Protein AF-U6DRQ7-F1 (afdb_monomer)

Organism: Neovison vison (NCBI:txid452646)

Foldseek 3Di:
DDDPDDDPQQDDDLEQVVNLQSVLVVVLPPQDPVRDDDQAEEAEDQDQHAPHDNPDSPDQKDAAALQTNPSRGRYMYGYQQDPCRVLVVVQRNLRNLRDAAAPDVDPGHLDAQESSRPQDAHDLQHHDHDPRSVVSNVVSCLDPSVVVVVDDDDDPDDDDDDPDFPQVVAELQNSQCSNPNDQKGFDPPPDPDQLLQWTWIDHVPDDIDTSNHHRTFQHQRDDQWTHANSDTGGNPDNPDDWDAFDKDDKDPWAPFPDQAQKTKIKIFIDRPPPNTDRPHHYDDADRMDMAIDRHHHDDPPDDALLQVVQQVQAQPDDPNDGFRWGADQPDPLLQLQFNWTDGPPDPDIDRPGLGDDWGRASDPPSQFTDDPSHTDGHDHPPDDPDGPPPVVDPDDDD

Secondary structure (DSSP, 8-state):
----SPPTT----SBHHHHHHHHHHHHTT---TT----S-EEEEESS--BSSTT------EE--TT-TT-TTT-EEEEE-BTBTHHHHHHHHHHHHTTPPPTTSSSSS---TTBTTSSS---BTTB-B--HHHHHHHHHHHTSGGGGGGSSPP--SS-----SS-HHHHS-HHHHHHHHH-TT-EE--SS----TTT---EE-TTS--B--SPPPPTT-EEETTEEEETTEEEETT---SPPB---BPPPPPPPPPS-SSS-EEEEEE--B-TTPPBTTPPPPPS-SEEEEEE--SPPPTTPPPHHHHHHHTTTTSEETTEE--EEE---S-GGGTTSEEEEETTSS-EEEEESSPPTTEE-SSSTTEEEETTEEEE-----S-------TT--PPP-

Structure (mmCIF, N/CA/C/O backbone):
data_AF-U6DRQ7-F1
#
_entry.id   AF-U6DRQ7-F1
#
loop_
_atom_site.group_PDB
_atom_site.id
_atom_site.type_symbol
_atom_site.label_atom_id
_atom_site.label_alt_id
_atom_site.label_comp_id
_atom_site.label_asym_id
_atom_site.label_entity_id
_atom_site.label_seq_id
_atom_site.pdbx_PDB_ins_code
_atom_site.Cartn_x
_atom_site.Cartn_y
_atom_site.Cartn_z
_atom_site.occupancy
_atom_site.B_iso_or_equiv
_atom_site.auth_seq_id
_atom_site.auth_comp_id
_atom_site.auth_asym_id
_atom_site.auth_atom_id
_atom_site.pdbx_PDB_model_num
ATOM 1 N N . ILE A 1 1 ? 5.143 -7.125 23.367 1.00 84.00 1 ILE A N 1
ATOM 2 C CA . ILE A 1 1 ? 5.771 -6.727 24.649 1.00 84.00 1 ILE A CA 1
ATOM 3 C C . ILE A 1 1 ? 4.934 -5.575 25.178 1.00 84.00 1 ILE A C 1
ATOM 5 O O . ILE A 1 1 ? 4.775 -4.617 24.434 1.00 84.00 1 ILE A O 1
ATOM 9 N N . LEU A 1 2 ? 4.329 -5.703 26.361 1.00 88.50 2 LEU A N 1
ATOM 10 C CA . LEU A 1 2 ? 3.645 -4.575 26.996 1.00 88.50 2 LEU A CA 1
ATOM 11 C C . LEU A 1 2 ? 4.689 -3.785 27.789 1.00 88.50 2 LEU A C 1
ATOM 13 O O . LEU A 1 2 ? 5.458 -4.386 28.536 1.00 88.50 2 LEU A O 1
ATOM 17 N N . LEU A 1 3 ? 4.761 -2.476 27.561 1.00 90.25 3 LEU A N 1
ATOM 18 C CA . LEU A 1 3 ? 5.690 -1.592 28.257 1.00 90.25 3 LEU A CA 1
ATOM 19 C C . LEU A 1 3 ? 4.944 -0.951 29.425 1.00 90.25 3 LEU A C 1
ATOM 21 O O . LEU A 1 3 ? 4.092 -0.096 29.210 1.00 90.25 3 LEU A O 1
ATOM 25 N N . GLU A 1 4 ? 5.225 -1.411 30.641 1.00 90.31 4 GLU A N 1
ATOM 26 C CA . GLU A 1 4 ? 4.602 -0.882 31.865 1.00 90.31 4 GLU A CA 1
ATOM 27 C C . GLU A 1 4 ? 5.392 0.299 32.454 1.00 90.31 4 GLU A C 1
ATOM 29 O O . GLU A 1 4 ? 4.832 1.126 33.168 1.00 90.31 4 GLU A O 1
ATOM 34 N N . GLU A 1 5 ? 6.675 0.412 32.102 1.00 90.62 5 GLU A N 1
ATOM 35 C CA . GLU A 1 5 ? 7.596 1.456 32.556 1.00 90.62 5 GLU A CA 1
ATOM 36 C C . GLU A 1 5 ? 8.381 2.046 31.375 1.00 90.62 5 GLU A C 1
ATOM 38 O O . GLU A 1 5 ? 8.481 1.434 30.301 1.00 90.62 5 GLU A O 1
ATOM 43 N N . GLU A 1 6 ? 8.983 3.220 31.579 1.00 89.31 6 GLU A N 1
ATOM 44 C CA . GLU A 1 6 ? 9.892 3.826 30.605 1.00 89.31 6 GLU A CA 1
ATOM 45 C C . GLU A 1 6 ? 11.070 2.894 30.305 1.00 89.31 6 GLU A C 1
ATOM 47 O O . GLU A 1 6 ? 11.725 2.360 31.201 1.00 89.31 6 GLU A O 1
ATOM 52 N N . GLN A 1 7 ? 11.348 2.692 29.019 1.00 92.62 7 GLN A N 1
ATOM 53 C CA . GLN A 1 7 ? 12.426 1.810 28.589 1.00 92.62 7 GLN A CA 1
ATOM 54 C C . GLN A 1 7 ? 13.684 2.626 28.281 1.00 92.62 7 GLN A C 1
ATOM 56 O O . GLN A 1 7 ? 13.612 3.592 27.516 1.00 92.62 7 GLN A O 1
ATOM 61 N N . PRO A 1 8 ? 14.864 2.227 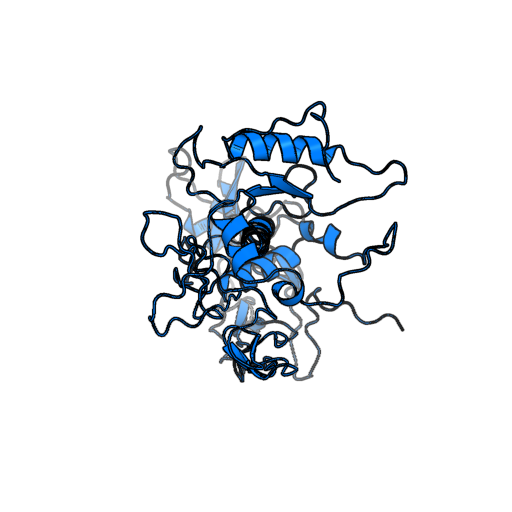28.789 1.00 92.25 8 PRO A N 1
ATOM 62 C CA . PRO A 1 8 ? 16.114 2.893 28.448 1.00 92.25 8 PRO A CA 1
ATOM 63 C C . PRO A 1 8 ? 16.330 2.964 26.929 1.00 92.25 8 PRO A C 1
ATOM 65 O O . PRO A 1 8 ? 16.290 1.950 26.232 1.00 92.25 8 PRO A O 1
ATOM 68 N N . GLY A 1 9 ? 16.572 4.173 26.417 1.00 91.06 9 GLY A N 1
ATOM 69 C CA . GLY A 1 9 ? 16.826 4.419 24.993 1.00 91.06 9 GLY A CA 1
ATOM 70 C C . GLY A 1 9 ? 15.583 4.466 24.094 1.00 91.06 9 GLY A C 1
ATOM 71 O O . GLY A 1 9 ? 15.738 4.692 22.893 1.00 91.06 9 GLY A O 1
ATOM 72 N N . LEU A 1 10 ? 14.377 4.292 24.645 1.00 95.56 10 LEU A N 1
ATOM 73 C CA . LEU A 1 10 ? 13.115 4.491 23.934 1.00 95.56 10 LEU A CA 1
ATOM 74 C C . LEU A 1 10 ? 12.462 5.797 24.388 1.00 95.56 10 LEU A C 1
ATOM 76 O O . LEU A 1 10 ? 12.070 5.937 25.541 1.00 95.56 10 LEU A O 1
ATOM 80 N N . VAL A 1 11 ? 12.312 6.738 23.464 1.00 95.25 11 VAL A N 1
ATOM 81 C CA . VAL A 1 11 ? 11.657 8.023 23.693 1.00 95.25 11 VAL A CA 1
ATOM 82 C C . VAL A 1 11 ? 10.426 8.104 22.806 1.00 95.25 11 VAL A C 1
ATOM 84 O O . VAL A 1 11 ? 10.526 8.054 21.581 1.00 95.25 11 VAL A O 1
ATOM 87 N N . ILE A 1 12 ? 9.263 8.250 23.437 1.00 93.88 12 ILE A N 1
ATOM 88 C CA . ILE A 1 12 ? 7.970 8.364 22.763 1.00 93.88 12 ILE A CA 1
ATOM 89 C C . ILE A 1 12 ? 7.425 9.766 23.035 1.00 93.88 12 ILE A C 1
ATOM 91 O O . ILE A 1 12 ? 7.314 10.188 24.184 1.00 93.88 12 ILE A O 1
ATOM 95 N N . SER A 1 13 ? 7.108 10.502 21.976 1.00 92.69 13 SER A N 1
ATOM 96 C CA . SER A 1 13 ? 6.513 11.835 22.040 1.00 92.69 13 SER A CA 1
ATOM 97 C C . SER A 1 13 ? 5.466 12.030 20.940 1.00 92.69 13 SER A C 1
ATOM 99 O O . SER A 1 13 ? 5.290 11.176 20.068 1.00 92.69 13 SER A O 1
ATOM 101 N N . HIS A 1 14 ? 4.795 13.182 20.958 1.00 92.25 14 HIS A N 1
ATOM 102 C CA . HIS A 1 14 ? 3.868 13.598 19.903 1.00 92.25 14 HIS A CA 1
ATOM 103 C C . HIS A 1 14 ? 4.554 13.768 18.533 1.00 92.25 14 HIS A C 1
ATOM 105 O O . HIS A 1 14 ? 3.890 13.716 17.506 1.00 92.25 14 HIS A O 1
ATOM 111 N N . HIS A 1 15 ? 5.881 13.922 18.470 1.00 92.25 15 HIS A N 1
ATOM 112 C CA . HIS A 1 15 ? 6.589 14.073 17.200 1.00 92.25 15 HIS A CA 1
ATOM 113 C C . HIS A 1 15 ? 6.804 12.713 16.527 1.00 92.25 15 HIS A C 1
ATOM 115 O O . HIS A 1 15 ? 7.719 11.972 16.893 1.00 92.25 15 HIS A O 1
ATOM 121 N N . ALA A 1 16 ? 6.031 12.423 15.475 1.00 91.12 16 ALA A N 1
ATOM 122 C CA . ALA A 1 16 ? 6.011 11.109 14.829 1.00 91.12 16 ALA A CA 1
ATOM 123 C C . ALA A 1 16 ? 7.400 10.636 14.357 1.00 91.12 16 ALA A C 1
ATOM 125 O O . ALA A 1 16 ? 7.812 9.526 14.683 1.00 91.12 16 ALA A O 1
ATOM 126 N N . ASP A 1 17 ? 8.157 11.490 13.660 1.00 90.69 17 ASP A N 1
ATOM 127 C CA . ASP A 1 17 ? 9.493 11.144 13.140 1.00 90.69 17 ASP A CA 1
ATOM 128 C C . ASP A 1 17 ? 10.534 10.869 14.249 1.00 90.69 17 ASP A C 1
ATOM 130 O O . ASP A 1 17 ? 11.329 9.929 14.166 1.00 90.69 17 ASP A O 1
ATOM 134 N N . HIS A 1 18 ? 10.495 11.642 15.342 1.00 92.44 18 HIS A N 1
ATOM 135 C CA . HIS A 1 18 ? 11.370 11.427 16.497 1.00 92.44 18 HIS A CA 1
ATOM 136 C C . HIS A 1 18 ? 11.041 10.108 17.209 1.00 92.44 18 HIS A C 1
ATOM 138 O O . HIS A 1 18 ? 11.938 9.304 17.473 1.00 92.44 18 HIS A O 1
ATOM 144 N N . THR A 1 19 ? 9.753 9.862 17.466 1.00 95.31 19 THR A N 1
ATOM 145 C CA . THR A 1 19 ? 9.267 8.610 18.060 1.00 95.31 19 THR A CA 1
ATOM 146 C C . THR A 1 19 ? 9.613 7.414 17.180 1.00 95.31 19 THR A C 1
ATOM 148 O O . THR A 1 19 ? 10.118 6.413 17.686 1.00 95.31 19 THR A O 1
ATOM 151 N N . LEU A 1 20 ? 9.416 7.520 15.861 1.00 95.88 20 LEU A N 1
ATOM 152 C CA . LEU A 1 20 ? 9.772 6.469 14.914 1.00 95.88 20 LEU A CA 1
ATOM 153 C C . LEU A 1 20 ? 11.272 6.181 14.966 1.00 95.88 20 LEU A C 1
ATOM 155 O O . LEU A 1 20 ? 11.659 5.038 15.181 1.00 95.88 20 LEU A O 1
ATOM 159 N N . SER A 1 21 ? 12.115 7.205 14.837 1.00 95.44 21 SER A N 1
ATOM 160 C CA . SER A 1 21 ? 13.573 7.047 14.870 1.00 95.44 21 SER A CA 1
ATOM 161 C C . SER A 1 21 ? 14.053 6.387 16.167 1.00 95.44 21 SER A C 1
ATOM 163 O O . SER A 1 21 ? 14.849 5.445 16.126 1.00 95.44 21 SER A O 1
ATOM 165 N N . SER A 1 22 ? 13.532 6.825 17.319 1.00 96.75 22 SER A N 1
ATOM 166 C CA . SER A 1 22 ? 13.865 6.230 18.615 1.00 96.75 22 SER A CA 1
ATOM 167 C C . SER A 1 22 ? 13.392 4.778 18.717 1.00 96.75 22 SER A C 1
ATOM 169 O O . SER A 1 22 ? 14.176 3.905 19.092 1.00 96.75 22 SER A O 1
ATOM 171 N N . PHE A 1 23 ? 12.152 4.489 18.318 1.00 97.31 23 PHE 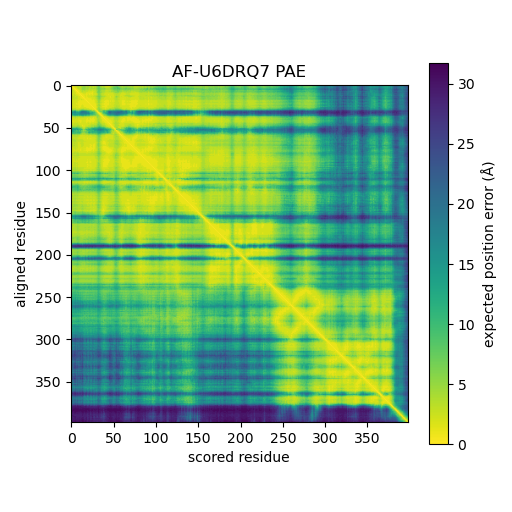A N 1
ATOM 172 C CA . PHE A 1 23 ? 11.601 3.138 18.363 1.00 97.31 23 PHE A CA 1
ATOM 173 C C . PHE A 1 23 ? 12.339 2.174 17.434 1.00 97.31 23 PHE A C 1
ATOM 175 O O . PHE A 1 23 ? 12.694 1.074 17.849 1.00 97.31 23 PHE A O 1
ATOM 182 N N . CYS A 1 24 ? 12.630 2.591 16.203 1.00 96.19 24 CYS A N 1
ATOM 183 C CA . CYS A 1 24 ? 13.384 1.808 15.231 1.00 96.19 24 CYS A CA 1
ATOM 184 C C . CYS A 1 24 ? 14.789 1.450 15.733 1.00 96.19 24 CYS A C 1
ATOM 186 O O . CYS A 1 24 ? 15.257 0.328 15.514 1.00 96.19 24 CYS A O 1
ATOM 188 N N . GLN A 1 25 ? 15.448 2.379 16.429 1.00 95.38 25 GLN A N 1
ATOM 189 C CA . GLN A 1 25 ? 16.734 2.126 17.068 1.00 95.38 25 GLN A CA 1
ATOM 190 C C . GLN A 1 25 ? 16.584 1.156 18.243 1.00 95.38 25 GLN A C 1
ATOM 192 O O . GLN A 1 25 ? 17.336 0.184 18.331 1.00 95.38 25 GLN A O 1
ATOM 197 N N . TRP A 1 26 ? 15.603 1.382 19.116 1.00 95.19 26 TRP A N 1
ATOM 198 C CA . TRP A 1 26 ? 15.373 0.563 20.303 1.00 95.19 26 TRP A CA 1
ATOM 199 C C . TRP A 1 26 ? 15.023 -0.889 19.946 1.00 95.19 26 TRP A C 1
ATOM 201 O O . TRP A 1 26 ? 15.667 -1.819 20.434 1.00 95.19 26 TRP A O 1
ATOM 211 N N . GLN A 1 27 ? 14.089 -1.100 19.011 1.00 93.75 27 GLN A N 1
ATOM 212 C CA . GLN A 1 27 ? 13.681 -2.442 18.578 1.00 93.75 27 GLN A CA 1
ATOM 213 C C . GLN A 1 27 ? 14.825 -3.235 17.926 1.00 93.75 27 GLN A C 1
ATOM 215 O O . GLN A 1 27 ? 14.844 -4.459 18.004 1.00 93.75 27 GLN A O 1
ATOM 220 N N . SER A 1 28 ? 15.821 -2.554 17.342 1.00 91.88 28 SER A N 1
ATOM 221 C CA . SER A 1 28 ? 16.980 -3.203 16.711 1.00 91.88 28 SER A CA 1
ATOM 222 C C . SER A 1 28 ? 17.887 -3.936 17.710 1.00 91.88 28 SER A C 1
ATOM 224 O O . SER A 1 28 ? 18.691 -4.783 17.309 1.00 91.88 28 SER A O 1
ATOM 226 N N . GLY A 1 29 ? 17.781 -3.584 18.999 1.00 88.38 29 GLY A N 1
ATOM 227 C CA . GLY A 1 29 ? 18.486 -4.223 20.107 1.00 88.38 29 GLY A CA 1
ATOM 228 C C . GLY A 1 29 ? 17.685 -5.339 20.780 1.00 88.38 29 GLY A C 1
ATOM 229 O O . GLY A 1 29 ? 18.236 -6.043 21.625 1.00 88.38 29 GLY A O 1
ATOM 230 N N . LEU A 1 30 ? 16.414 -5.533 20.405 1.00 84.06 30 LEU A N 1
ATOM 231 C CA . LEU A 1 30 ? 15.576 -6.623 20.903 1.00 84.06 30 LEU A CA 1
ATOM 232 C C . LEU A 1 30 ? 15.954 -7.943 20.219 1.00 84.06 30 LEU A C 1
ATOM 234 O O . LEU A 1 30 ? 15.207 -8.487 19.414 1.00 84.06 30 LEU A O 1
ATOM 238 N N . MET A 1 31 ? 17.139 -8.461 20.522 1.00 70.81 31 MET A N 1
ATOM 239 C CA . MET A 1 31 ? 17.438 -9.868 20.278 1.00 70.81 31 MET A CA 1
ATOM 240 C C . MET A 1 31 ? 16.966 -10.670 21.488 1.00 70.81 31 MET A C 1
ATOM 242 O O . MET A 1 31 ? 17.354 -10.375 22.622 1.00 70.81 31 MET A O 1
ATOM 246 N N . GLY A 1 32 ? 16.124 -11.679 21.262 1.00 62.31 32 GLY A N 1
ATOM 247 C CA . GLY A 1 32 ? 15.709 -12.579 22.328 1.00 62.31 32 GLY A CA 1
ATOM 248 C C . GLY A 1 32 ? 16.907 -13.285 22.955 1.00 62.31 32 GLY A C 1
ATOM 249 O O . GLY A 1 32 ? 17.852 -13.667 22.263 1.00 62.31 32 GLY A O 1
ATOM 250 N N . ARG A 1 33 ? 16.873 -13.484 24.279 1.00 55.06 33 ARG A N 1
ATOM 251 C CA . ARG A 1 33 ? 17.931 -14.191 25.034 1.00 55.06 33 ARG A CA 1
ATOM 252 C C . ARG A 1 33 ? 18.131 -15.648 24.581 1.00 55.06 33 ARG A C 1
ATOM 254 O O . ARG A 1 33 ? 19.143 -16.255 24.905 1.00 55.06 33 ARG A O 1
ATOM 261 N N . ASP A 1 34 ? 17.171 -16.181 23.838 1.00 59.75 34 ASP A N 1
ATOM 262 C CA . ASP A 1 34 ? 17.089 -17.511 23.232 1.00 59.75 34 ASP A CA 1
ATOM 263 C C . ASP A 1 34 ? 17.368 -17.509 21.713 1.00 59.75 34 ASP A C 1
ATOM 265 O O . ASP A 1 34 ? 17.206 -18.532 21.051 1.00 59.75 34 ASP A O 1
ATOM 269 N N . GLY A 1 35 ? 17.774 -16.369 21.144 1.00 65.62 35 GLY A N 1
ATOM 270 C CA . GLY A 1 35 ? 17.948 -16.202 19.701 1.00 65.62 35 GLY A CA 1
ATOM 271 C C . GLY A 1 35 ? 16.644 -15.936 18.942 1.00 65.62 35 GLY A C 1
ATOM 272 O O . GLY A 1 35 ? 16.656 -15.972 17.711 1.00 65.62 35 GLY A O 1
ATOM 273 N N . THR A 1 36 ? 15.529 -15.657 19.634 1.00 71.12 36 THR A N 1
ATOM 274 C CA . THR A 1 36 ? 14.293 -15.231 18.964 1.00 71.12 36 THR A CA 1
ATOM 275 C C . THR A 1 36 ? 14.486 -13.895 18.246 1.00 71.12 36 THR A C 1
ATOM 277 O O . THR A 1 36 ? 15.099 -12.951 18.753 1.00 71.12 36 THR A O 1
ATOM 280 N N . ARG A 1 37 ? 13.970 -13.855 17.017 1.00 80.81 37 ARG A N 1
ATOM 281 C CA . ARG A 1 37 ? 14.050 -12.752 16.060 1.00 80.81 37 ARG A CA 1
ATOM 282 C C . ARG A 1 37 ? 12.638 -12.393 15.615 1.00 80.81 37 ARG A C 1
ATOM 284 O O . ARG A 1 37 ? 11.797 -13.275 15.463 1.00 80.81 37 ARG A O 1
ATOM 291 N N . HIS A 1 38 ? 12.416 -11.116 15.338 1.00 89.06 38 HIS A N 1
ATOM 292 C CA . HIS A 1 38 ? 11.273 -10.626 14.574 1.00 89.06 38 HIS A CA 1
ATOM 293 C C . HIS A 1 38 ? 11.748 -9.966 13.280 1.00 89.06 38 HIS A C 1
ATOM 295 O O . HIS A 1 38 ? 12.863 -9.449 13.194 1.00 89.06 38 HIS A O 1
ATOM 301 N N . ASP A 1 39 ? 10.877 -9.960 12.280 1.00 93.00 39 ASP A N 1
ATOM 302 C CA . ASP A 1 39 ? 11.152 -9.313 10.995 1.00 93.00 39 ASP A CA 1
ATOM 303 C C . ASP A 1 39 ? 10.682 -7.870 10.955 1.00 93.00 39 ASP A C 1
ATOM 305 O O . ASP A 1 39 ? 11.235 -7.063 10.209 1.00 93.00 39 ASP A O 1
ATOM 309 N N . HIS A 1 40 ? 9.670 -7.547 11.762 1.00 96.00 40 HIS A N 1
ATOM 310 C CA . HIS A 1 40 ? 9.006 -6.255 11.796 1.00 96.00 40 HIS A CA 1
ATOM 311 C C . HIS A 1 40 ? 8.498 -5.932 13.201 1.00 96.00 40 HIS A C 1
ATOM 313 O O . HIS A 1 40 ? 7.963 -6.808 13.882 1.00 96.00 40 HIS A O 1
ATOM 319 N N . ALA A 1 41 ? 8.662 -4.682 13.630 1.00 96.06 41 ALA A N 1
ATOM 320 C CA . ALA A 1 41 ? 8.222 -4.206 14.937 1.00 96.06 41 ALA A CA 1
ATOM 321 C C . ALA A 1 41 ? 7.147 -3.120 14.798 1.00 96.06 41 ALA A C 1
ATOM 323 O O . ALA A 1 41 ? 7.252 -2.214 13.977 1.00 96.06 41 ALA A O 1
ATOM 324 N N . ILE A 1 42 ? 6.112 -3.186 15.629 1.00 97.81 42 ILE A N 1
ATOM 325 C CA . ILE A 1 42 ? 4.981 -2.255 15.593 1.00 97.81 42 ILE A CA 1
ATOM 326 C C . ILE A 1 42 ? 4.851 -1.629 16.981 1.00 97.81 42 ILE A C 1
ATOM 328 O O . ILE A 1 42 ? 4.635 -2.348 17.958 1.00 97.81 42 ILE A O 1
ATOM 332 N N . LEU A 1 43 ? 4.993 -0.306 17.070 1.00 97.62 43 LEU A N 1
ATOM 333 C CA . LEU A 1 43 ? 4.693 0.460 18.277 1.00 97.62 43 LEU A CA 1
ATOM 334 C C . LEU A 1 43 ? 3.246 0.941 18.217 1.00 97.62 43 LEU A C 1
ATOM 336 O O . LEU A 1 43 ? 2.849 1.585 17.244 1.00 97.62 43 LEU A O 1
ATOM 340 N N . LEU A 1 44 ? 2.488 0.650 19.272 1.00 97.38 44 LEU A N 1
ATOM 341 C CA . LEU A 1 44 ? 1.154 1.197 19.503 1.00 97.38 44 LEU A CA 1
ATOM 342 C C . LEU A 1 44 ? 1.255 2.213 20.641 1.00 97.38 44 LEU A C 1
ATOM 344 O O . LEU A 1 44 ? 1.839 1.901 21.680 1.00 97.38 44 LEU A O 1
ATOM 348 N N . THR A 1 45 ? 0.720 3.414 20.446 1.00 94.56 45 THR A N 1
ATOM 349 C CA . THR A 1 45 ? 0.780 4.495 21.438 1.00 94.56 45 THR A CA 1
ATOM 350 C C . THR A 1 45 ? -0.579 5.161 21.605 1.00 94.56 45 THR A C 1
ATOM 352 O O . THR A 1 45 ? -1.293 5.353 20.631 1.00 94.56 45 THR A O 1
ATOM 355 N N . GLY A 1 46 ? -0.932 5.532 22.836 1.00 91.94 46 GLY A N 1
ATOM 356 C CA . GLY A 1 46 ? -2.110 6.363 23.114 1.00 91.94 46 GLY A CA 1
ATOM 357 C C . GLY A 1 46 ? -1.848 7.869 22.980 1.00 91.94 46 GLY A C 1
ATOM 358 O O . GLY A 1 46 ? -2.730 8.665 23.292 1.00 91.94 46 GLY A O 1
ATOM 359 N N . LEU A 1 47 ? -0.631 8.270 22.594 1.00 91.69 47 LEU A N 1
ATOM 360 C CA . LEU A 1 47 ? -0.307 9.665 22.296 1.00 91.69 47 LEU A CA 1
ATOM 361 C C . LEU A 1 47 ? -0.832 10.054 20.913 1.00 91.69 47 LEU A C 1
ATOM 363 O O . LEU A 1 47 ? -0.683 9.288 19.968 1.00 91.69 47 LEU A O 1
ATOM 367 N N . ASP A 1 48 ? -1.345 11.277 20.818 1.00 89.19 48 ASP A N 1
ATOM 368 C CA . ASP A 1 48 ? -1.745 11.942 19.572 1.00 89.19 48 ASP A CA 1
ATOM 369 C C . ASP A 1 48 ? -0.496 12.291 18.742 1.00 89.19 48 ASP A C 1
ATOM 371 O O . ASP A 1 48 ? 0.275 13.170 19.144 1.00 89.19 48 ASP A O 1
ATOM 375 N N . ILE A 1 49 ? -0.204 11.559 17.663 1.00 90.31 49 ILE A N 1
ATOM 376 C CA . ILE A 1 49 ? 1.054 11.744 16.917 1.00 90.31 49 ILE A CA 1
ATOM 377 C C . ILE A 1 49 ? 0.891 12.753 15.776 1.00 90.31 49 ILE A C 1
ATOM 379 O O . ILE A 1 49 ? -0.089 12.790 15.042 1.00 90.31 49 ILE A O 1
ATOM 383 N N . CYS A 1 50 ? 1.907 13.589 15.590 1.00 88.38 50 CYS A N 1
ATOM 384 C CA . CYS A 1 50 ? 1.864 14.735 14.695 1.00 88.38 50 CYS A CA 1
ATOM 385 C C . CYS A 1 50 ? 2.978 14.633 13.648 1.00 88.38 50 CYS A C 1
ATOM 387 O O . CYS A 1 50 ? 4.120 14.275 13.961 1.00 88.38 50 CYS A O 1
ATOM 389 N N . SER A 1 51 ? 2.661 14.974 12.395 1.00 79.06 51 SER A N 1
ATOM 390 C CA . SER A 1 51 ? 3.593 14.833 11.265 1.00 79.06 51 SER A CA 1
ATOM 391 C C . SER A 1 51 ? 4.804 15.762 11.360 1.00 79.06 51 SER A C 1
ATOM 393 O O . SER A 1 51 ? 5.862 15.463 10.810 1.00 79.06 51 SER A O 1
ATOM 395 N N . TRP A 1 52 ? 4.657 16.909 12.029 1.00 71.50 52 TRP A N 1
ATOM 396 C CA . TRP A 1 52 ? 5.710 17.910 12.165 1.00 71.50 52 TRP A CA 1
ATOM 397 C C . TRP A 1 52 ? 5.721 18.500 13.572 1.00 71.50 52 TRP A C 1
ATOM 399 O O . TRP A 1 52 ? 4.744 19.103 13.999 1.00 71.50 52 TRP A O 1
ATOM 409 N N . LYS A 1 53 ? 6.829 18.371 14.312 1.00 74.00 53 LYS A N 1
ATOM 410 C CA . LYS A 1 53 ? 6.888 18.806 15.719 1.00 74.00 53 LYS A CA 1
ATOM 411 C C . LYS A 1 53 ? 5.687 18.261 16.512 1.00 74.00 53 LYS A C 1
ATOM 413 O O . LYS A 1 53 ? 5.632 17.061 16.724 1.00 74.00 53 LYS A O 1
ATOM 418 N N . ASN A 1 54 ? 4.743 19.122 16.901 1.00 73.44 54 ASN A N 1
ATOM 419 C CA . ASN A 1 54 ? 3.525 18.760 17.627 1.00 73.44 54 ASN A CA 1
ATOM 420 C C . ASN A 1 54 ? 2.245 19.232 16.898 1.00 73.44 54 ASN A C 1
ATOM 422 O O . ASN A 1 54 ? 1.216 19.379 17.543 1.00 73.44 54 ASN A O 1
ATOM 426 N N . GLU A 1 55 ? 2.305 19.539 15.592 1.00 70.06 55 GLU A N 1
ATOM 427 C CA . GLU A 1 55 ? 1.137 19.945 14.790 1.00 70.06 55 GLU A CA 1
ATOM 428 C C . GLU A 1 55 ? 1.380 19.832 13.262 1.00 70.06 55 GLU A C 1
ATOM 430 O O . GLU A 1 55 ? 2.494 20.070 12.795 1.00 70.06 55 GLU A O 1
ATOM 435 N N . PRO A 1 56 ? 0.356 19.546 12.437 1.00 77.69 56 PRO A N 1
ATOM 436 C CA . PRO A 1 56 ? -0.970 19.053 12.808 1.00 77.69 56 PRO A CA 1
ATOM 437 C C . PRO A 1 56 ? -0.918 17.575 13.232 1.00 77.69 56 PRO A C 1
ATOM 439 O O . PRO A 1 56 ? -0.041 16.825 12.798 1.00 77.69 56 PRO A O 1
ATOM 442 N N . CYS A 1 57 ? -1.870 17.158 14.066 1.00 80.00 57 CYS A N 1
ATOM 443 C CA . CYS A 1 57 ? -1.944 15.798 14.619 1.00 80.00 57 CYS A CA 1
ATOM 444 C C . CYS A 1 57 ? -3.061 14.963 13.972 1.00 80.00 57 CYS A C 1
ATOM 446 O O . CYS A 1 57 ? -3.707 14.137 14.591 1.00 80.00 57 CYS A O 1
ATOM 448 N N . ASP A 1 58 ? -3.285 15.162 12.671 1.00 83.06 58 ASP A N 1
ATOM 449 C CA . ASP A 1 58 ? -4.178 14.298 11.884 1.00 83.06 58 ASP A CA 1
ATOM 450 C C . ASP A 1 58 ? -3.480 12.987 11.448 1.00 83.06 58 ASP A C 1
ATOM 452 O O . ASP A 1 58 ? -3.999 12.229 10.625 1.00 83.06 58 ASP A O 1
ATOM 456 N N . THR A 1 59 ? -2.261 12.738 11.942 1.00 85.00 59 THR A N 1
ATOM 457 C CA . THR A 1 59 ? -1.415 11.609 11.541 1.00 85.00 59 THR A CA 1
ATOM 458 C C . THR A 1 59 ? -1.714 10.415 12.430 1.00 85.00 59 THR A C 1
ATOM 460 O O . THR A 1 59 ? -1.463 10.460 13.619 1.00 85.00 59 THR A O 1
ATOM 463 N N . LEU A 1 60 ? -2.206 9.319 11.857 1.00 91.06 60 LEU A N 1
ATOM 464 C CA . LEU A 1 60 ? -2.526 8.117 12.638 1.00 91.06 60 LEU A CA 1
ATOM 465 C C . LEU A 1 60 ? -1.356 7.137 12.742 1.00 91.06 60 LEU A C 1
ATOM 467 O O . LEU A 1 60 ? -1.334 6.282 13.625 1.00 91.06 60 LEU A O 1
ATOM 471 N N . GLY A 1 61 ? -0.395 7.225 11.827 1.00 93.75 61 GLY A N 1
ATOM 472 C CA . GLY A 1 61 ? 0.731 6.311 11.750 1.00 93.75 61 GLY A CA 1
ATOM 473 C C . GLY A 1 61 ? 1.925 6.927 11.036 1.00 93.75 61 GLY A C 1
ATOM 474 O O . GLY A 1 61 ? 1.807 7.944 10.350 1.00 93.75 61 GLY A O 1
ATOM 475 N N . PHE A 1 62 ? 3.098 6.339 11.254 1.00 95.12 62 PHE A N 1
ATOM 476 C CA . PHE A 1 62 ? 4.327 6.755 10.592 1.00 95.12 62 PHE A CA 1
ATOM 477 C C . PHE A 1 62 ? 5.276 5.572 10.388 1.00 95.12 62 PHE A C 1
ATOM 479 O O . PHE A 1 62 ? 5.489 4.755 11.296 1.00 95.12 62 PHE A O 1
ATOM 486 N N . ALA A 1 63 ? 5.882 5.496 9.202 1.00 96.25 63 ALA A N 1
ATOM 487 C CA . ALA A 1 63 ? 6.696 4.362 8.785 1.00 96.25 63 ALA A CA 1
ATOM 488 C C . ALA A 1 63 ? 7.788 4.734 7.767 1.00 96.25 63 ALA A C 1
ATOM 490 O O . ALA A 1 63 ? 7.568 5.571 6.887 1.00 96.25 63 ALA A O 1
ATOM 491 N N . PRO A 1 64 ? 8.953 4.058 7.785 1.00 94.94 64 PRO A N 1
ATOM 492 C CA . PRO A 1 64 ? 9.923 4.150 6.706 1.00 94.94 64 PRO A CA 1
ATOM 493 C C . PRO A 1 64 ? 9.424 3.431 5.448 1.00 94.94 64 PRO A C 1
ATOM 495 O O . PRO A 1 64 ? 8.927 2.306 5.507 1.00 94.94 64 PRO A O 1
ATOM 498 N N . ILE A 1 65 ? 9.678 4.020 4.278 1.00 93.88 65 ILE A N 1
ATOM 499 C CA . ILE A 1 65 ? 9.420 3.344 3.001 1.00 93.88 65 ILE A CA 1
ATOM 500 C C . ILE A 1 65 ? 10.509 2.295 2.728 1.00 93.88 65 ILE A C 1
ATOM 502 O O . ILE A 1 65 ? 11.707 2.593 2.819 1.00 93.88 65 ILE A O 1
ATOM 506 N N . SER A 1 66 ? 10.097 1.077 2.366 1.00 94.81 66 SER A N 1
ATOM 507 C CA . SER A 1 66 ? 10.976 -0.081 2.120 1.00 94.81 66 SER A CA 1
ATOM 508 C C . SER A 1 66 ? 11.835 -0.460 3.336 1.00 94.81 66 SER A C 1
ATOM 510 O O . SER A 1 66 ? 13.007 -0.819 3.202 1.00 94.81 66 SER A O 1
ATOM 512 N N . GLY A 1 67 ? 11.276 -0.314 4.539 1.00 96.12 67 GLY A N 1
ATOM 513 C CA . GLY A 1 67 ? 11.931 -0.642 5.803 1.00 96.12 67 GLY A CA 1
ATOM 514 C C . GLY A 1 67 ? 11.897 -2.125 6.185 1.00 96.12 67 GLY A C 1
ATOM 515 O O . GLY A 1 67 ? 12.752 -2.559 6.954 1.00 96.12 67 GLY A O 1
ATOM 516 N N . MET A 1 68 ? 10.979 -2.919 5.626 1.00 97.31 68 MET A N 1
ATOM 517 C CA . MET A 1 68 ? 10.775 -4.324 6.001 1.00 97.31 68 MET A CA 1
ATOM 518 C C . MET A 1 68 ? 12.079 -5.137 5.909 1.00 97.31 68 MET A C 1
ATOM 520 O O . MET A 1 68 ? 12.873 -4.927 4.993 1.00 97.31 68 MET A O 1
ATOM 524 N N . CYS A 1 69 ? 12.331 -6.042 6.860 1.00 94.25 69 CYS A N 1
ATOM 525 C CA . CYS A 1 69 ? 13.587 -6.801 7.010 1.00 94.25 69 CYS A CA 1
ATOM 526 C C . CYS A 1 69 ? 14.862 -5.983 7.295 1.00 94.25 69 CYS A C 1
ATOM 528 O O . CYS A 1 69 ? 15.937 -6.563 7.462 1.00 94.25 69 CYS A O 1
ATOM 530 N N . SER A 1 70 ? 14.797 -4.652 7.361 1.00 93.88 70 SER A N 1
ATOM 531 C CA . SER A 1 70 ? 15.944 -3.833 7.747 1.00 93.88 70 SER A CA 1
ATOM 532 C C . SER A 1 70 ? 16.048 -3.731 9.263 1.00 93.88 70 SER A C 1
ATOM 534 O O . SER A 1 70 ? 15.109 -3.291 9.927 1.00 93.88 70 SER A O 1
ATOM 536 N N . LYS A 1 71 ? 17.232 -4.031 9.806 1.00 90.62 71 LYS A N 1
ATOM 537 C CA . LYS A 1 71 ? 17.505 -3.988 11.250 1.00 90.62 71 LYS A CA 1
ATOM 538 C C . LYS A 1 71 ? 17.082 -2.673 11.921 1.00 90.62 71 LYS A C 1
ATOM 540 O O . LYS A 1 71 ? 16.588 -2.708 13.039 1.00 90.62 71 LYS A O 1
ATOM 545 N N . TYR A 1 72 ? 17.262 -1.537 11.247 1.00 93.00 72 TYR A N 1
ATOM 546 C CA . TYR A 1 72 ? 17.007 -0.198 11.802 1.00 93.00 72 TYR A CA 1
ATOM 547 C C . TYR A 1 72 ? 15.809 0.513 11.171 1.00 93.00 72 TYR A C 1
ATOM 549 O O . TYR A 1 72 ? 15.578 1.682 11.458 1.00 93.00 72 TYR A O 1
ATOM 557 N N . ARG A 1 73 ? 15.091 -0.136 10.248 1.00 95.75 73 ARG A N 1
ATOM 558 C CA . ARG A 1 73 ? 13.982 0.502 9.517 1.00 95.75 73 ARG A CA 1
ATOM 559 C C . ARG A 1 73 ? 12.722 -0.354 9.444 1.00 95.75 73 ARG A C 1
ATOM 561 O O . ARG A 1 73 ? 11.710 0.162 8.993 1.00 95.75 73 ARG A O 1
ATOM 568 N N . SER A 1 74 ? 12.756 -1.610 9.895 1.00 97.06 74 SER A N 1
ATOM 569 C CA . SER A 1 74 ? 11.586 -2.494 9.908 1.00 97.06 74 SER A CA 1
ATOM 570 C C . SER A 1 74 ? 10.706 -2.229 11.129 1.00 97.06 74 SER A C 1
ATOM 572 O O . SER A 1 74 ? 10.639 -3.016 12.074 1.00 97.06 74 SER A O 1
ATOM 574 N N . CYS A 1 75 ? 10.064 -1.070 11.118 1.00 97.50 75 CYS A N 1
ATOM 575 C CA . CYS A 1 75 ? 9.358 -0.511 12.261 1.00 97.50 75 CYS A CA 1
ATOM 576 C C . CYS A 1 75 ? 8.208 0.392 11.804 1.00 97.50 75 CYS A C 1
ATOM 578 O O . CYS A 1 75 ? 8.268 1.001 10.733 1.00 97.50 75 CYS A O 1
ATOM 580 N N . THR A 1 76 ? 7.173 0.494 12.632 1.00 98.06 76 THR A N 1
ATOM 581 C CA . THR A 1 76 ? 6.064 1.444 12.468 1.00 98.06 76 THR A CA 1
ATOM 582 C C . THR A 1 76 ? 5.655 2.008 13.822 1.00 98.06 76 THR A C 1
ATOM 584 O O . THR A 1 76 ? 5.803 1.338 14.848 1.00 98.06 76 THR A O 1
ATOM 587 N N . VAL A 1 77 ? 5.126 3.228 13.821 1.00 97.62 77 VAL A N 1
ATOM 588 C CA . VAL A 1 77 ? 4.461 3.842 14.975 1.00 97.62 77 VAL A CA 1
ATOM 589 C C . VAL A 1 77 ? 3.014 4.086 14.593 1.00 97.62 77 VAL A C 1
ATOM 591 O O . VAL A 1 77 ? 2.756 4.594 13.508 1.00 97.62 77 VAL A O 1
ATOM 594 N N . ASN A 1 78 ? 2.082 3.703 15.461 1.00 97.25 78 ASN A N 1
ATOM 595 C CA . ASN A 1 78 ? 0.652 3.800 15.198 1.00 97.25 78 ASN A CA 1
ATOM 596 C C . ASN A 1 78 ? -0.059 4.337 16.444 1.00 97.25 78 ASN A C 1
ATOM 598 O O . ASN A 1 78 ? 0.110 3.798 17.541 1.00 97.25 78 ASN A O 1
ATOM 602 N N . GLU A 1 79 ? -0.853 5.383 16.262 1.00 94.75 79 GLU A N 1
ATOM 603 C CA . GLU A 1 79 ? -1.740 5.929 17.283 1.00 94.75 79 GLU A CA 1
ATOM 604 C C . GLU A 1 79 ? -2.951 5.016 17.478 1.00 94.75 79 GLU A C 1
ATOM 606 O O . GLU A 1 79 ? -3.661 4.677 16.524 1.00 94.75 79 GLU A O 1
ATOM 611 N N . ASP A 1 80 ? -3.214 4.645 18.729 1.00 93.19 80 ASP A N 1
ATOM 612 C CA . ASP A 1 80 ? -4.380 3.861 19.097 1.00 93.19 80 ASP A CA 1
ATOM 613 C C . ASP A 1 80 ? -5.670 4.659 18.881 1.00 93.19 80 ASP A C 1
ATOM 615 O O . ASP A 1 80 ? -5.989 5.621 19.576 1.00 93.19 80 ASP A O 1
ATOM 619 N N . THR A 1 81 ? -6.449 4.202 17.906 1.00 89.75 81 THR A N 1
ATOM 620 C CA . THR A 1 81 ? -7.758 4.756 17.553 1.00 89.75 81 THR A CA 1
ATOM 621 C C . THR A 1 81 ? -8.887 3.752 17.799 1.00 89.75 81 THR A C 1
ATOM 623 O O . THR A 1 81 ? -9.956 3.834 17.184 1.00 89.75 81 THR A O 1
ATOM 626 N N . GLY A 1 82 ? -8.664 2.781 18.690 1.00 92.31 82 GLY A N 1
ATOM 627 C CA . GLY A 1 82 ? -9.539 1.636 18.905 1.00 92.31 82 GLY A CA 1
ATOM 628 C C . GLY A 1 82 ? -9.386 0.603 17.788 1.00 92.31 82 GLY A C 1
ATOM 629 O O . GLY A 1 82 ? -8.328 0.456 17.187 1.00 92.31 82 GLY A O 1
ATOM 630 N N . LEU A 1 83 ? -10.460 -0.113 17.440 1.00 93.06 83 LEU A N 1
ATOM 631 C CA . LEU A 1 83 ? -10.379 -1.205 16.452 1.00 93.06 83 LEU A CA 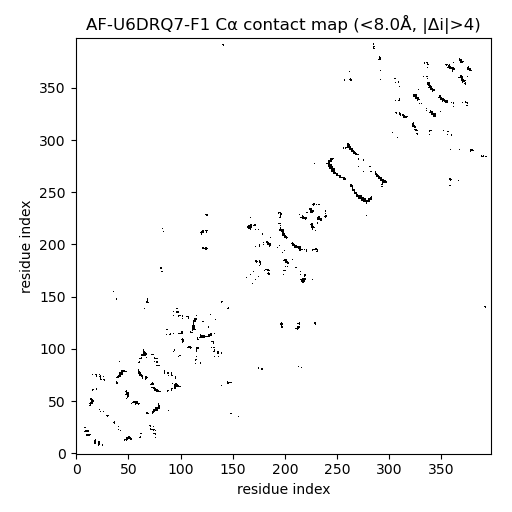1
ATOM 632 C C . LEU A 1 83 ? -9.978 -0.753 15.033 1.00 93.06 83 LEU A C 1
ATOM 634 O O . LEU A 1 83 ? -9.501 -1.567 14.245 1.00 93.06 83 LEU A O 1
ATOM 638 N N . GLY A 1 84 ? -10.128 0.538 14.712 1.00 90.62 84 GLY A N 1
ATOM 639 C CA . GLY A 1 84 ? -9.668 1.114 13.443 1.00 90.62 84 GLY A CA 1
ATOM 640 C C . GLY A 1 84 ? -8.145 1.065 13.261 1.00 90.62 84 GLY A C 1
ATOM 641 O O . GLY A 1 84 ? -7.674 1.036 12.125 1.00 90.62 84 GLY A O 1
ATOM 642 N N . LEU A 1 85 ? -7.393 0.957 14.362 1.00 93.44 85 LEU A N 1
ATOM 643 C CA . LEU A 1 85 ? -5.936 0.832 14.399 1.00 93.44 85 LEU A CA 1
ATOM 644 C C . LEU A 1 85 ? -5.403 -0.284 13.493 1.00 93.44 85 LEU A C 1
ATOM 646 O O . LEU A 1 85 ? -4.334 -0.142 12.908 1.00 93.44 85 LEU A O 1
ATOM 650 N N . ALA A 1 86 ? -6.154 -1.375 13.323 1.00 94.12 86 ALA A N 1
ATOM 651 C CA . ALA A 1 86 ? -5.759 -2.477 12.448 1.00 94.12 86 ALA A CA 1
ATOM 652 C C . ALA A 1 86 ? -5.514 -2.022 10.995 1.00 94.12 86 ALA A C 1
ATOM 654 O O . ALA A 1 86 ? -4.597 -2.513 10.336 1.00 94.12 86 ALA A O 1
ATOM 655 N N . PHE A 1 87 ? -6.302 -1.063 10.500 1.00 93.44 87 PHE A N 1
ATOM 656 C CA . PHE A 1 87 ? -6.140 -0.519 9.152 1.00 93.44 87 PHE A CA 1
ATOM 657 C C . PHE A 1 87 ? -4.941 0.426 9.054 1.00 93.44 87 PHE A C 1
ATOM 659 O O . PHE A 1 87 ? -4.245 0.402 8.040 1.00 93.44 87 PHE A O 1
ATOM 666 N N . THR A 1 88 ? -4.665 1.199 10.108 1.00 94.62 88 THR A N 1
ATOM 667 C CA . THR A 1 88 ? -3.452 2.021 10.214 1.00 94.62 88 THR A CA 1
ATOM 668 C C . THR A 1 88 ? -2.207 1.137 10.216 1.00 94.62 88 THR A C 1
ATOM 670 O O . THR A 1 88 ? -1.341 1.309 9.369 1.00 94.62 88 THR A O 1
ATOM 673 N N . ILE A 1 89 ? -2.170 0.090 11.050 1.00 97.31 89 ILE A N 1
ATOM 674 C CA . ILE A 1 89 ? -1.066 -0.882 11.074 1.00 97.31 89 ILE A CA 1
ATOM 675 C C . ILE A 1 89 ? -0.841 -1.487 9.686 1.00 97.31 89 ILE A C 1
ATOM 677 O O . ILE A 1 89 ? 0.302 -1.610 9.240 1.00 97.31 89 ILE A O 1
ATOM 681 N N . ALA A 1 90 ? -1.918 -1.863 8.988 1.00 97.00 90 ALA A N 1
ATOM 682 C CA . ALA A 1 90 ? -1.819 -2.376 7.628 1.00 97.00 90 ALA A CA 1
ATOM 683 C C . ALA A 1 90 ? -1.212 -1.333 6.673 1.00 97.00 90 ALA A C 1
ATOM 685 O O . ALA A 1 90 ? -0.295 -1.670 5.928 1.00 97.00 90 ALA A O 1
ATOM 686 N N . HIS A 1 91 ? -1.673 -0.080 6.722 1.00 96.75 91 HIS A N 1
ATOM 687 C CA . HIS A 1 91 ? -1.142 1.031 5.926 1.00 96.75 91 HIS A CA 1
ATOM 688 C C . HIS A 1 91 ? 0.362 1.245 6.162 1.00 96.75 91 HIS A C 1
ATOM 690 O O . HIS A 1 91 ? 1.155 1.202 5.218 1.00 96.75 91 HIS A O 1
ATOM 696 N N . GLU A 1 92 ? 0.774 1.380 7.422 1.00 97.56 92 GLU A N 1
ATOM 697 C CA . GLU A 1 92 ? 2.168 1.628 7.802 1.00 97.56 92 GLU A CA 1
ATOM 698 C C . GLU A 1 92 ? 3.087 0.437 7.477 1.00 97.56 92 GLU A C 1
ATOM 700 O O . GLU A 1 92 ? 4.234 0.593 7.038 1.00 97.56 92 GLU A O 1
ATOM 705 N N . SER A 1 93 ? 2.567 -0.786 7.609 1.00 97.94 93 SER A N 1
ATOM 706 C CA . SER A 1 93 ? 3.261 -1.993 7.144 1.00 97.94 93 SER A CA 1
ATOM 707 C C . SER A 1 93 ? 3.420 -1.984 5.619 1.00 97.94 93 SER A C 1
ATOM 709 O O . SER A 1 93 ? 4.458 -2.391 5.096 1.00 97.94 93 SER A O 1
ATOM 711 N N . GLY A 1 94 ? 2.426 -1.469 4.887 1.00 97.81 94 GLY A N 1
ATOM 712 C CA . GLY A 1 94 ? 2.486 -1.257 3.442 1.00 97.81 94 GLY A CA 1
ATOM 713 C C . GLY A 1 94 ? 3.651 -0.355 3.027 1.00 97.81 94 GLY A C 1
ATOM 714 O O . GLY A 1 94 ? 4.408 -0.709 2.118 1.00 97.81 94 GLY A O 1
ATOM 715 N N . HIS A 1 95 ? 3.875 0.756 3.735 1.00 97.56 95 HIS A N 1
ATOM 716 C CA . HIS A 1 95 ? 5.060 1.597 3.528 1.00 97.56 95 HIS A CA 1
ATOM 717 C C . HIS A 1 95 ? 6.363 0.816 3.721 1.00 97.56 95 HIS A C 1
ATOM 719 O O . HIS A 1 95 ? 7.261 0.903 2.879 1.00 97.56 95 HIS A O 1
ATOM 725 N N . ASN A 1 96 ? 6.449 -0.037 4.743 1.00 97.75 96 ASN A N 1
ATOM 726 C CA . ASN A 1 96 ? 7.618 -0.891 4.960 1.00 97.75 96 ASN A CA 1
ATOM 727 C C . ASN A 1 96 ? 7.876 -1.878 3.805 1.00 97.75 96 ASN A C 1
ATOM 729 O O . ASN A 1 96 ? 9.036 -2.184 3.531 1.00 97.75 96 ASN A O 1
ATOM 733 N N . PHE A 1 97 ? 6.840 -2.299 3.074 1.00 97.56 97 PHE A N 1
ATOM 734 C CA . PHE A 1 97 ? 6.952 -3.057 1.817 1.00 97.56 97 PHE A CA 1
ATOM 735 C C . PHE A 1 97 ? 7.252 -2.190 0.580 1.00 97.56 97 PHE A C 1
ATOM 737 O O . PHE A 1 97 ? 7.209 -2.670 -0.550 1.00 97.56 97 PHE A O 1
ATOM 744 N N . GLY A 1 98 ? 7.544 -0.904 0.762 1.00 95.75 98 GLY A N 1
ATOM 745 C CA . GLY A 1 98 ? 7.877 0.023 -0.319 1.00 95.75 98 GLY A CA 1
ATOM 746 C C . GLY A 1 98 ? 6.670 0.629 -1.029 1.00 95.75 98 GLY A C 1
ATOM 747 O O . GLY A 1 98 ? 6.839 1.268 -2.068 1.00 95.75 98 GLY A O 1
ATOM 748 N N . MET A 1 99 ? 5.456 0.438 -0.505 1.00 97.06 99 MET A N 1
ATOM 749 C CA . MET A 1 99 ? 4.266 1.066 -1.069 1.00 97.06 99 MET A CA 1
ATOM 750 C C . MET A 1 99 ? 4.299 2.572 -0.802 1.00 97.06 99 MET A C 1
ATOM 752 O O . MET A 1 99 ? 4.572 3.013 0.312 1.00 97.06 99 MET A O 1
ATOM 756 N N . VAL A 1 100 ? 3.980 3.363 -1.820 1.00 94.56 100 VAL A N 1
ATOM 757 C CA . VAL A 1 100 ? 3.664 4.791 -1.667 1.00 94.56 100 VAL A CA 1
ATOM 758 C C . VAL A 1 100 ? 2.153 4.984 -1.743 1.00 94.56 100 VAL A C 1
ATOM 760 O O . VAL A 1 100 ? 1.429 4.066 -2.146 1.00 94.56 100 VAL A O 1
ATOM 763 N N . HIS A 1 101 ? 1.672 6.169 -1.371 1.00 94.88 101 HIS A N 1
ATOM 764 C CA . HIS A 1 101 ? 0.245 6.465 -1.432 1.00 94.88 101 HIS A CA 1
ATOM 765 C C . HIS A 1 101 ? -0.308 6.385 -2.854 1.00 94.88 101 HIS A C 1
ATOM 767 O O . HIS A 1 101 ? 0.324 6.812 -3.823 1.00 94.88 101 HIS A O 1
ATOM 773 N N . ASP A 1 102 ? -1.525 5.861 -2.993 1.00 93.50 102 ASP A N 1
ATOM 774 C CA . ASP A 1 102 ? -2.231 5.864 -4.272 1.00 93.50 102 ASP A CA 1
ATOM 775 C C . ASP A 1 102 ? -2.420 7.307 -4.770 1.00 93.50 102 ASP A C 1
ATOM 777 O O . ASP A 1 102 ? -2.821 8.196 -4.020 1.00 93.50 102 ASP A O 1
ATOM 781 N N . GLY A 1 103 ? -2.155 7.554 -6.054 1.00 90.12 103 GLY A N 1
ATOM 782 C CA . GLY A 1 103 ? -2.276 8.889 -6.653 1.00 90.12 103 GLY A CA 1
ATOM 783 C C . GLY A 1 103 ? -1.109 9.829 -6.374 1.00 90.12 103 GLY A C 1
ATOM 784 O O . GLY A 1 103 ? -1.182 10.998 -6.751 1.00 90.12 103 GLY A O 1
ATOM 785 N N . GLU A 1 104 ? -0.029 9.334 -5.769 1.00 88.44 104 GLU A N 1
ATOM 786 C CA . GLU A 1 104 ? 1.218 10.075 -5.582 1.00 88.44 104 GLU A CA 1
ATOM 787 C C . GLU A 1 104 ? 2.341 9.421 -6.387 1.00 88.44 104 GLU A C 1
ATOM 789 O O . GLU A 1 104 ? 2.921 8.406 -6.005 1.00 88.44 104 GLU A O 1
ATOM 794 N N . GLY A 1 105 ? 2.605 9.968 -7.577 1.00 83.44 105 GLY A N 1
ATOM 795 C CA . GLY A 1 105 ? 3.647 9.454 -8.474 1.00 83.44 105 GLY A CA 1
ATOM 796 C C . GLY A 1 105 ? 3.343 8.087 -9.106 1.00 83.44 105 GLY A C 1
ATOM 797 O O . GLY A 1 105 ? 4.215 7.513 -9.755 1.00 83.44 105 GLY A O 1
ATOM 798 N N . ASN A 1 106 ? 2.122 7.565 -8.951 1.00 88.44 106 ASN A N 1
ATOM 799 C CA . ASN A 1 106 ? 1.661 6.319 -9.564 1.00 88.44 106 ASN A CA 1
ATOM 800 C C . ASN A 1 106 ? 0.301 6.486 -10.265 1.00 88.44 106 ASN A C 1
ATOM 802 O O . ASN A 1 106 ? -0.363 7.511 -10.144 1.00 88.44 106 ASN A O 1
ATOM 806 N N . VAL A 1 107 ? -0.094 5.466 -11.034 1.00 88.50 107 VAL A N 1
ATOM 807 C CA . VAL A 1 107 ? -1.302 5.480 -11.883 1.00 88.50 107 VAL A CA 1
ATOM 808 C C . VAL A 1 107 ? -2.609 5.256 -11.115 1.00 88.50 107 VAL A C 1
ATOM 810 O O . VAL A 1 107 ? -3.689 5.427 -11.684 1.00 88.50 107 VAL A O 1
ATOM 813 N N . CYS A 1 108 ? -2.538 4.829 -9.852 1.00 90.50 108 CYS A N 1
ATOM 814 C CA . CYS A 1 108 ? -3.727 4.631 -9.033 1.00 90.50 108 CYS A CA 1
ATOM 815 C C . CYS A 1 108 ? -4.295 5.983 -8.604 1.00 90.50 108 CYS A C 1
ATOM 817 O O . CYS A 1 108 ? -3.592 6.983 -8.558 1.00 90.50 108 CYS A O 1
ATOM 819 N N . LYS A 1 109 ? -5.599 6.036 -8.332 1.00 89.12 109 LYS A N 1
ATOM 820 C CA . LYS A 1 109 ? -6.261 7.260 -7.868 1.00 89.12 109 LYS A CA 1
ATOM 821 C C . LYS A 1 109 ? -6.360 7.239 -6.348 1.00 89.12 109 LYS A C 1
ATOM 823 O O . LYS A 1 109 ? -6.566 6.171 -5.777 1.00 89.12 109 LYS A O 1
ATOM 828 N N . LYS A 1 110 ? -6.327 8.420 -5.726 1.00 86.75 110 LYS A N 1
ATOM 829 C CA . LYS A 1 110 ? -6.775 8.615 -4.341 1.00 86.75 110 LYS A CA 1
ATOM 830 C C . LYS A 1 110 ? -8.258 8.240 -4.276 1.00 86.75 110 LYS A C 1
ATOM 832 O O . LYS A 1 110 ? -9.097 8.964 -4.810 1.00 86.75 110 LYS A O 1
ATOM 837 N N . SER A 1 111 ? -8.572 7.066 -3.737 1.00 80.75 111 SER A N 1
ATOM 838 C CA . SER A 1 111 ? -9.937 6.534 -3.703 1.00 80.75 111 SER A CA 1
ATOM 839 C C . SER A 1 111 ? -10.255 5.892 -2.363 1.00 80.75 111 SER A C 1
ATOM 841 O O . SER A 1 111 ? -9.428 5.163 -1.819 1.00 80.75 111 SER A O 1
ATOM 843 N N . GLU A 1 112 ? -11.486 6.094 -1.895 1.00 78.38 112 GLU A N 1
ATOM 844 C CA . GLU A 1 112 ? -12.026 5.418 -0.715 1.00 78.38 112 GLU A CA 1
ATOM 845 C C . GLU A 1 112 ? -11.940 3.891 -0.847 1.00 78.38 112 GLU A C 1
ATOM 847 O O . GLU A 1 112 ? -12.120 3.318 -1.929 1.00 78.38 112 GLU A O 1
ATOM 852 N N . GLY A 1 113 ? -11.696 3.230 0.282 1.00 84.19 113 GLY A N 1
ATOM 853 C CA . GLY A 1 113 ? -11.592 1.782 0.403 1.00 84.19 113 GLY A CA 1
ATOM 854 C C . GLY A 1 113 ? -10.245 1.199 -0.016 1.00 84.19 113 GLY A C 1
ATOM 855 O O . GLY A 1 113 ? -10.086 -0.017 0.076 1.00 84.19 113 GLY A O 1
ATOM 856 N N . ASN A 1 114 ? -9.272 2.006 -0.450 1.00 92.06 114 ASN A N 1
ATOM 857 C CA . ASN A 1 114 ? -7.899 1.533 -0.617 1.00 92.06 114 ASN A CA 1
ATOM 858 C C . ASN A 1 114 ? -7.086 1.788 0.652 1.00 92.06 114 ASN A C 1
ATOM 860 O O . ASN A 1 114 ? -7.085 2.904 1.163 1.00 92.06 114 ASN A O 1
ATOM 864 N N . ILE A 1 115 ? -6.352 0.776 1.120 1.00 94.25 115 ILE A N 1
ATOM 865 C CA . ILE A 1 115 ? -5.539 0.884 2.341 1.00 94.25 115 ILE A CA 1
ATOM 866 C C . ILE A 1 115 ? -4.464 1.963 2.190 1.00 94.25 115 ILE A C 1
ATOM 868 O O . ILE A 1 115 ? -4.349 2.796 3.073 1.00 94.25 115 ILE A O 1
ATOM 872 N N . MET A 1 116 ? -3.756 2.026 1.054 1.00 95.50 116 MET A N 1
ATOM 873 C CA . MET A 1 116 ? -2.712 3.038 0.797 1.00 95.50 116 MET A CA 1
ATOM 874 C C . MET A 1 116 ? -3.254 4.385 0.283 1.00 95.50 116 MET A C 1
ATOM 876 O O . MET A 1 116 ? -2.519 5.155 -0.334 1.00 95.50 116 MET A O 1
ATOM 880 N N . SER A 1 117 ? -4.537 4.684 0.489 1.00 92.56 117 SER A N 1
ATOM 881 C CA . SER A 1 117 ? -5.049 6.044 0.295 1.00 92.56 117 SER A CA 1
ATOM 882 C C . SER A 1 117 ? -4.472 6.967 1.383 1.00 92.56 117 SER A C 1
ATOM 884 O O . SER A 1 117 ? -4.428 6.542 2.536 1.00 92.56 117 SER A O 1
ATOM 886 N N . PRO A 1 118 ? -4.096 8.229 1.082 1.00 86.00 118 PRO A N 1
ATOM 887 C CA . PRO A 1 118 ? -3.650 9.188 2.105 1.00 86.00 118 PRO A CA 1
ATOM 888 C C . PRO A 1 118 ? -4.696 9.469 3.191 1.00 86.00 118 PRO A C 1
ATOM 890 O O . PRO A 1 118 ? -4.372 9.945 4.272 1.00 86.00 118 PRO A O 1
ATOM 893 N N . THR A 1 119 ? -5.971 9.217 2.889 1.00 83.69 119 THR A N 1
ATOM 894 C CA . THR A 1 119 ? -7.074 9.327 3.842 1.00 83.69 119 THR A CA 1
ATOM 895 C C . THR A 1 119 ? -7.697 7.955 4.032 1.00 83.69 119 THR A C 1
ATOM 897 O O . THR A 1 119 ? -8.163 7.338 3.066 1.00 83.69 119 THR A O 1
ATOM 900 N N . LEU A 1 120 ? -7.717 7.496 5.283 1.00 78.50 120 LEU A N 1
ATOM 901 C CA . LEU A 1 120 ? -8.205 6.179 5.664 1.00 78.50 120 LEU A CA 1
ATOM 902 C C . LEU A 1 120 ? -9.732 6.200 5.817 1.00 78.50 120 LEU A C 1
ATOM 904 O O . LEU A 1 120 ? -10.268 6.389 6.903 1.00 78.50 120 LEU A O 1
ATOM 908 N N . ALA A 1 121 ? -10.434 6.033 4.698 1.00 82.62 121 ALA A N 1
ATOM 909 C CA . ALA A 1 121 ? -11.892 5.949 4.651 1.00 82.62 121 ALA A CA 1
ATOM 910 C C . ALA A 1 121 ? -12.317 4.684 3.901 1.00 82.62 121 ALA A C 1
ATOM 912 O O . ALA A 1 121 ? -11.839 4.421 2.795 1.00 82.62 121 ALA A O 1
ATOM 913 N N . GLY A 1 122 ? -13.208 3.890 4.498 1.00 78.19 122 GLY A N 1
ATOM 914 C CA . GLY A 1 122 ? -13.700 2.652 3.892 1.00 78.19 122 GLY A CA 1
ATOM 915 C C . GLY A 1 122 ? -14.718 2.916 2.784 1.00 78.19 122 GLY A C 1
ATOM 916 O O . GLY A 1 122 ? -15.554 3.810 2.897 1.00 78.19 122 GLY A O 1
ATOM 917 N N . ARG A 1 123 ? -14.722 2.095 1.727 1.00 83.06 123 ARG A N 1
ATOM 918 C CA . ARG A 1 123 ? -15.758 2.163 0.686 1.00 83.06 123 ARG A CA 1
ATOM 919 C C . ARG A 1 123 ? -16.901 1.236 1.070 1.00 83.06 123 ARG A C 1
ATOM 921 O O . ARG A 1 123 ? -16.794 0.027 0.887 1.00 83.06 123 ARG A O 1
ATOM 928 N N . ASN A 1 124 ? -17.993 1.795 1.594 1.00 84.56 124 ASN A N 1
ATOM 929 C CA . ASN A 1 124 ? -19.102 1.019 2.172 1.00 84.56 124 ASN A CA 1
ATOM 930 C C . ASN A 1 124 ? -18.623 0.022 3.248 1.00 84.56 124 ASN A C 1
ATOM 932 O O . ASN A 1 124 ? -19.042 -1.131 3.246 1.00 84.56 124 ASN A O 1
ATOM 936 N N . GLY A 1 125 ? -17.703 0.446 4.120 1.00 83.06 125 GLY A N 1
ATOM 937 C CA . GLY A 1 125 ? -17.136 -0.405 5.173 1.00 83.06 125 GLY A CA 1
ATOM 938 C C . GLY A 1 125 ? -16.112 -1.439 4.702 1.00 83.06 125 GLY A C 1
ATOM 939 O O . GLY A 1 125 ? -15.635 -2.226 5.509 1.00 83.06 125 GLY A O 1
ATOM 940 N N . VAL A 1 126 ? -15.743 -1.447 3.418 1.00 86.00 126 VAL A N 1
ATOM 941 C CA . VAL A 1 126 ? -14.775 -2.404 2.871 1.00 86.00 126 VAL A CA 1
ATOM 942 C C . VAL A 1 126 ? -13.456 -1.711 2.543 1.00 86.00 126 VAL A C 1
ATOM 944 O O . VAL A 1 126 ? -13.432 -0.638 1.930 1.00 86.00 126 VAL A O 1
ATOM 947 N N . PHE A 1 127 ? -12.358 -2.369 2.919 1.00 88.88 127 PHE A N 1
ATOM 948 C CA . PHE A 1 127 ? -10.987 -1.972 2.614 1.00 88.88 127 PHE A CA 1
ATOM 949 C C . PHE A 1 127 ? -10.305 -3.026 1.740 1.00 88.88 127 PHE A C 1
ATOM 951 O O . PHE A 1 127 ? -10.550 -4.226 1.864 1.00 88.88 127 PHE A O 1
ATOM 958 N N . SER A 1 128 ? -9.449 -2.579 0.829 1.00 89.38 128 SER A N 1
ATOM 959 C CA . SER A 1 128 ? -8.731 -3.429 -0.113 1.00 89.38 128 SER A CA 1
ATOM 960 C C . SER A 1 128 ? -7.401 -2.803 -0.522 1.00 89.38 128 SER A C 1
ATOM 962 O O . SER A 1 128 ? -7.164 -1.614 -0.335 1.00 89.38 128 SER A O 1
ATOM 964 N N . TRP A 1 129 ? -6.514 -3.606 -1.099 1.00 90.62 129 TRP A N 1
ATOM 965 C CA . TRP A 1 129 ? -5.262 -3.118 -1.670 1.00 90.62 129 TRP A CA 1
ATOM 966 C C . TRP A 1 129 ? -5.448 -2.727 -3.137 1.00 90.62 129 TRP A C 1
ATOM 968 O O . TRP A 1 129 ? -6.065 -3.461 -3.922 1.00 90.62 129 TRP A O 1
ATOM 978 N N . SER A 1 130 ? -4.870 -1.596 -3.541 1.00 91.38 130 SER A N 1
ATOM 979 C CA . SER A 1 130 ? -4.937 -1.134 -4.926 1.00 91.38 130 SER A CA 1
ATOM 980 C C . SER A 1 130 ? -4.089 -2.022 -5.855 1.00 91.38 130 SER A C 1
ATOM 982 O O . SER A 1 130 ? -3.281 -2.846 -5.407 1.00 91.38 130 SER A O 1
ATOM 984 N N . PRO A 1 131 ? -4.270 -1.940 -7.187 1.00 86.12 131 PRO A N 1
ATOM 985 C CA . PRO A 1 131 ? -3.327 -2.546 -8.129 1.00 86.12 131 PRO A CA 1
ATOM 986 C C . PRO A 1 131 ? -1.878 -2.073 -7.918 1.00 86.12 131 PRO A C 1
ATOM 988 O O . PRO A 1 131 ? -0.967 -2.890 -8.019 1.00 86.12 131 PRO A O 1
ATOM 991 N N . CYS A 1 132 ? -1.669 -0.800 -7.564 1.00 90.19 132 CYS A N 1
ATOM 992 C CA . CYS A 1 132 ? -0.341 -0.234 -7.337 1.00 90.19 132 CYS A CA 1
ATOM 993 C C . CYS A 1 132 ? 0.293 -0.796 -6.064 1.00 90.19 132 CYS A C 1
ATOM 995 O O . CYS A 1 132 ? 1.423 -1.272 -6.121 1.00 90.19 132 CYS A O 1
ATOM 997 N N . SER A 1 133 ? -0.445 -0.852 -4.946 1.00 93.50 133 SER A N 1
ATOM 998 C CA . SER A 1 133 ? 0.039 -1.474 -3.701 1.00 93.50 133 SER A CA 1
ATOM 999 C C . SER A 1 133 ? 0.517 -2.910 -3.936 1.00 93.50 133 SER A C 1
ATOM 1001 O O . SER A 1 133 ? 1.592 -3.300 -3.489 1.00 93.50 133 SER A O 1
ATOM 1003 N N . ARG A 1 134 ? -0.246 -3.688 -4.714 1.00 87.56 134 ARG A N 1
ATOM 1004 C CA . ARG A 1 134 ? 0.126 -5.062 -5.086 1.00 87.56 134 ARG A CA 1
ATOM 1005 C C . ARG A 1 134 ? 1.406 -5.119 -5.913 1.00 87.56 134 ARG A C 1
ATOM 1007 O O . ARG A 1 134 ? 2.239 -5.984 -5.663 1.00 87.56 134 ARG A O 1
ATOM 1014 N N . GLN A 1 135 ? 1.577 -4.207 -6.868 1.00 84.56 135 GLN A N 1
ATOM 1015 C CA . GLN A 1 135 ? 2.794 -4.131 -7.674 1.00 84.56 135 GLN A CA 1
ATOM 1016 C C . GLN A 1 135 ? 4.023 -3.791 -6.818 1.00 84.56 135 GLN A C 1
ATOM 1018 O O . GLN A 1 135 ? 5.070 -4.410 -6.995 1.00 84.56 135 GLN A O 1
ATOM 1023 N N . TYR A 1 136 ? 3.897 -2.854 -5.872 1.00 90.81 136 TYR A N 1
ATOM 1024 C CA . TYR A 1 136 ? 4.968 -2.532 -4.926 1.00 90.81 136 TYR A CA 1
ATOM 1025 C C . TYR A 1 136 ? 5.347 -3.739 -4.067 1.00 90.81 136 TYR A C 1
ATOM 1027 O O . TYR A 1 136 ? 6.527 -4.066 -3.988 1.00 90.81 136 TYR A O 1
ATOM 1035 N N . LEU A 1 137 ? 4.360 -4.452 -3.510 1.00 91.88 137 LEU A N 1
ATOM 1036 C CA . LEU A 1 137 ? 4.617 -5.663 -2.728 1.00 91.88 137 LEU A CA 1
ATOM 1037 C C . LEU A 1 137 ? 5.332 -6.734 -3.555 1.00 91.88 137 LEU A C 1
ATOM 1039 O O . LEU A 1 137 ? 6.340 -7.269 -3.114 1.00 91.88 137 LEU A O 1
ATOM 1043 N N . GLN A 1 138 ? 4.846 -7.023 -4.766 1.00 84.00 138 GLN A N 1
ATOM 1044 C CA . GLN A 1 138 ? 5.486 -7.994 -5.661 1.00 84.00 138 GLN A CA 1
ATOM 1045 C C . GLN A 1 138 ? 6.936 -7.609 -5.967 1.00 84.00 138 GLN A C 1
ATOM 1047 O O . GLN A 1 138 ? 7.819 -8.459 -5.900 1.00 84.00 138 GLN A O 1
ATOM 1052 N N . LYS A 1 139 ? 7.184 -6.324 -6.241 1.00 81.25 139 LYS A N 1
ATOM 1053 C CA . LYS A 1 139 ? 8.529 -5.799 -6.474 1.00 81.25 139 LYS A CA 1
ATOM 1054 C C . LYS A 1 139 ? 9.422 -5.913 -5.241 1.00 81.25 139 LYS A C 1
ATOM 1056 O O . LYS A 1 139 ? 10.599 -6.211 -5.385 1.00 81.25 139 LYS A O 1
ATOM 1061 N N . PHE A 1 140 ? 8.899 -5.662 -4.044 1.00 87.50 140 PHE A N 1
ATOM 1062 C CA . PHE A 1 140 ? 9.670 -5.805 -2.811 1.00 87.50 140 PHE A CA 1
ATOM 1063 C C . PHE A 1 140 ? 10.019 -7.270 -2.541 1.00 87.50 140 PHE A C 1
ATOM 1065 O O . PHE A 1 140 ? 11.178 -7.584 -2.275 1.00 87.50 140 PHE A O 1
ATOM 1072 N N . LEU A 1 141 ? 9.043 -8.173 -2.671 1.00 86.69 141 LEU A N 1
ATOM 1073 C CA . LEU A 1 141 ? 9.223 -9.607 -2.432 1.00 86.69 141 LEU A CA 1
ATOM 1074 C C . LEU A 1 141 ? 10.206 -10.266 -3.410 1.00 86.69 141 LEU A C 1
ATOM 1076 O O . LEU A 1 141 ? 10.777 -11.299 -3.078 1.00 86.69 141 LEU A O 1
ATOM 1080 N N . SER A 1 142 ? 10.444 -9.679 -4.588 1.00 78.88 142 SER A N 1
ATOM 1081 C CA . SER A 1 142 ? 11.480 -10.147 -5.518 1.00 78.88 142 SER A CA 1
ATOM 1082 C C . SER A 1 142 ? 12.896 -9.661 -5.175 1.00 78.88 142 SER A C 1
ATOM 1084 O O . SER A 1 142 ? 13.836 -9.982 -5.896 1.00 78.88 142 SER A O 1
ATOM 1086 N N . THR A 1 143 ? 13.079 -8.863 -4.119 1.00 78.62 143 THR A N 1
ATOM 1087 C CA . THR A 1 143 ? 14.404 -8.373 -3.703 1.00 78.62 143 THR A CA 1
ATOM 1088 C C . THR A 1 143 ? 15.062 -9.293 -2.678 1.00 78.62 143 THR A C 1
ATOM 1090 O O . THR A 1 143 ? 14.389 -9.939 -1.878 1.00 78.62 143 THR A O 1
ATOM 1093 N N . ALA A 1 144 ? 16.397 -9.265 -2.612 1.00 82.19 144 ALA A N 1
ATOM 1094 C CA . ALA A 1 144 ? 17.154 -9.955 -1.563 1.00 82.19 144 ALA A CA 1
ATOM 1095 C C . ALA A 1 144 ? 16.816 -9.457 -0.142 1.00 82.19 144 ALA A C 1
ATOM 1097 O O . ALA A 1 144 ? 16.985 -10.197 0.824 1.00 82.19 144 ALA A O 1
ATOM 1098 N N . GLN A 1 145 ? 16.309 -8.224 -0.001 1.00 86.00 145 GLN A N 1
ATOM 1099 C CA . GLN A 1 145 ? 15.890 -7.678 1.292 1.00 86.00 145 GLN A CA 1
ATOM 1100 C C . GLN A 1 145 ? 14.727 -8.478 1.892 1.00 86.00 145 GLN A C 1
ATOM 1102 O O . GLN A 1 145 ? 14.689 -8.646 3.104 1.00 86.00 145 GLN A O 1
ATOM 1107 N N . ALA A 1 146 ? 13.829 -9.029 1.070 1.00 91.81 146 ALA A N 1
ATOM 1108 C CA . ALA A 1 146 ? 12.671 -9.794 1.530 1.00 91.81 146 ALA A CA 1
ATOM 1109 C C . ALA A 1 146 ? 13.012 -11.189 2.089 1.00 91.81 146 ALA A C 1
ATOM 1111 O O . ALA A 1 146 ? 12.114 -11.885 2.557 1.00 91.81 146 ALA A O 1
ATOM 1112 N N . LEU A 1 147 ? 14.288 -11.600 2.077 1.00 89.31 147 LEU A N 1
ATOM 1113 C CA . LEU A 1 147 ? 14.721 -12.932 2.513 1.00 89.31 147 LEU A CA 1
ATOM 1114 C C . LEU A 1 147 ? 14.335 -13.250 3.965 1.00 89.31 147 LEU A C 1
ATOM 1116 O O . LEU A 1 147 ? 14.146 -14.417 4.288 1.00 89.31 147 LEU A O 1
ATOM 1120 N N . CYS A 1 148 ? 14.178 -12.236 4.825 1.00 90.12 148 CYS A N 1
ATOM 1121 C CA . CYS A 1 148 ? 13.745 -12.461 6.205 1.00 90.12 148 CYS A CA 1
ATOM 1122 C C . CYS A 1 148 ? 12.319 -13.010 6.336 1.00 90.12 148 CYS A C 1
ATOM 1124 O O . CYS A 1 148 ? 11.975 -13.541 7.372 1.00 90.12 148 CYS A O 1
ATOM 1126 N N . LEU A 1 149 ? 11.492 -12.878 5.298 1.00 93.31 149 LEU A N 1
ATOM 1127 C CA . LEU A 1 149 ? 10.095 -13.318 5.310 1.00 93.31 149 LEU A CA 1
ATOM 1128 C C . LEU A 1 149 ? 9.924 -14.725 4.726 1.00 93.31 149 LEU A C 1
ATOM 1130 O O . LEU A 1 149 ? 8.798 -15.187 4.550 1.00 93.31 149 LEU A O 1
ATOM 1134 N N . ALA A 1 150 ? 11.025 -15.358 4.312 1.00 89.31 150 ALA A N 1
ATOM 1135 C CA . ALA A 1 150 ? 10.993 -16.627 3.600 1.00 89.31 150 ALA A CA 1
ATOM 1136 C C . ALA A 1 150 ? 10.854 -17.826 4.545 1.00 89.31 150 ALA A C 1
ATOM 1138 O O . ALA A 1 150 ? 10.370 -18.877 4.120 1.00 89.31 150 ALA A O 1
ATOM 1139 N N . ASP A 1 151 ? 11.290 -17.699 5.801 1.00 86.25 151 ASP A N 1
ATOM 1140 C CA . ASP A 1 151 ? 11.159 -18.762 6.784 1.00 86.25 151 ASP A CA 1
ATOM 1141 C C . ASP A 1 151 ? 9.792 -18.758 7.473 1.00 86.25 151 ASP A C 1
ATOM 1143 O O . ASP A 1 151 ? 9.128 -17.738 7.651 1.00 86.25 151 ASP A O 1
ATOM 1147 N N . GLN A 1 152 ? 9.347 -19.955 7.846 1.00 85.50 152 GLN A N 1
ATOM 1148 C CA . GLN A 1 152 ? 8.116 -20.123 8.598 1.00 85.50 152 GLN A CA 1
ATOM 1149 C C . GLN A 1 152 ? 8.377 -19.800 10.077 1.00 85.50 152 GLN A C 1
ATOM 1151 O O . GLN A 1 152 ? 9.316 -20.362 10.656 1.00 85.50 152 GLN A O 1
ATOM 1156 N N . PRO A 1 153 ? 7.539 -18.969 10.725 1.00 85.06 153 PRO A N 1
ATOM 1157 C CA . PRO A 1 153 ? 7.747 -18.610 12.118 1.00 85.06 153 PRO A CA 1
ATOM 1158 C C . PRO A 1 153 ? 7.670 -19.854 13.006 1.00 85.06 153 PRO A C 1
ATOM 1160 O O . PRO A 1 153 ? 6.709 -20.623 12.945 1.00 85.06 153 PRO A O 1
ATOM 1163 N N . LYS A 1 154 ? 8.678 -20.035 13.865 1.00 78.81 154 LYS A N 1
ATOM 1164 C CA . LYS A 1 154 ? 8.676 -21.046 14.929 1.00 78.81 154 LYS A CA 1
ATOM 1165 C C . LYS A 1 154 ? 8.158 -20.385 16.206 1.00 78.81 154 LYS A C 1
ATOM 1167 O O . LYS A 1 154 ? 8.900 -19.612 16.814 1.00 78.81 154 LYS A O 1
ATOM 1172 N N . PRO A 1 155 ? 6.900 -20.613 16.613 1.00 67.38 155 PRO A N 1
ATOM 1173 C CA . PRO A 1 155 ? 6.352 -19.930 17.774 1.00 67.38 155 PRO A CA 1
ATOM 1174 C C . PRO A 1 155 ? 7.104 -20.356 19.041 1.00 67.38 155 PRO A C 1
ATOM 1176 O O . PRO A 1 155 ? 7.119 -21.531 19.395 1.00 67.38 155 PRO A O 1
ATOM 1179 N N . ALA A 1 156 ? 7.691 -19.392 19.758 1.00 64.00 156 ALA A N 1
ATOM 1180 C CA . ALA A 1 156 ? 8.260 -19.626 21.091 1.00 64.00 156 ALA A CA 1
ATOM 1181 C C . ALA A 1 156 ? 7.171 -19.990 22.126 1.00 64.00 156 ALA A C 1
ATOM 1183 O O . ALA A 1 156 ? 7.443 -20.625 23.143 1.00 64.00 156 ALA A O 1
ATOM 1184 N N . LYS A 1 157 ? 5.919 -19.592 21.855 1.00 72.19 157 LYS A N 1
ATOM 1185 C CA . LYS A 1 157 ? 4.708 -19.942 22.602 1.00 72.19 157 LYS A CA 1
ATOM 1186 C C . LYS A 1 157 ? 3.507 -19.826 21.661 1.00 72.19 157 LYS A C 1
ATOM 1188 O O . LYS A 1 157 ? 3.429 -18.866 20.897 1.00 72.19 157 LYS A O 1
ATOM 1193 N N . GLU A 1 158 ? 2.582 -20.778 21.700 1.00 70.06 158 GLU A N 1
ATOM 1194 C CA . GLU A 1 158 ? 1.365 -20.723 20.883 1.00 70.06 158 GLU A CA 1
ATOM 1195 C C . GLU A 1 158 ? 0.448 -19.602 21.403 1.00 70.06 158 GLU A C 1
ATOM 1197 O O . GLU A 1 158 ? -0.078 -19.676 22.517 1.00 70.06 158 GLU A O 1
ATOM 1202 N N . TYR A 1 159 ? 0.296 -18.524 20.629 1.00 76.56 159 TYR A N 1
ATOM 1203 C CA . TYR A 1 159 ? -0.678 -17.479 20.931 1.00 76.56 159 TYR A CA 1
ATOM 1204 C C . TYR A 1 159 ? -2.055 -17.939 20.452 1.00 76.56 159 TYR A C 1
ATOM 1206 O O . TYR A 1 159 ? -2.283 -18.092 19.252 1.00 76.56 159 TYR A O 1
ATOM 1214 N N . LYS A 1 160 ? -2.977 -18.174 21.389 1.00 82.81 160 LYS A N 1
ATOM 1215 C CA . LYS A 1 160 ? -4.355 -18.551 21.062 1.00 82.81 160 LYS A CA 1
ATOM 1216 C C . LYS A 1 160 ? -5.142 -17.308 20.673 1.00 82.81 160 LYS A C 1
ATOM 1218 O O . LYS A 1 160 ? -5.449 -16.475 21.525 1.00 82.81 160 LYS A O 1
ATOM 1223 N N . TYR A 1 161 ? -5.459 -17.194 19.390 1.00 82.19 161 TYR A N 1
ATOM 1224 C CA . TYR A 1 161 ? -6.340 -16.143 18.896 1.00 82.19 161 TYR A CA 1
ATOM 1225 C C . TYR A 1 161 ? -7.761 -16.313 19.463 1.00 82.19 161 TYR A C 1
ATOM 1227 O O . TYR A 1 161 ? -8.202 -17.451 19.647 1.00 82.19 161 TYR A O 1
ATOM 1235 N N . PRO A 1 162 ? -8.489 -15.214 19.742 1.00 86.75 162 PRO A N 1
ATOM 1236 C CA . PRO A 1 162 ? -9.894 -15.295 20.126 1.00 86.75 162 PRO A CA 1
ATOM 1237 C C . PRO A 1 162 ? -10.724 -15.986 19.038 1.00 86.75 162 PRO A C 1
ATOM 1239 O O . PRO A 1 162 ? -10.606 -15.647 17.864 1.00 86.75 162 PRO A O 1
ATOM 1242 N N . GLU A 1 163 ? -11.588 -16.924 19.431 1.00 87.62 163 GLU A N 1
ATOM 1243 C CA . GLU A 1 163 ? -12.511 -17.597 18.500 1.00 87.62 163 GLU A CA 1
ATOM 1244 C C . GLU A 1 163 ? -13.673 -16.687 18.075 1.00 87.62 163 GLU A C 1
ATOM 1246 O O . GLU A 1 163 ? -14.219 -16.833 16.984 1.00 87.62 163 GLU A O 1
ATOM 1251 N N . LYS A 1 164 ? -14.046 -15.736 18.942 1.00 91.62 164 LYS A N 1
ATOM 1252 C CA . LYS A 1 164 ? -15.122 -14.771 18.699 1.00 91.62 164 LYS A CA 1
ATOM 1253 C C . LYS A 1 164 ? -14.649 -13.612 17.837 1.00 91.62 164 LYS A C 1
ATOM 1255 O O . LYS A 1 164 ? -13.518 -13.140 17.973 1.00 91.62 164 LYS A O 1
ATOM 1260 N N . LEU A 1 165 ? -15.555 -13.088 17.020 1.00 93.31 165 LEU A N 1
ATOM 1261 C CA . LEU A 1 165 ? -15.297 -11.899 16.224 1.00 93.31 165 LEU A CA 1
ATOM 1262 C C . LEU A 1 165 ? -15.183 -10.648 17.111 1.00 93.31 165 LEU A C 1
ATOM 1264 O O . LEU A 1 165 ? -15.813 -10.577 18.171 1.00 93.31 165 LEU A O 1
ATOM 1268 N N . PRO A 1 166 ? -14.448 -9.607 16.679 1.00 95.00 166 PRO A N 1
ATOM 1269 C CA . PRO A 1 166 ? -14.261 -8.415 17.502 1.00 95.00 166 PRO A CA 1
ATOM 1270 C C . PRO A 1 166 ? -15.574 -7.716 17.889 1.00 95.00 166 PRO A C 1
ATOM 1272 O O . PRO A 1 166 ? -15.686 -7.234 19.007 1.00 95.00 166 PRO A O 1
ATOM 1275 N N . GLY A 1 167 ? -16.588 -7.697 17.020 1.00 95.12 167 GLY A N 1
ATOM 1276 C CA . GLY A 1 167 ? -17.899 -7.107 17.313 1.00 95.12 167 GLY A CA 1
ATOM 1277 C C . GLY A 1 167 ? -18.781 -7.935 18.255 1.00 95.12 167 GLY A C 1
ATOM 1278 O O . GLY A 1 167 ? -19.717 -7.394 18.839 1.00 95.12 167 GLY A O 1
ATOM 1279 N N . GLU A 1 168 ? -18.471 -9.221 18.445 1.00 94.12 168 GLU A N 1
ATOM 1280 C CA . GLU A 1 168 ? -19.094 -10.057 19.484 1.00 94.12 168 GLU A CA 1
ATOM 1281 C C . GLU A 1 168 ? -18.462 -9.819 20.860 1.00 94.12 168 GLU A C 1
ATOM 1283 O O . GLU A 1 168 ? -19.111 -9.989 21.891 1.00 94.12 168 GLU A O 1
ATOM 1288 N N . LEU A 1 169 ? -17.178 -9.453 20.874 1.00 94.81 169 LEU A N 1
ATOM 1289 C CA . LEU A 1 169 ? -16.438 -9.113 22.087 1.00 94.81 169 LEU A CA 1
ATOM 1290 C C . LEU A 1 169 ? -16.686 -7.662 22.512 1.00 94.81 169 LEU A C 1
ATOM 1292 O O . LEU A 1 169 ? -16.733 -7.367 23.706 1.00 94.81 169 LEU A O 1
ATOM 1296 N N . TYR A 1 170 ? -16.846 -6.764 21.539 1.00 95.56 170 TYR A N 1
ATOM 1297 C CA . TYR A 1 170 ? -16.889 -5.323 21.739 1.00 95.56 170 TYR A CA 1
ATOM 1298 C C . TYR A 1 170 ? -18.076 -4.732 20.979 1.00 95.56 170 TYR A C 1
ATOM 1300 O O . TYR A 1 170 ? -18.027 -4.542 19.764 1.00 95.56 170 TYR A O 1
ATOM 1308 N N . ASP A 1 171 ? -19.153 -4.422 21.698 1.00 95.12 171 ASP A N 1
ATOM 1309 C CA . ASP A 1 171 ? -20.370 -3.861 21.109 1.00 95.12 171 ASP A CA 1
ATOM 1310 C C . ASP A 1 171 ? -20.151 -2.454 20.509 1.00 95.12 171 ASP A C 1
ATOM 1312 O O . ASP A 1 171 ? -19.127 -1.796 20.719 1.00 95.12 171 ASP A O 1
ATOM 1316 N N . ALA A 1 172 ? -21.139 -1.950 19.763 1.00 95.06 172 ALA A N 1
ATOM 1317 C CA . ALA A 1 172 ? -21.038 -0.649 19.095 1.00 95.06 172 ALA A CA 1
ATOM 1318 C C . ALA A 1 172 ? -20.786 0.520 20.070 1.00 95.06 172 ALA A C 1
ATOM 1320 O O . ALA A 1 172 ? -20.094 1.481 19.729 1.00 95.06 172 ALA A O 1
ATOM 1321 N N . ASN A 1 173 ? -21.315 0.447 21.297 1.00 94.69 173 ASN A N 1
ATOM 1322 C CA . ASN A 1 173 ? -21.067 1.470 22.311 1.00 94.69 173 ASN A CA 1
ATOM 1323 C C . ASN A 1 173 ? -19.616 1.439 22.789 1.00 94.69 173 ASN A C 1
ATOM 1325 O O . ASN A 1 173 ? -19.001 2.495 22.902 1.00 94.69 173 ASN A O 1
ATOM 1329 N N . THR A 1 174 ? -19.062 0.254 23.042 1.00 96.56 174 THR A N 1
ATOM 1330 C CA . THR A 1 174 ? -17.659 0.068 23.433 1.00 96.56 174 THR A CA 1
ATOM 1331 C C . THR A 1 174 ? -16.722 0.573 22.341 1.00 96.56 174 THR A C 1
ATOM 1333 O O . THR A 1 174 ? -15.803 1.337 22.624 1.00 96.56 174 THR A O 1
ATOM 1336 N N . GLN A 1 175 ? -17.019 0.264 21.077 1.00 95.88 175 GLN A N 1
ATOM 1337 C CA . GLN A 1 175 ? -16.269 0.795 19.937 1.00 95.88 175 GLN A CA 1
ATOM 1338 C C . GLN A 1 175 ? -16.320 2.333 19.875 1.00 95.88 175 GLN A C 1
ATOM 1340 O O . GLN A 1 175 ? -15.289 2.977 19.680 1.00 95.88 175 GLN A O 1
ATOM 1345 N N . CYS A 1 176 ? -17.489 2.944 20.112 1.00 94.31 176 CYS A N 1
ATOM 1346 C CA . CYS A 1 176 ? -17.612 4.402 20.198 1.00 94.31 176 CYS A CA 1
ATOM 1347 C C . CYS A 1 176 ? -16.800 5.003 21.352 1.00 94.31 176 CYS A C 1
ATOM 1349 O O . CYS A 1 176 ? -16.178 6.052 21.166 1.00 94.31 176 CYS A O 1
ATOM 1351 N N . LYS A 1 177 ? -16.785 4.353 22.524 1.00 94.69 177 LYS A N 1
ATOM 1352 C CA . LYS A 1 177 ? -15.993 4.799 23.678 1.00 94.69 177 LYS A CA 1
ATOM 1353 C C . LYS A 1 177 ? -14.505 4.847 23.361 1.00 94.69 177 LYS A C 1
ATOM 1355 O O . LYS A 1 177 ? -13.854 5.825 23.700 1.00 94.69 177 LYS A O 1
ATOM 1360 N N . TRP A 1 178 ? -13.976 3.842 22.672 1.00 92.88 178 TRP A N 1
ATOM 1361 C CA . TRP A 1 178 ? -12.559 3.820 22.305 1.00 92.88 178 TRP A CA 1
ATOM 1362 C C . TRP A 1 178 ? -12.203 4.850 21.233 1.00 92.88 178 TRP A C 1
ATOM 1364 O O . TRP A 1 178 ? -11.148 5.464 21.304 1.00 92.88 178 TRP A O 1
ATOM 1374 N N . GLN A 1 179 ? -13.096 5.112 20.275 1.00 89.81 179 GLN A N 1
ATOM 1375 C CA . GLN A 1 179 ? -12.821 6.089 19.214 1.00 89.81 179 GLN A CA 1
ATOM 1376 C C . GLN A 1 179 ? -12.972 7.551 19.656 1.00 89.81 179 GLN A C 1
ATOM 1378 O O . GLN A 1 179 ? -12.275 8.424 19.137 1.00 89.81 179 GLN A O 1
ATOM 1383 N N . PHE A 1 180 ? -13.916 7.833 20.560 1.00 90.00 180 PHE A N 1
ATOM 1384 C CA . PHE A 1 180 ? -14.341 9.197 20.902 1.00 90.00 180 PHE A CA 1
ATOM 1385 C C . PHE A 1 180 ? -14.376 9.468 22.420 1.00 90.00 180 PHE A C 1
ATOM 1387 O O . PHE A 1 180 ? -14.884 10.503 22.864 1.00 90.00 180 PHE A O 1
ATOM 1394 N N . GLY A 1 181 ? -13.828 8.575 23.239 1.00 90.38 181 GLY A N 1
ATOM 1395 C CA . GLY A 1 181 ? -13.745 8.683 24.697 1.00 90.38 181 GLY A CA 1
ATOM 1396 C C . GLY A 1 181 ? -14.965 8.140 25.451 1.00 90.38 181 GLY A C 1
ATOM 1397 O O . GLY A 1 181 ? -16.053 7.988 24.904 1.00 90.38 181 GLY A O 1
ATOM 1398 N N . GLU A 1 182 ? -14.799 7.930 26.759 1.00 91.69 182 GLU A N 1
ATOM 1399 C CA . GLU A 1 182 ? -15.710 7.196 27.665 1.00 91.69 182 GLU A CA 1
ATOM 1400 C C . GLU A 1 182 ? -17.205 7.558 27.608 1.00 91.69 182 GLU A C 1
ATOM 1402 O O . GLU A 1 182 ? -18.076 6.729 27.880 1.00 91.69 182 GLU A O 1
ATOM 1407 N N . LYS A 1 183 ? -17.532 8.811 27.275 1.00 91.88 183 LYS A N 1
ATOM 1408 C CA . LYS A 1 183 ? -18.922 9.297 27.219 1.00 91.88 183 LYS A CA 1
ATOM 1409 C C . LYS A 1 183 ? -19.590 9.079 25.860 1.00 91.88 183 LYS A C 1
ATOM 1411 O O . LYS A 1 183 ? -20.776 9.381 25.726 1.00 91.88 183 LYS A O 1
ATOM 1416 N N . ALA A 1 184 ? -18.848 8.624 24.855 1.00 93.38 184 ALA A N 1
ATOM 1417 C CA . ALA A 1 184 ? -19.371 8.387 23.523 1.00 93.38 184 ALA A CA 1
ATOM 1418 C C . ALA A 1 184 ? -20.235 7.123 23.483 1.00 93.38 184 ALA A C 1
ATOM 1420 O O . ALA A 1 184 ? -19.956 6.127 24.149 1.00 93.38 184 ALA A O 1
ATOM 1421 N N . LYS A 1 185 ? -21.305 7.174 22.693 1.00 93.12 185 LYS A N 1
ATOM 1422 C CA . LYS A 1 185 ? -22.245 6.064 22.495 1.00 93.12 185 LYS A CA 1
ATOM 1423 C C . LYS A 1 185 ? -22.646 5.969 21.033 1.00 93.12 185 LYS A C 1
ATOM 1425 O O . LYS A 1 185 ? -22.481 6.940 20.292 1.00 93.12 185 LYS A O 1
ATOM 1430 N N . LEU A 1 186 ? -23.206 4.829 20.637 1.00 92.44 186 LEU A N 1
ATOM 1431 C CA . LEU A 1 186 ? -23.772 4.658 19.304 1.00 92.44 186 LEU A CA 1
ATOM 1432 C C . LEU A 1 186 ? -24.816 5.750 19.029 1.00 92.44 186 LEU A C 1
ATOM 1434 O O . LEU A 1 186 ? -25.705 6.017 19.841 1.00 92.44 186 LEU A O 1
ATOM 1438 N N . CYS A 1 187 ? -24.692 6.396 17.875 1.00 89.44 187 CYS A N 1
ATOM 1439 C CA . CYS A 1 187 ? -25.665 7.365 17.406 1.00 89.44 187 CYS A CA 1
ATOM 1440 C C . CYS A 1 187 ? -26.914 6.641 16.889 1.00 89.44 187 CYS A C 1
ATOM 1442 O O . CYS A 1 187 ? -26.880 6.031 15.826 1.00 89.44 187 CYS A O 1
ATOM 1444 N N . MET A 1 188 ? -28.021 6.765 17.621 1.00 77.69 188 MET A N 1
ATOM 1445 C CA . MET A 1 188 ? -29.322 6.182 17.260 1.00 77.69 188 MET A CA 1
ATOM 1446 C C . MET A 1 188 ? -30.235 7.158 16.498 1.00 77.69 188 MET A C 1
ATOM 1448 O O . MET A 1 188 ? -31.405 6.859 16.283 1.00 77.69 188 MET A O 1
ATOM 1452 N N . LEU A 1 189 ? -29.741 8.351 16.133 1.00 68.62 189 LEU A N 1
ATOM 1453 C CA . LEU A 1 189 ? -30.533 9.301 15.348 1.00 68.62 189 LEU A CA 1
ATOM 1454 C C . LEU A 1 189 ? -30.824 8.699 13.969 1.00 68.62 189 LEU A C 1
ATOM 1456 O O . LEU A 1 189 ? -29.909 8.208 13.312 1.00 68.62 189 LEU A O 1
ATOM 1460 N N . ASP A 1 190 ? -32.095 8.793 13.574 1.00 55.38 190 ASP A N 1
ATOM 1461 C CA . ASP A 1 190 ? -32.839 8.070 12.527 1.00 55.38 190 ASP A CA 1
ATOM 1462 C C . ASP A 1 190 ? -32.374 8.322 11.075 1.00 55.38 190 ASP A C 1
ATOM 1464 O O . ASP A 1 190 ? -33.147 8.510 10.134 1.00 55.38 190 ASP A O 1
ATOM 1468 N N . PHE A 1 191 ? -31.067 8.370 10.861 1.00 54.69 191 PHE A N 1
ATOM 1469 C CA . PHE A 1 191 ? -30.499 8.287 9.535 1.00 54.69 191 PHE A CA 1
ATOM 1470 C C . PHE A 1 191 ? -30.402 6.806 9.190 1.00 54.69 191 PHE A C 1
ATOM 1472 O O . PHE A 1 191 ? -29.903 6.024 9.992 1.00 54.69 191 PHE A O 1
ATOM 1479 N N . LYS A 1 192 ? -30.818 6.433 7.976 1.00 58.06 192 LYS A N 1
ATOM 1480 C CA . LYS A 1 192 ? -30.609 5.122 7.329 1.00 58.06 192 LYS A CA 1
ATOM 1481 C C . LYS A 1 192 ? -29.111 4.779 7.151 1.00 58.06 192 LYS A C 1
ATOM 1483 O O . LYS A 1 192 ? -28.673 4.412 6.062 1.00 58.06 192 LYS A O 1
ATOM 1488 N N . LYS A 1 193 ? -28.287 5.017 8.168 1.00 69.44 193 LYS A N 1
ATOM 1489 C CA . LYS A 1 193 ? -26.847 4.826 8.179 1.00 69.44 193 LYS A CA 1
ATOM 1490 C C . LYS A 1 193 ? -26.595 3.413 8.664 1.00 69.44 193 LYS A C 1
ATOM 1492 O O . LYS A 1 193 ? -26.838 3.073 9.813 1.00 69.44 193 LYS A O 1
ATOM 1497 N N . ASP A 1 194 ? -26.138 2.602 7.730 1.00 86.88 194 ASP A N 1
ATOM 1498 C CA . ASP A 1 194 ? -25.746 1.226 7.968 1.00 86.88 194 ASP A CA 1
ATOM 1499 C C . ASP A 1 194 ? -24.464 1.209 8.815 1.00 86.88 194 ASP A C 1
ATOM 1501 O O . ASP A 1 194 ? -23.400 1.621 8.340 1.00 86.88 194 ASP A O 1
ATOM 1505 N N . ILE A 1 195 ? -24.571 0.768 10.075 1.00 92.00 195 ILE A N 1
ATOM 1506 C CA . ILE A 1 195 ? -23.438 0.741 11.013 1.00 92.00 195 ILE A CA 1
ATOM 1507 C C . ILE A 1 195 ? -22.293 -0.142 10.500 1.00 92.00 195 ILE A C 1
ATOM 1509 O O . ILE A 1 195 ? -21.131 0.100 10.822 1.00 92.00 195 ILE A O 1
ATOM 1513 N N . CYS A 1 196 ? -22.606 -1.121 9.646 1.00 92.50 196 CYS A N 1
ATOM 1514 C CA . CYS A 1 196 ? -21.621 -2.008 9.046 1.00 92.50 196 CYS A CA 1
ATOM 1515 C C . CYS A 1 196 ? -20.796 -1.294 7.971 1.00 92.50 196 CYS A C 1
ATOM 1517 O O . CYS A 1 196 ? -19.722 -1.761 7.619 1.00 92.50 196 CYS A O 1
ATOM 1519 N N . LYS A 1 197 ? -21.254 -0.137 7.474 1.00 91.62 197 LYS A N 1
ATOM 1520 C CA . LYS A 1 197 ? -20.510 0.700 6.521 1.00 91.62 197 LYS A CA 1
ATOM 1521 C C . LYS A 1 197 ? -19.730 1.812 7.203 1.00 91.62 197 LYS A C 1
ATOM 1523 O O . LYS A 1 197 ? -18.640 2.149 6.749 1.00 91.62 197 LYS A O 1
ATOM 1528 N N . ALA A 1 198 ? -20.301 2.397 8.252 1.00 90.88 198 ALA A N 1
ATOM 1529 C CA . ALA A 1 198 ? -19.662 3.426 9.057 1.00 90.88 198 ALA A CA 1
ATOM 1530 C C . ALA A 1 198 ? -20.278 3.463 10.460 1.00 90.88 198 ALA A C 1
ATOM 1532 O O . ALA A 1 198 ? -21.494 3.598 10.604 1.00 90.88 198 ALA A O 1
ATOM 1533 N N . LEU A 1 199 ? -19.439 3.421 11.490 1.00 91.81 199 LEU A N 1
ATOM 1534 C CA . LEU A 1 199 ? -19.828 3.610 12.877 1.00 91.81 199 LEU A CA 1
ATOM 1535 C C . LEU A 1 199 ? -19.982 5.109 13.158 1.00 91.81 199 LEU A C 1
ATOM 1537 O O . LEU A 1 199 ? -19.043 5.894 12.993 1.00 91.81 199 LEU A O 1
ATOM 1541 N N . TRP A 1 200 ? -21.181 5.511 13.572 1.00 92.19 200 TRP A N 1
ATOM 1542 C CA . TRP A 1 200 ? -21.491 6.887 13.955 1.00 92.19 200 TRP A CA 1
ATOM 1543 C C . TRP A 1 200 ? -21.702 6.961 15.457 1.00 92.19 200 TRP A C 1
ATOM 1545 O O . TRP A 1 200 ? -22.524 6.234 16.012 1.00 92.19 200 TRP A O 1
ATOM 1555 N N . CYS A 1 201 ? -21.000 7.879 16.106 1.00 92.31 201 CYS A N 1
ATOM 1556 C CA . CYS A 1 201 ? -20.992 8.009 17.552 1.00 92.31 201 CYS A CA 1
ATOM 1557 C C . CYS A 1 201 ? -21.486 9.393 17.967 1.00 92.31 201 CYS A C 1
ATOM 1559 O O . CYS A 1 201 ? -21.175 10.406 17.345 1.00 92.31 201 CYS A O 1
ATOM 1561 N N . HIS A 1 202 ? -22.273 9.440 19.034 1.00 91.50 202 HIS A N 1
ATOM 1562 C CA . HIS A 1 202 ? -22.723 10.672 19.664 1.00 91.50 202 HIS A CA 1
ATOM 1563 C C . HIS A 1 202 ? -21.897 10.946 20.924 1.00 91.50 202 HIS A C 1
ATOM 1565 O O . HIS A 1 202 ? -21.693 10.051 21.747 1.00 91.50 202 HIS A O 1
ATOM 1571 N N . ARG A 1 203 ? -21.469 12.201 21.097 1.00 87.88 203 ARG A N 1
ATOM 1572 C CA . ARG A 1 203 ? -20.870 12.724 22.334 1.00 87.88 203 ARG A CA 1
ATOM 1573 C C . ARG A 1 203 ? -21.826 13.752 22.938 1.00 87.88 203 ARG A C 1
ATOM 1575 O O . ARG A 1 203 ? -22.432 14.525 22.200 1.00 87.88 203 ARG A O 1
ATOM 1582 N N . ILE A 1 204 ? -21.940 13.784 24.266 1.00 80.38 204 ILE A N 1
ATOM 1583 C CA . ILE A 1 204 ? -22.856 14.689 24.986 1.00 80.38 204 ILE A CA 1
ATOM 1584 C C . ILE A 1 204 ? -22.679 16.137 24.499 1.00 80.38 204 ILE A C 1
ATOM 1586 O O . ILE A 1 204 ? -21.574 16.676 24.540 1.00 80.38 204 ILE A O 1
ATOM 1590 N N . GLY A 1 205 ? -23.770 16.755 24.035 1.00 72.31 205 GLY A N 1
ATOM 1591 C CA . GLY A 1 205 ? -23.784 18.139 23.543 1.00 72.31 205 GLY A CA 1
ATOM 1592 C C . GLY A 1 205 ? -23.226 18.348 22.126 1.00 72.31 205 GLY A C 1
ATOM 1593 O O . GLY A 1 205 ? -23.214 19.482 21.655 1.00 72.31 205 GLY A O 1
ATOM 1594 N N . ARG A 1 206 ? -22.788 17.291 21.425 1.00 74.44 206 ARG A N 1
ATOM 1595 C CA . ARG A 1 206 ? -22.301 17.349 20.035 1.00 74.44 206 ARG A CA 1
ATOM 1596 C C . ARG A 1 206 ? -23.193 16.558 19.078 1.00 74.44 206 ARG A C 1
ATOM 1598 O O . ARG A 1 206 ? -23.935 15.661 19.476 1.00 74.44 206 ARG A O 1
ATOM 1605 N N . LYS A 1 207 ? -23.127 16.899 17.787 1.00 83.50 207 LYS A N 1
ATOM 1606 C CA . LYS A 1 207 ? -23.773 16.120 16.715 1.00 83.50 207 LYS A CA 1
ATOM 1607 C C . LYS A 1 207 ? -23.089 14.753 16.578 1.00 83.50 207 LYS A C 1
ATOM 1609 O O . LYS A 1 207 ? -22.031 14.526 17.153 1.00 83.50 207 LYS A O 1
ATOM 1614 N N . CYS A 1 208 ? -23.714 13.826 15.854 1.00 88.81 208 CYS A N 1
ATOM 1615 C CA . CYS A 1 208 ? -23.082 12.538 15.583 1.00 88.81 208 CYS A CA 1
ATOM 1616 C C . CYS A 1 208 ? -21.863 12.708 14.674 1.00 88.81 208 CYS A C 1
ATOM 1618 O O . CYS A 1 208 ? -21.951 13.352 13.628 1.00 88.81 208 CYS A O 1
ATOM 1620 N N . GLU A 1 209 ? -20.757 12.098 15.077 1.00 89.25 209 GLU A N 1
ATOM 1621 C CA . GLU A 1 209 ? -19.444 12.155 14.437 1.00 89.25 209 GLU A CA 1
ATOM 1622 C C . GLU A 1 209 ? -19.028 10.733 14.010 1.00 89.25 209 GLU A C 1
ATOM 1624 O O . GLU A 1 209 ? -19.536 9.739 14.533 1.00 89.25 209 GLU A O 1
ATOM 1629 N N . THR A 1 210 ? -18.138 10.614 13.025 1.00 87.94 210 THR A N 1
ATOM 1630 C CA . THR A 1 210 ? -17.608 9.327 12.547 1.00 87.94 210 THR A CA 1
ATOM 1631 C C . THR A 1 210 ? -16.160 9.495 12.103 1.00 87.94 210 THR A C 1
ATOM 1633 O O . THR A 1 210 ? -15.795 10.553 11.595 1.00 87.94 210 THR A O 1
ATOM 1636 N N . LYS A 1 211 ? -15.351 8.442 12.262 1.00 85.62 211 LYS A N 1
ATOM 1637 C CA . LYS A 1 211 ? -14.014 8.329 11.655 1.00 85.62 211 LYS A CA 1
ATOM 1638 C C . LYS A 1 211 ? -14.050 7.573 10.312 1.00 85.62 211 LYS A C 1
ATOM 1640 O O . LYS A 1 211 ? -13.023 7.096 9.858 1.00 85.62 211 LYS A O 1
ATOM 1645 N N . PHE A 1 212 ? -15.232 7.412 9.699 1.00 84.81 212 PHE A N 1
ATOM 1646 C CA . PHE A 1 212 ? -15.452 6.672 8.439 1.00 84.81 212 PHE A CA 1
ATOM 1647 C C . PHE A 1 212 ? -14.994 5.202 8.462 1.00 84.81 212 PHE A C 1
ATOM 1649 O O . PHE A 1 212 ? -14.794 4.580 7.416 1.00 84.81 212 PHE A O 1
ATOM 1656 N N . MET A 1 213 ? -14.878 4.642 9.667 1.00 89.19 213 MET A N 1
ATOM 1657 C CA . MET A 1 213 ? -14.602 3.232 9.915 1.00 89.19 213 MET A CA 1
ATOM 1658 C C . MET A 1 213 ? -15.911 2.470 10.125 1.00 89.19 213 MET A C 1
ATOM 1660 O O . MET A 1 213 ? -16.790 2.996 10.811 1.00 89.19 213 MET A O 1
ATOM 1664 N N . PRO A 1 214 ? -16.068 1.255 9.576 1.00 92.38 214 PRO A N 1
ATOM 1665 C CA . PRO A 1 214 ? -17.226 0.412 9.854 1.00 92.38 214 PRO A CA 1
ATOM 1666 C C . PRO A 1 214 ? -17.238 -0.048 11.314 1.00 92.38 214 PRO A C 1
ATOM 1668 O O . PRO A 1 214 ? -16.197 -0.087 11.974 1.00 92.38 214 PRO A O 1
ATOM 1671 N N . ALA A 1 215 ? -18.413 -0.436 11.811 1.00 94.00 215 ALA A N 1
ATOM 1672 C CA . ALA A 1 215 ? -18.481 -1.250 13.015 1.00 94.00 215 ALA A CA 1
ATOM 1673 C C . ALA A 1 215 ? -17.744 -2.578 12.785 1.00 94.00 215 ALA A C 1
ATOM 1675 O O . ALA A 1 215 ? -17.742 -3.116 11.676 1.00 94.00 215 ALA A O 1
ATOM 1676 N N . ALA A 1 216 ? -17.124 -3.109 13.832 1.00 95.19 216 ALA A N 1
ATOM 1677 C CA . ALA A 1 216 ? -16.342 -4.329 13.728 1.00 95.19 216 ALA A CA 1
ATOM 1678 C C . ALA A 1 216 ? -17.180 -5.537 13.273 1.00 95.19 216 ALA A C 1
ATOM 1680 O O . ALA A 1 216 ? -18.376 -5.637 13.562 1.00 95.19 216 ALA A O 1
ATOM 1681 N N . GLU A 1 217 ? -16.535 -6.487 12.599 1.00 94.12 217 GLU A N 1
ATOM 1682 C CA . GLU A 1 217 ? -17.162 -7.746 12.186 1.00 94.12 217 GLU A CA 1
ATOM 1683 C C . GLU A 1 217 ? -17.815 -8.443 13.391 1.00 94.12 217 GLU A C 1
ATOM 1685 O O . GLU A 1 217 ? -17.201 -8.567 14.449 1.00 94.12 217 GLU A O 1
ATOM 1690 N N . GLY A 1 218 ? -19.065 -8.877 13.238 1.00 94.81 218 GLY A N 1
ATOM 1691 C CA . GLY A 1 218 ? -19.882 -9.478 14.294 1.00 94.81 218 GLY A CA 1
ATOM 1692 C C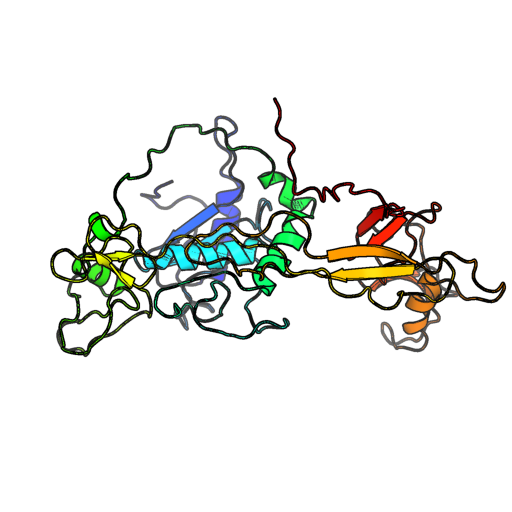 . GLY A 1 218 ? -20.694 -8.490 15.143 1.00 94.81 218 GLY A C 1
ATOM 1693 O O . GLY A 1 218 ? -21.471 -8.924 15.988 1.00 94.81 218 GLY A O 1
ATOM 1694 N N . THR A 1 219 ? -20.574 -7.174 14.922 1.00 95.75 219 THR A N 1
ATOM 1695 C CA . THR A 1 219 ? -21.357 -6.175 15.677 1.00 95.75 219 THR A CA 1
ATOM 1696 C C . THR A 1 219 ? -22.844 -6.289 15.347 1.00 95.75 219 THR A C 1
ATOM 1698 O O . THR A 1 219 ? -23.209 -6.310 14.174 1.00 95.75 219 THR A O 1
ATOM 1701 N N . ILE A 1 220 ? -23.715 -6.304 16.360 1.00 94.12 220 ILE A N 1
ATOM 1702 C CA . ILE A 1 220 ? -25.175 -6.339 16.177 1.00 94.12 220 ILE A CA 1
ATOM 1703 C C . ILE A 1 220 ? -25.643 -5.087 15.426 1.00 94.12 220 ILE A C 1
ATOM 1705 O O . ILE A 1 220 ? -25.429 -3.968 15.887 1.00 94.12 220 ILE A O 1
ATOM 1709 N N . CYS A 1 221 ? -26.316 -5.284 14.293 1.00 93.19 221 CYS A N 1
ATOM 1710 C CA . CYS A 1 221 ? -26.813 -4.210 13.420 1.00 93.19 221 CYS A CA 1
ATOM 1711 C C . CYS A 1 221 ? -28.341 -4.183 13.285 1.00 93.19 221 CYS A C 1
ATOM 1713 O O . CYS A 1 221 ? -28.897 -3.270 12.677 1.00 93.19 221 CYS A O 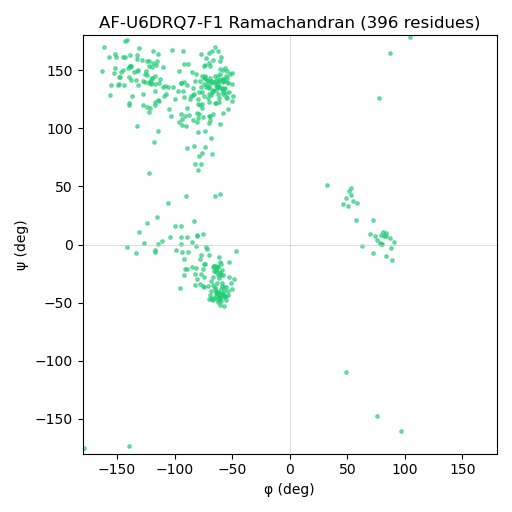1
ATOM 1715 N N . GLY A 1 222 ? -29.026 -5.159 13.876 1.00 91.12 222 GLY A N 1
ATOM 1716 C CA . GLY A 1 222 ? -30.478 -5.237 13.948 1.00 91.12 222 GLY A CA 1
ATOM 1717 C C . GLY A 1 222 ? -30.919 -6.475 14.723 1.00 91.12 222 GLY A C 1
ATOM 1718 O O . GLY A 1 222 ? -30.090 -7.203 15.268 1.00 91.12 222 GLY A O 1
ATOM 1719 N N . HIS A 1 223 ? -32.227 -6.720 14.776 1.00 91.00 223 HIS A N 1
ATOM 1720 C CA . HIS A 1 223 ? -32.775 -7.910 15.429 1.00 91.00 223 HIS A CA 1
ATOM 1721 C C . HIS A 1 223 ? -32.317 -9.181 14.699 1.00 91.00 223 HIS A C 1
ATOM 1723 O O . HIS A 1 223 ? -32.575 -9.311 13.504 1.00 91.00 223 HIS A O 1
ATOM 1729 N N . ASP A 1 224 ? -31.641 -10.093 15.404 1.00 92.50 224 ASP A N 1
ATOM 1730 C CA . ASP A 1 224 ? -31.013 -11.305 14.849 1.00 92.50 224 ASP A CA 1
ATOM 1731 C C . ASP A 1 224 ? -30.104 -11.041 13.634 1.00 92.50 224 ASP A C 1
ATOM 1733 O O . ASP A 1 224 ? -30.015 -11.857 12.712 1.00 92.50 224 ASP A O 1
ATOM 1737 N N . MET A 1 225 ? -29.433 -9.884 13.609 1.00 94.75 225 MET A N 1
ATOM 1738 C CA . MET A 1 225 ? -28.531 -9.488 12.528 1.00 94.75 225 MET A CA 1
ATOM 1739 C C . MET A 1 225 ? -27.224 -8.896 13.052 1.00 94.75 225 MET A C 1
ATOM 1741 O O . MET A 1 225 ? -27.190 -8.212 14.078 1.00 94.75 225 MET A O 1
ATOM 1745 N N . TRP A 1 226 ? -26.149 -9.106 12.300 1.00 95.50 226 TRP A N 1
ATOM 1746 C CA . TRP A 1 226 ? -24.803 -8.648 12.630 1.00 95.50 226 TRP A CA 1
ATOM 1747 C C . TRP A 1 226 ? -24.003 -8.204 11.398 1.00 95.50 226 TRP A C 1
ATOM 1749 O O . TRP A 1 226 ? -24.350 -8.518 10.258 1.00 95.50 226 TRP A O 1
ATOM 1759 N N . CYS A 1 227 ? -22.939 -7.436 11.623 1.00 94.12 227 CYS A N 1
ATOM 1760 C CA . CYS A 1 227 ? -22.102 -6.892 10.562 1.00 94.12 227 CYS A CA 1
ATOM 1761 C C . CYS A 1 227 ? -21.116 -7.917 10.021 1.00 94.12 227 CYS A C 1
ATOM 1763 O O . CYS A 1 227 ? -20.297 -8.441 10.775 1.00 94.12 227 CYS A O 1
ATOM 1765 N N . ARG A 1 228 ? -21.149 -8.138 8.706 1.00 93.44 228 ARG A N 1
ATOM 1766 C CA . ARG A 1 228 ? -20.203 -8.983 7.978 1.00 93.44 228 ARG A CA 1
ATOM 1767 C C . ARG A 1 228 ? -19.817 -8.361 6.645 1.00 93.44 228 ARG A C 1
ATOM 1769 O O . ARG A 1 228 ? -20.685 -8.091 5.816 1.00 93.44 228 ARG A O 1
ATOM 1776 N N . GLY A 1 229 ? -18.526 -8.125 6.422 1.00 88.25 229 GLY A N 1
ATOM 1777 C CA . GLY A 1 229 ? -18.003 -7.627 5.145 1.00 88.25 229 GLY A CA 1
ATOM 1778 C C . GLY A 1 229 ? -18.663 -6.328 4.667 1.00 88.25 229 GLY A C 1
ATOM 1779 O O . GLY A 1 229 ? -18.929 -6.168 3.475 1.00 88.25 229 GLY A O 1
ATOM 1780 N N . GLY A 1 230 ? -18.982 -5.423 5.596 1.00 90.12 230 GLY A N 1
ATOM 1781 C CA . GLY A 1 230 ? -19.654 -4.156 5.298 1.00 90.12 230 GLY A CA 1
ATOM 1782 C C . GLY A 1 230 ? -21.183 -4.227 5.152 1.00 90.12 230 GLY A C 1
ATOM 1783 O O . GLY A 1 230 ? -21.798 -3.239 4.745 1.00 90.12 230 GLY A O 1
ATOM 1784 N N . GLN A 1 231 ? -21.809 -5.373 5.446 1.00 92.06 231 GLN A N 1
ATOM 1785 C CA . GLN A 1 231 ? -23.256 -5.585 5.327 1.00 92.06 231 GLN A CA 1
ATOM 1786 C C . GLN A 1 231 ? -23.883 -6.053 6.640 1.00 92.06 231 GLN A C 1
ATOM 1788 O O . GLN A 1 231 ? -23.279 -6.822 7.383 1.00 92.06 231 GLN A O 1
ATOM 1793 N N . CYS A 1 232 ? -25.123 -5.631 6.892 1.00 93.25 232 CYS A N 1
ATOM 1794 C CA . CYS A 1 232 ? -25.945 -6.167 7.970 1.00 93.25 232 CYS A CA 1
ATOM 1795 C C . CYS A 1 232 ? -26.643 -7.451 7.499 1.00 93.25 232 CYS A C 1
ATOM 1797 O O . CYS A 1 232 ? -27.552 -7.397 6.669 1.00 93.25 232 CYS A O 1
ATOM 1799 N N . VAL A 1 233 ? -26.186 -8.604 7.988 1.00 93.81 233 VAL A N 1
ATOM 1800 C CA . VAL A 1 233 ? -26.663 -9.937 7.580 1.00 93.81 233 VAL A CA 1
ATOM 1801 C C . VAL A 1 233 ? -27.271 -10.682 8.764 1.00 93.81 233 VAL A C 1
ATOM 1803 O O . VAL A 1 233 ? -27.100 -10.268 9.907 1.00 93.81 233 VAL A O 1
ATOM 1806 N N . LYS A 1 234 ? -27.989 -11.783 8.516 1.00 94.50 234 LYS A N 1
ATOM 1807 C CA . LYS A 1 234 ? -28.570 -12.598 9.595 1.00 94.50 234 LYS A CA 1
ATOM 1808 C C . LYS A 1 234 ? -27.478 -13.183 10.490 1.00 94.50 234 LYS A C 1
ATOM 1810 O O . LYS A 1 234 ? -26.408 -13.549 10.011 1.00 94.50 234 LYS A O 1
ATOM 1815 N N . TYR A 1 235 ? -27.761 -13.286 11.783 1.00 92.00 235 TYR A N 1
ATOM 1816 C CA . TYR A 1 235 ? -26.853 -13.903 12.742 1.00 92.00 235 TYR A CA 1
ATOM 1817 C C . TYR A 1 235 ? -26.499 -15.337 12.312 1.00 92.00 235 TYR A C 1
ATOM 1819 O O . TYR A 1 235 ? -27.373 -16.100 11.898 1.00 92.00 235 TYR A O 1
ATOM 1827 N N . GLY A 1 236 ? -25.211 -15.682 12.379 1.00 86.88 236 GLY A N 1
ATOM 1828 C CA . GLY A 1 236 ? -24.676 -16.961 11.899 1.00 86.88 236 GLY A CA 1
ATOM 1829 C C . GLY A 1 236 ? -24.373 -17.018 10.395 1.00 86.88 236 GLY A C 1
ATOM 1830 O O . GLY A 1 236 ? -23.726 -17.964 9.956 1.00 86.88 236 GLY A O 1
ATOM 1831 N N . ASP A 1 237 ? -24.783 -16.020 9.606 1.00 91.06 237 ASP A N 1
ATOM 1832 C CA . ASP A 1 237 ? -24.309 -15.862 8.228 1.00 91.06 237 ASP A CA 1
ATOM 1833 C C . ASP A 1 237 ? -22.888 -15.279 8.239 1.00 91.06 237 ASP A C 1
ATOM 1835 O O . ASP A 1 237 ? -22.605 -14.325 8.967 1.00 91.06 237 ASP A O 1
ATOM 1839 N N . GLU A 1 238 ? -21.987 -15.827 7.425 1.00 86.44 238 GLU A N 1
ATOM 1840 C CA . GLU A 1 238 ? -20.611 -15.336 7.294 1.00 86.44 238 GLU A CA 1
ATOM 1841 C C . GLU A 1 238 ? -20.521 -14.059 6.448 1.00 86.44 238 GLU A C 1
ATOM 1843 O O . GLU A 1 238 ? -19.469 -13.408 6.431 1.00 86.44 238 GLU A O 1
ATOM 1848 N N . GLY A 1 239 ? -21.626 -13.674 5.800 1.00 85.44 239 GLY A N 1
ATOM 1849 C CA . GLY A 1 239 ? -21.733 -12.521 4.919 1.00 85.44 239 GLY A CA 1
ATOM 1850 C C . GLY A 1 239 ? -21.575 -12.897 3.444 1.00 85.44 239 GLY A C 1
ATOM 1851 O O . GLY A 1 239 ? -21.757 -14.053 3.054 1.00 85.44 239 GLY A O 1
ATOM 1852 N N . PRO A 1 240 ? -21.246 -11.925 2.576 1.00 82.62 240 PRO A N 1
ATOM 1853 C CA . PRO A 1 240 ? -21.017 -12.197 1.164 1.00 82.62 240 PRO A CA 1
ATOM 1854 C C . PRO A 1 240 ? -19.941 -13.270 0.969 1.00 82.62 240 PRO A C 1
ATOM 1856 O O . PRO A 1 240 ? -18.823 -13.135 1.466 1.00 82.62 240 PRO A O 1
ATOM 1859 N N . LYS A 1 241 ? -20.263 -14.323 0.207 1.00 87.00 241 LYS A N 1
ATOM 1860 C CA . LYS A 1 241 ? -19.311 -15.408 -0.055 1.00 87.00 241 LYS A CA 1
ATOM 1861 C C . LYS A 1 241 ? -18.030 -14.868 -0.713 1.00 87.00 241 LYS A C 1
ATOM 1863 O O . LYS A 1 241 ? -18.124 -14.026 -1.618 1.00 87.00 241 LYS A O 1
ATOM 1868 N N . PRO A 1 242 ? -16.849 -15.377 -0.319 1.00 87.81 242 PRO A N 1
ATOM 1869 C CA . PRO A 1 242 ? -15.598 -15.039 -0.977 1.00 87.81 242 PRO A CA 1
ATOM 1870 C C . PRO A 1 242 ? -15.643 -15.385 -2.464 1.00 87.81 242 PRO A C 1
ATOM 1872 O O . PRO A 1 242 ? -15.958 -16.513 -2.844 1.00 87.81 242 PRO A O 1
ATOM 1875 N N . THR A 1 243 ? -15.269 -14.429 -3.310 1.00 90.81 243 THR A N 1
ATOM 1876 C CA . THR A 1 243 ? -15.066 -14.676 -4.741 1.00 90.81 243 THR A CA 1
ATOM 1877 C C . THR A 1 243 ? -13.574 -14.745 -4.987 1.00 90.81 243 THR A C 1
ATOM 1879 O O . THR A 1 243 ? -12.884 -13.730 -4.880 1.00 90.81 243 THR A O 1
ATOM 1882 N N . HIS A 1 244 ? -13.058 -15.932 -5.297 1.00 91.81 244 HIS A N 1
ATOM 1883 C CA . HIS A 1 244 ? -11.658 -16.094 -5.674 1.00 91.81 244 HIS A CA 1
ATOM 1884 C C . HIS A 1 244 ? -11.385 -15.439 -7.024 1.00 91.81 244 HIS A C 1
ATOM 1886 O O . HIS A 1 244 ? -12.193 -15.509 -7.950 1.00 91.81 244 HIS A O 1
ATOM 1892 N N . GLY A 1 245 ? -10.238 -14.775 -7.118 1.00 91.81 245 GLY A N 1
ATOM 1893 C CA . GLY A 1 245 ? -9.813 -14.156 -8.354 1.00 91.81 245 GLY A CA 1
ATOM 1894 C C . GLY A 1 245 ? -9.387 -15.194 -9.381 1.00 91.81 245 GLY A C 1
ATOM 1895 O O . GLY A 1 245 ? -8.683 -16.147 -9.049 1.00 91.81 245 GLY A O 1
ATOM 1896 N N . HIS A 1 246 ? -9.732 -14.950 -10.641 1.00 93.69 246 HIS A N 1
ATOM 1897 C CA . HIS A 1 246 ? -9.168 -15.689 -11.766 1.00 93.69 246 HIS A CA 1
ATOM 1898 C C . HIS A 1 246 ? -8.547 -14.737 -12.793 1.00 93.69 246 HIS A C 1
ATOM 1900 O O . HIS A 1 246 ? -8.923 -13.563 -12.930 1.00 93.69 246 HIS A O 1
ATOM 1906 N N . TRP A 1 247 ? -7.515 -15.239 -13.468 1.00 92.50 247 TRP A N 1
ATOM 1907 C CA . TRP A 1 247 ? -6.779 -14.488 -14.473 1.00 92.50 247 TRP A CA 1
ATOM 1908 C C . TRP A 1 247 ? -7.684 -14.150 -15.657 1.00 92.50 247 TRP A C 1
ATOM 1910 O O . TRP A 1 247 ? -8.427 -15.000 -16.141 1.00 92.50 247 TRP A O 1
ATOM 1920 N N . SER A 1 248 ? -7.590 -12.915 -16.145 1.00 94.50 248 SER A N 1
ATOM 1921 C CA . SER A 1 248 ? -8.023 -12.579 -17.495 1.00 94.50 248 SER A CA 1
ATOM 1922 C C . SER A 1 248 ? -7.193 -13.360 -18.509 1.00 94.50 248 SER A C 1
ATOM 1924 O O . SER A 1 248 ? -6.101 -13.854 -18.197 1.00 94.50 248 SER A O 1
ATOM 1926 N N . ASP A 1 249 ? -7.656 -13.360 -19.753 1.00 95.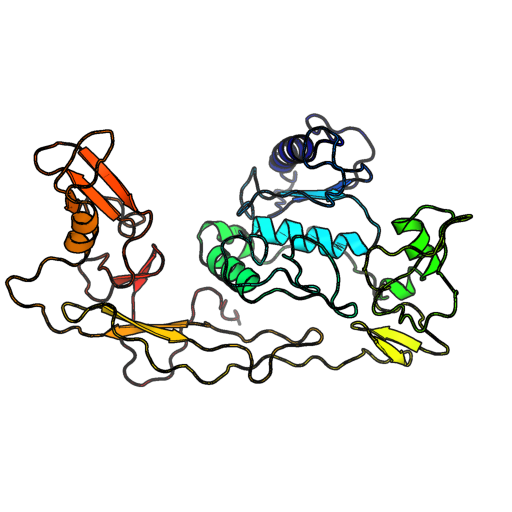69 249 ASP A N 1
ATOM 1927 C CA . ASP A 1 249 ? -6.791 -13.724 -20.863 1.00 95.69 249 ASP A CA 1
ATOM 1928 C C . ASP A 1 249 ? -5.541 -12.839 -20.878 1.00 95.69 249 ASP A C 1
ATOM 1930 O O . ASP A 1 249 ? -5.533 -11.695 -20.400 1.00 95.69 249 ASP A O 1
ATOM 1934 N N . TRP A 1 250 ? -4.463 -13.404 -21.409 1.00 93.38 250 TRP A N 1
ATOM 1935 C CA . TRP A 1 250 ? -3.253 -12.646 -21.670 1.00 93.38 250 TRP A CA 1
ATOM 1936 C C . TRP A 1 250 ? -3.517 -11.586 -22.737 1.00 93.38 250 TRP A C 1
ATOM 1938 O O . TRP A 1 250 ? -4.147 -11.863 -23.757 1.00 93.38 250 TRP A O 1
ATOM 1948 N N . SER A 1 251 ? -2.957 -10.395 -22.544 1.00 93.88 251 SER A N 1
ATOM 1949 C CA . SER A 1 251 ? -2.888 -9.383 -23.586 1.00 93.88 251 SER A CA 1
ATOM 1950 C C . SER A 1 251 ? -2.112 -9.905 -24.797 1.00 93.88 251 SER A C 1
ATOM 1952 O O . SER A 1 251 ? -1.284 -10.822 -24.703 1.00 93.88 251 SER A O 1
ATOM 1954 N N . SER A 1 252 ? -2.303 -9.245 -25.937 1.00 95.88 252 SER A N 1
ATOM 1955 C CA . SER A 1 252 ? -1.358 -9.352 -27.044 1.00 95.88 252 SER A CA 1
ATOM 1956 C C . SER A 1 252 ? 0.051 -8.995 -26.570 1.00 95.88 252 SER A C 1
ATOM 1958 O O . SER A 1 252 ? 0.238 -8.177 -25.663 1.00 95.88 252 SER A O 1
ATOM 1960 N N . TRP A 1 253 ? 1.046 -9.619 -27.194 1.00 93.56 253 TRP A N 1
ATOM 1961 C CA . TRP A 1 253 ? 2.445 -9.282 -26.970 1.00 93.56 253 TRP A CA 1
ATOM 1962 C C . TRP A 1 253 ? 2.720 -7.828 -27.362 1.00 93.56 253 TRP A C 1
ATOM 1964 O O . TRP A 1 253 ? 2.302 -7.378 -28.430 1.00 93.56 253 TRP A O 1
ATOM 1974 N N . SER A 1 254 ? 3.461 -7.114 -26.519 1.00 92.62 254 SER A N 1
ATOM 1975 C CA . SER A 1 254 ? 3.974 -5.784 -26.816 1.00 92.62 254 SER A CA 1
ATOM 1976 C C . SER A 1 254 ? 4.889 -5.827 -28.044 1.00 92.62 254 SER A C 1
ATOM 1978 O O . SER A 1 254 ? 5.504 -6.868 -28.321 1.00 92.62 254 SER A O 1
ATOM 1980 N N . PRO A 1 255 ? 5.093 -4.691 -28.730 1.00 93.31 255 PRO A N 1
ATOM 1981 C CA . PRO A 1 255 ? 6.219 -4.548 -29.642 1.00 93.31 255 PRO A CA 1
ATOM 1982 C C . PRO A 1 255 ? 7.530 -4.956 -28.958 1.00 93.31 255 PRO A C 1
ATOM 1984 O O . PRO A 1 255 ? 7.685 -4.800 -27.741 1.00 93.31 255 PRO A O 1
ATOM 1987 N N . CYS A 1 256 ? 8.457 -5.510 -29.737 1.00 91.31 256 CYS A N 1
ATOM 1988 C CA . CYS A 1 256 ? 9.776 -5.867 -29.231 1.00 91.31 256 CYS A CA 1
ATOM 1989 C C . CYS A 1 256 ? 10.551 -4.598 -28.860 1.00 91.31 256 CYS A C 1
ATOM 1991 O O . CYS A 1 256 ? 10.519 -3.623 -29.610 1.00 91.31 256 CYS A O 1
ATOM 1993 N N . SER A 1 257 ? 11.285 -4.618 -27.745 1.00 88.25 257 SER A N 1
ATOM 1994 C CA . SER A 1 257 ? 12.093 -3.469 -27.310 1.00 88.25 257 SER A CA 1
ATOM 1995 C C . SER A 1 257 ? 13.216 -3.103 -28.287 1.00 88.25 257 SER A C 1
ATOM 1997 O O . SER A 1 257 ? 13.731 -1.986 -28.244 1.00 88.25 257 SER A O 1
ATOM 1999 N N . ARG A 1 258 ? 13.594 -4.030 -29.177 1.00 88.06 258 ARG A N 1
ATOM 2000 C CA . ARG A 1 258 ? 14.649 -3.873 -30.185 1.00 88.06 258 ARG A CA 1
ATOM 2001 C C . ARG A 1 258 ? 14.217 -4.479 -31.509 1.00 88.06 258 ARG A C 1
ATOM 2003 O O . ARG A 1 258 ? 13.426 -5.412 -31.526 1.00 88.06 258 ARG A O 1
ATOM 2010 N N . THR A 1 259 ? 14.758 -3.987 -32.618 1.00 89.44 259 THR A N 1
ATOM 2011 C CA . THR A 1 259 ? 14.502 -4.515 -33.971 1.00 89.44 259 THR A CA 1
ATOM 2012 C C . THR A 1 259 ? 15.513 -5.576 -34.412 1.00 89.44 259 THR A C 1
ATOM 2014 O O . THR A 1 259 ? 15.269 -6.261 -35.401 1.00 89.44 259 THR A O 1
ATOM 2017 N N . CYS A 1 260 ? 16.629 -5.729 -33.694 1.00 88.12 260 CYS A N 1
ATOM 2018 C CA . CYS A 1 260 ? 17.677 -6.726 -33.921 1.00 88.12 260 CYS A CA 1
ATOM 2019 C C . CYS A 1 260 ? 18.539 -6.897 -32.655 1.00 88.12 260 CYS A C 1
ATOM 2021 O O . CYS A 1 260 ? 18.470 -6.086 -31.723 1.00 88.12 260 CYS A O 1
ATOM 2023 N N . GLY A 1 261 ? 19.399 -7.915 -32.649 1.00 81.75 261 GLY A N 1
ATOM 2024 C CA . GLY A 1 261 ? 20.403 -8.171 -31.617 1.00 81.75 261 GLY A CA 1
ATOM 2025 C C . GLY A 1 261 ? 19.819 -8.664 -30.295 1.00 81.75 261 GLY A C 1
ATOM 2026 O O . GLY A 1 261 ? 20.465 -8.506 -29.261 1.00 81.75 261 GLY A O 1
ATOM 2027 N N . GLY A 1 262 ? 18.598 -9.209 -30.339 1.00 83.69 262 GLY A N 1
ATOM 2028 C CA . GLY A 1 262 ? 17.837 -9.666 -29.181 1.00 83.69 262 GLY A CA 1
ATOM 2029 C C . GLY A 1 262 ? 17.201 -8.510 -28.414 1.00 83.69 262 GLY A C 1
ATOM 2030 O O . GLY A 1 262 ? 17.875 -7.576 -28.003 1.00 83.69 262 GLY A O 1
ATOM 2031 N N . GLY A 1 263 ? 15.894 -8.566 -28.202 1.00 86.50 263 GLY A N 1
ATOM 2032 C CA . GLY A 1 263 ? 15.136 -7.664 -27.340 1.00 86.50 263 GLY A CA 1
ATOM 2033 C C . GLY A 1 263 ? 14.088 -8.436 -26.554 1.00 86.50 263 GLY A C 1
ATOM 2034 O O . GLY A 1 263 ? 14.025 -9.663 -26.621 1.00 86.50 263 GLY A O 1
ATOM 2035 N N . VAL A 1 264 ? 13.242 -7.714 -25.826 1.00 88.56 264 VAL A N 1
ATOM 2036 C CA . VAL A 1 264 ? 12.164 -8.315 -25.039 1.00 88.56 264 VAL A CA 1
ATOM 2037 C C . VAL A 1 264 ? 10.809 -7.786 -25.465 1.00 88.56 264 VAL A C 1
ATOM 2039 O O . VAL A 1 264 ? 10.629 -6.607 -25.766 1.00 88.56 264 VAL A O 1
ATOM 2042 N N . SER A 1 265 ? 9.846 -8.692 -25.497 1.00 90.19 265 SER A N 1
ATOM 2043 C CA . SER A 1 265 ? 8.428 -8.403 -25.651 1.00 90.19 265 SER A CA 1
ATOM 2044 C C . SER A 1 265 ? 7.732 -8.934 -24.407 1.00 90.19 265 SER A C 1
ATOM 2046 O O . SER A 1 265 ? 8.138 -9.963 -23.864 1.00 90.19 265 SER A O 1
ATOM 2048 N N . HIS A 1 266 ? 6.713 -8.230 -23.930 1.00 86.62 266 HIS A N 1
ATOM 2049 C CA . HIS A 1 266 ? 5.961 -8.630 -22.748 1.00 86.62 266 HIS A CA 1
ATOM 2050 C C . HIS A 1 266 ? 4.477 -8.744 -23.061 1.00 86.62 266 HIS A C 1
ATOM 2052 O O . HIS A 1 266 ? 3.974 -8.154 -24.012 1.00 86.62 266 HIS A O 1
ATOM 2058 N N . ARG A 1 267 ? 3.771 -9.507 -22.243 1.00 90.94 267 ARG A N 1
ATOM 2059 C CA . ARG A 1 267 ? 2.313 -9.510 -22.196 1.00 90.94 267 ARG A CA 1
ATOM 2060 C C . ARG A 1 267 ? 1.865 -9.549 -20.751 1.00 90.94 267 ARG A C 1
ATOM 2062 O O . ARG A 1 267 ? 2.579 -10.072 -19.892 1.00 90.94 267 ARG A O 1
ATOM 2069 N N . ASP A 1 268 ? 0.678 -9.022 -20.520 1.00 85.94 268 ASP A N 1
ATOM 2070 C CA . ASP A 1 268 ? 0.116 -8.828 -19.195 1.00 85.94 268 ASP A CA 1
ATOM 2071 C C . ASP A 1 268 ? -1.218 -9.551 -19.069 1.00 85.94 268 ASP A C 1
ATOM 2073 O O . ASP A 1 268 ? -1.929 -9.766 -20.047 1.00 85.94 268 ASP A O 1
ATOM 2077 N N . ARG A 1 269 ? -1.572 -9.919 -17.847 1.00 89.62 269 ARG A N 1
ATOM 2078 C CA . ARG A 1 269 ? -2.905 -10.392 -17.483 1.00 89.62 269 ARG A CA 1
ATOM 2079 C C . ARG A 1 269 ? -3.294 -9.799 -16.143 1.00 89.62 269 ARG A C 1
ATOM 2081 O O . ARG A 1 269 ? -2.446 -9.492 -15.304 1.00 89.62 269 ARG A O 1
ATOM 2088 N N . LEU A 1 270 ? -4.592 -9.668 -15.922 1.00 87.31 270 LEU A N 1
ATOM 2089 C CA . LEU A 1 270 ? -5.141 -9.056 -14.723 1.00 87.31 270 LEU A CA 1
ATOM 2090 C C . LEU A 1 270 ? -6.021 -10.060 -13.992 1.00 87.31 270 LEU A C 1
ATOM 2092 O O . LEU A 1 270 ? -6.823 -10.758 -14.601 1.00 87.31 270 LEU A O 1
ATOM 2096 N N . CYS A 1 271 ? -5.919 -10.114 -12.670 1.00 87.69 271 CYS A N 1
ATOM 2097 C CA . CYS A 1 271 ? -6.781 -10.959 -11.847 1.00 87.69 271 CYS A CA 1
ATOM 2098 C C . CYS A 1 271 ? -8.178 -10.325 -11.716 1.00 87.69 271 CYS A C 1
ATOM 2100 O O . CYS A 1 271 ? -8.468 -9.601 -10.758 1.00 87.69 271 CYS A O 1
ATOM 2102 N N . THR A 1 272 ? -8.990 -10.488 -12.759 1.00 89.94 272 THR A N 1
ATOM 2103 C CA . THR A 1 272 ? -10.236 -9.736 -12.973 1.00 89.94 272 THR A CA 1
ATOM 2104 C C . THR A 1 272 ? -11.380 -10.571 -13.542 1.00 89.94 272 THR A C 1
ATOM 2106 O O . THR A 1 272 ? -12.481 -10.040 -13.655 1.00 89.94 272 THR A O 1
ATOM 2109 N N . ASN A 1 273 ? -11.173 -11.861 -13.832 1.00 91.62 273 ASN A N 1
ATOM 2110 C CA . ASN A 1 273 ? -12.173 -12.711 -14.484 1.00 91.62 273 ASN A CA 1
ATOM 2111 C C . ASN A 1 273 ? -12.546 -13.968 -13.667 1.00 91.62 273 ASN A C 1
ATOM 2113 O O . ASN A 1 273 ? -12.306 -15.072 -14.148 1.00 91.62 273 ASN A O 1
ATOM 2117 N N . PRO A 1 274 ? -13.111 -13.839 -12.446 1.00 93.25 274 PRO A N 1
ATOM 2118 C CA . PRO A 1 274 ? -13.623 -12.620 -11.832 1.00 93.25 274 PRO A CA 1
ATOM 2119 C C . PRO A 1 274 ? -12.571 -11.911 -10.967 1.00 93.25 274 PRO A C 1
ATOM 2121 O O . PRO A 1 274 ? -11.507 -12.449 -10.652 1.00 93.25 274 PRO A O 1
ATOM 2124 N N . LYS A 1 275 ? -12.858 -10.660 -10.594 1.00 88.12 275 LYS A N 1
ATOM 2125 C CA . LYS A 1 275 ? -12.036 -9.907 -9.643 1.00 88.12 275 LYS A CA 1
ATOM 2126 C C . LYS A 1 275 ? -12.249 -10.478 -8.233 1.00 88.12 275 LYS A C 1
ATOM 2128 O O . LYS A 1 275 ? -13.403 -10.663 -7.851 1.00 88.12 275 LYS A O 1
ATOM 2133 N N . PRO A 1 276 ? -11.181 -10.693 -7.443 1.00 87.75 276 PRO A N 1
ATOM 2134 C CA . PRO A 1 276 ? -11.341 -11.154 -6.074 1.00 87.75 276 PRO A CA 1
ATOM 2135 C C . PRO A 1 276 ? -12.118 -10.151 -5.216 1.00 87.75 276 PRO A C 1
ATOM 2137 O O . PRO A 1 276 ? -11.888 -8.938 -5.302 1.00 87.75 276 PRO A O 1
ATOM 2140 N N . SER A 1 277 ? -13.023 -10.660 -4.383 1.00 84.69 277 SER A N 1
ATOM 2141 C CA 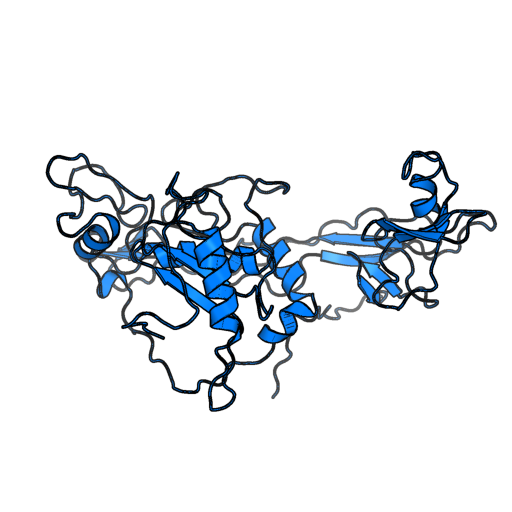. SER A 1 277 ? -13.865 -9.867 -3.479 1.00 84.69 277 SER A CA 1
ATOM 2142 C C . SER A 1 277 ? -14.234 -10.649 -2.218 1.00 84.69 277 SER A C 1
ATOM 2144 O O . SER A 1 277 ? -14.153 -11.877 -2.207 1.00 84.69 277 SER A O 1
ATOM 2146 N N . HIS A 1 278 ? -14.657 -9.933 -1.170 1.00 81.25 278 HIS A N 1
ATOM 2147 C CA . HIS A 1 278 ? -15.153 -10.505 0.093 1.00 81.25 278 HIS A CA 1
ATOM 2148 C C . HIS A 1 278 ? -14.175 -11.511 0.733 1.00 81.25 278 HIS A C 1
ATOM 2150 O O . HIS A 1 278 ? -14.534 -12.638 1.046 1.00 81.25 278 HIS A O 1
ATOM 2156 N N . GLY A 1 279 ? -12.895 -11.140 0.841 1.00 78.25 279 GLY A N 1
ATOM 2157 C CA . GLY A 1 279 ? -11.857 -12.033 1.382 1.00 78.25 279 GLY A CA 1
ATOM 2158 C C . GLY A 1 279 ? -11.425 -13.163 0.437 1.00 78.25 279 GLY A C 1
ATOM 2159 O O . GLY A 1 279 ? -10.645 -14.031 0.819 1.00 78.25 279 GLY A O 1
ATOM 2160 N N . GLY A 1 280 ? -11.896 -13.166 -0.812 1.00 84.69 280 GLY A N 1
ATOM 2161 C CA . GLY A 1 280 ? -11.465 -14.132 -1.811 1.00 84.69 280 GLY A CA 1
ATOM 2162 C C . GLY A 1 280 ? -9.976 -14.017 -2.145 1.00 84.69 280 GLY A C 1
ATOM 2163 O O . GLY A 1 280 ? -9.444 -12.927 -2.356 1.00 84.69 280 GLY A O 1
ATOM 2164 N N . LYS A 1 281 ? -9.312 -15.174 -2.225 1.00 85.75 281 LYS A N 1
ATOM 2165 C CA . LYS A 1 281 ? -7.913 -15.315 -2.655 1.00 85.75 281 LYS A CA 1
ATOM 2166 C C . LYS A 1 281 ? -7.621 -14.590 -3.971 1.00 85.75 281 LYS A C 1
ATOM 2168 O O . LYS A 1 281 ? -8.403 -14.657 -4.922 1.00 85.75 281 LYS A O 1
ATOM 2173 N N . PHE A 1 282 ? -6.466 -13.934 -4.021 1.00 85.88 282 PHE A N 1
ATOM 2174 C CA . PHE A 1 282 ? -5.921 -13.380 -5.255 1.00 85.88 282 PHE A CA 1
ATOM 2175 C C . PHE A 1 282 ? -5.389 -14.492 -6.171 1.00 85.88 282 PHE A C 1
ATOM 2177 O O . PHE A 1 282 ? -5.116 -15.600 -5.717 1.00 85.88 282 PHE A O 1
ATOM 2184 N N . CYS A 1 283 ? -5.243 -14.193 -7.461 1.00 87.25 283 CYS A N 1
ATOM 2185 C CA . CYS A 1 283 ? -4.725 -15.140 -8.437 1.00 87.25 283 CYS A CA 1
ATOM 2186 C C . CYS A 1 283 ? -3.253 -15.466 -8.168 1.00 87.25 283 CYS A C 1
ATOM 2188 O O . CYS A 1 283 ? -2.426 -14.563 -8.036 1.00 87.25 283 CYS A O 1
ATOM 2190 N N . GLU A 1 284 ? -2.916 -16.751 -8.176 1.00 84.00 284 GLU A N 1
ATOM 2191 C CA . GLU A 1 284 ? -1.536 -17.210 -8.047 1.00 84.00 284 GLU A CA 1
ATOM 2192 C C . GLU A 1 284 ? -0.792 -17.150 -9.395 1.00 84.00 284 GLU A C 1
ATOM 2194 O O . GLU A 1 284 ? -1.345 -17.452 -10.462 1.00 84.00 284 GLU A O 1
ATOM 2199 N N . GLY A 1 285 ? 0.482 -16.753 -9.347 1.00 77.75 285 GLY A N 1
ATOM 2200 C CA . GLY A 1 285 ? 1.377 -16.635 -10.503 1.00 77.75 285 GLY A CA 1
ATOM 2201 C C . GLY A 1 285 ? 1.637 -15.196 -10.967 1.00 77.75 285 GLY A C 1
ATOM 2202 O O . GLY A 1 285 ? 1.119 -14.229 -10.414 1.00 77.75 285 GLY A O 1
ATOM 2203 N N . SER A 1 286 ? 2.466 -15.049 -12.005 1.00 75.62 286 SER A N 1
ATOM 2204 C CA . SER A 1 286 ? 2.888 -13.726 -12.486 1.00 75.62 286 SER A CA 1
ATOM 2205 C C . SER A 1 286 ? 1.781 -12.986 -13.249 1.00 75.62 286 SER A C 1
ATOM 2207 O O . SER A 1 286 ? 1.030 -13.595 -14.020 1.00 75.62 286 SER A O 1
ATOM 2209 N N . THR A 1 287 ? 1.717 -11.665 -13.067 1.00 79.12 287 THR A N 1
ATOM 2210 C CA . THR A 1 287 ? 0.880 -10.728 -13.838 1.00 79.12 287 THR A CA 1
ATOM 2211 C C . THR A 1 287 ? 1.464 -10.430 -15.219 1.00 79.12 287 THR A C 1
ATOM 2213 O O . THR A 1 287 ? 0.715 -10.123 -16.142 1.00 79.12 287 THR A O 1
ATOM 2216 N N . ARG A 1 288 ? 2.787 -10.562 -15.374 1.00 81.12 288 ARG A N 1
ATOM 2217 C CA . ARG A 1 288 ? 3.537 -10.254 -16.596 1.00 81.12 288 ARG A CA 1
ATOM 2218 C C . ARG A 1 288 ? 4.409 -11.433 -17.011 1.00 81.12 288 ARG A C 1
ATOM 2220 O O . ARG A 1 288 ? 5.036 -12.093 -16.184 1.00 81.12 288 ARG A O 1
ATOM 2227 N N . THR A 1 289 ? 4.490 -11.696 -18.306 1.00 84.44 289 THR A N 1
ATOM 2228 C CA . THR A 1 289 ? 5.463 -12.640 -18.869 1.00 84.44 289 THR A CA 1
ATOM 2229 C C . THR A 1 289 ? 6.256 -11.950 -19.960 1.00 84.44 289 THR A C 1
ATOM 2231 O O . THR A 1 289 ? 5.694 -11.188 -20.746 1.00 84.44 289 THR A O 1
ATOM 2234 N N . LEU A 1 290 ? 7.557 -12.226 -20.000 1.00 85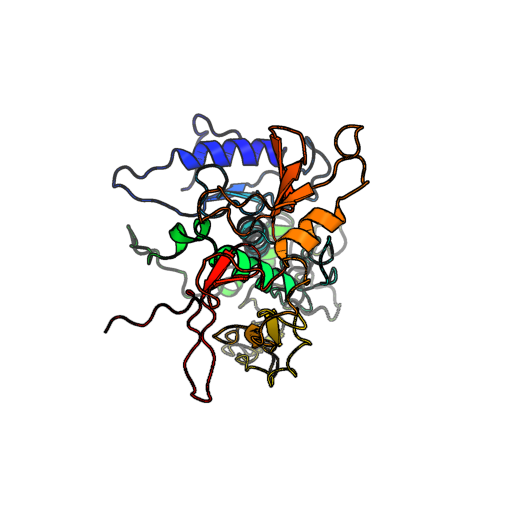.44 290 LEU A N 1
ATOM 2235 C CA . LEU A 1 290 ? 8.476 -11.714 -21.007 1.00 85.44 290 LEU A CA 1
ATOM 2236 C C . LEU A 1 290 ? 8.931 -12.845 -21.928 1.00 85.44 290 LEU A C 1
ATOM 2238 O O . LEU A 1 290 ? 8.965 -14.009 -21.533 1.00 85.44 290 LEU A O 1
ATOM 2242 N N . ARG A 1 291 ? 9.286 -12.493 -23.159 1.00 86.88 291 ARG A N 1
ATOM 2243 C CA . ARG A 1 291 ? 9.965 -13.379 -24.105 1.00 86.88 291 ARG A CA 1
ATOM 2244 C C . ARG A 1 291 ? 11.048 -12.619 -24.848 1.00 86.88 291 ARG A C 1
ATOM 2246 O O . ARG A 1 291 ? 10.900 -11.418 -25.090 1.00 86.88 291 ARG A O 1
ATOM 2253 N N . LEU A 1 292 ? 12.075 -13.343 -25.279 1.00 86.44 292 LEU A N 1
ATOM 2254 C CA . LEU A 1 292 ? 13.034 -12.825 -26.244 1.00 86.44 292 LEU A CA 1
ATOM 2255 C C . LEU A 1 292 ? 12.366 -12.674 -27.615 1.00 86.44 292 LEU A C 1
ATOM 2257 O O . LEU A 1 292 ? 11.514 -13.473 -28.014 1.00 86.44 292 LEU A O 1
ATOM 2261 N N . CYS A 1 293 ? 12.742 -11.626 -28.329 1.00 88.69 293 CYS A N 1
ATOM 2262 C CA . CYS A 1 293 ? 12.295 -11.340 -29.684 1.00 88.69 293 CYS A CA 1
ATOM 2263 C C . CYS A 1 293 ? 13.430 -10.703 -30.483 1.00 88.69 293 CYS A C 1
ATOM 2265 O O . CYS A 1 293 ? 14.390 -10.188 -29.915 1.00 88.69 293 CYS A O 1
ATOM 2267 N N . ASN A 1 294 ? 13.313 -10.730 -31.809 1.00 89.19 294 ASN A N 1
ATOM 2268 C CA . ASN A 1 294 ? 14.268 -10.113 -32.728 1.00 89.19 294 ASN A CA 1
ATOM 2269 C C . ASN A 1 294 ? 15.739 -10.517 -32.486 1.00 89.19 294 ASN A C 1
ATOM 2271 O O . ASN A 1 294 ? 16.638 -9.674 -32.456 1.00 89.19 294 ASN A O 1
ATOM 2275 N N . SER A 1 295 ? 15.976 -11.821 -32.302 1.00 84.94 295 SER A N 1
ATOM 2276 C CA . SER A 1 295 ? 17.296 -12.414 -32.034 1.00 84.94 295 SER A CA 1
ATOM 2277 C C . SER A 1 295 ? 18.244 -12.431 -33.238 1.00 84.94 295 SER A C 1
ATOM 2279 O O . SER A 1 295 ? 19.394 -12.833 -33.093 1.00 84.94 295 SER A O 1
ATOM 2281 N N . GLN A 1 296 ? 17.795 -12.004 -34.421 1.00 87.12 296 GLN A N 1
ATOM 2282 C CA . GLN A 1 296 ? 18.667 -11.829 -35.580 1.00 87.12 296 GLN A CA 1
ATOM 2283 C C . GLN A 1 296 ? 19.796 -10.851 -35.265 1.00 87.12 296 GLN A C 1
ATOM 2285 O O . GLN A 1 296 ? 19.584 -9.846 -34.586 1.00 87.12 296 GLN A O 1
ATOM 2290 N N . GLN A 1 297 ? 20.990 -11.117 -35.790 1.00 86.44 297 GLN A N 1
ATOM 2291 C CA . GLN A 1 297 ? 22.123 -10.224 -35.597 1.00 86.44 297 GLN A CA 1
ATOM 2292 C C . GLN A 1 297 ? 21.827 -8.846 -36.198 1.00 86.44 297 GLN A C 1
ATOM 2294 O O . GLN A 1 297 ? 21.189 -8.726 -37.247 1.00 86.44 297 GLN A O 1
ATOM 2299 N N . CYS A 1 298 ? 22.250 -7.794 -35.502 1.00 87.94 298 CYS A N 1
ATOM 2300 C CA . CYS A 1 298 ? 22.130 -6.451 -36.043 1.00 87.94 298 CYS A CA 1
ATOM 2301 C C . CYS A 1 298 ? 23.097 -6.239 -37.223 1.00 87.94 298 CYS A C 1
ATOM 2303 O O . CYS A 1 298 ? 24.116 -6.928 -37.306 1.00 87.94 298 CYS A O 1
ATOM 2305 N N . PRO A 1 299 ? 22.807 -5.284 -38.129 1.00 91.75 299 PRO A N 1
ATOM 2306 C CA . PRO A 1 299 ? 23.736 -4.900 -39.190 1.00 91.75 299 PRO A CA 1
ATOM 2307 C C . PRO A 1 299 ? 25.121 -4.558 -38.628 1.00 91.75 299 PRO A C 1
ATOM 2309 O O . PRO A 1 299 ? 25.210 -3.984 -37.550 1.00 91.75 299 PRO A O 1
ATOM 2312 N N . HIS A 1 300 ? 26.194 -4.834 -39.375 1.00 82.31 300 HIS A N 1
ATOM 2313 C CA . HIS A 1 300 ? 27.584 -4.693 -38.903 1.00 82.31 300 HIS A CA 1
ATOM 2314 C C . HIS A 1 300 ? 27.925 -3.310 -38.304 1.00 82.31 300 HIS A C 1
ATOM 2316 O O . HIS A 1 300 ? 28.767 -3.203 -37.421 1.00 82.31 300 HIS A O 1
ATOM 2322 N N . ASN A 1 301 ? 27.235 -2.251 -38.738 1.00 84.38 301 ASN A N 1
ATOM 2323 C CA . ASN A 1 301 ? 27.449 -0.879 -38.263 1.00 84.38 301 ASN A CA 1
ATOM 2324 C C . ASN A 1 301 ? 26.421 -0.430 -37.207 1.00 84.38 301 ASN A C 1
ATOM 2326 O O . ASN A 1 301 ? 26.255 0.766 -36.967 1.00 84.38 301 ASN A O 1
ATOM 2330 N N . SER A 1 302 ? 25.678 -1.362 -36.607 1.00 84.75 302 SER A N 1
ATOM 2331 C CA . SER A 1 302 ? 24.734 -1.043 -35.539 1.00 84.75 302 SER A CA 1
ATOM 2332 C C . SER A 1 302 ? 25.466 -0.686 -34.253 1.00 84.75 302 SER A C 1
ATOM 2334 O O . SER A 1 302 ? 26.396 -1.379 -33.846 1.00 84.75 302 SER A O 1
ATOM 2336 N N . VAL A 1 303 ? 24.992 0.355 -33.578 1.00 86.50 303 VAL A N 1
ATOM 2337 C CA . VAL A 1 303 ? 25.487 0.731 -32.254 1.00 86.50 303 VAL A CA 1
ATOM 2338 C C . VAL A 1 303 ? 24.943 -0.248 -31.213 1.00 86.50 303 VAL A C 1
ATOM 2340 O O . VAL A 1 303 ? 23.764 -0.605 -31.248 1.00 86.50 303 VAL A O 1
ATOM 2343 N N . ASP A 1 304 ? 25.799 -0.661 -30.278 1.00 88.44 304 ASP A N 1
ATOM 2344 C CA . ASP A 1 304 ? 25.400 -1.494 -29.146 1.00 88.44 304 ASP A CA 1
ATOM 2345 C C . ASP A 1 304 ? 24.237 -0.862 -28.350 1.00 88.44 304 ASP A C 1
ATOM 2347 O O . ASP A 1 304 ? 24.149 0.356 -28.173 1.00 88.44 304 ASP A O 1
ATOM 2351 N N . PHE A 1 305 ? 23.325 -1.694 -27.846 1.00 90.19 305 PHE A N 1
ATOM 2352 C CA . PHE A 1 305 ? 22.103 -1.210 -27.205 1.00 90.19 305 PHE A CA 1
ATOM 2353 C C . PHE A 1 305 ? 22.360 -0.497 -25.872 1.00 90.19 305 PHE A C 1
ATOM 2355 O O . PHE A 1 305 ? 21.632 0.435 -25.522 1.00 90.19 305 PHE A O 1
ATOM 2362 N N . ARG A 1 306 ? 23.399 -0.894 -25.130 1.00 92.62 306 ARG A N 1
ATOM 2363 C CA . ARG A 1 306 ? 23.837 -0.182 -23.923 1.00 92.62 306 ARG A CA 1
ATOM 2364 C C . ARG A 1 306 ? 24.557 1.114 -24.305 1.00 92.62 306 ARG A C 1
ATOM 2366 O O . ARG A 1 306 ? 24.345 2.136 -23.654 1.00 92.62 306 ARG A O 1
ATOM 2373 N N . ALA A 1 307 ? 25.325 1.115 -25.397 1.00 93.62 307 ALA A N 1
ATOM 2374 C CA . ALA A 1 307 ? 25.951 2.324 -25.944 1.00 93.62 307 ALA A CA 1
ATOM 2375 C C . ALA A 1 307 ? 24.934 3.386 -26.367 1.00 93.62 307 ALA A C 1
ATOM 2377 O O . ALA A 1 307 ? 25.120 4.555 -26.034 1.00 93.62 307 ALA A O 1
ATOM 2378 N N . LEU A 1 308 ? 23.826 2.992 -27.001 1.00 93.44 308 LEU A N 1
ATOM 2379 C CA . LEU A 1 308 ? 22.728 3.909 -27.324 1.00 93.44 308 LEU A CA 1
ATOM 2380 C C . LEU A 1 308 ? 22.171 4.602 -26.073 1.00 93.44 308 LEU A C 1
ATOM 2382 O O . LEU A 1 308 ? 21.913 5.800 -26.103 1.00 93.44 308 LEU A O 1
ATOM 2386 N N . GLN A 1 309 ? 22.039 3.876 -24.961 1.00 95.25 309 GLN A N 1
ATOM 2387 C CA . GLN A 1 309 ? 21.534 4.435 -23.703 1.00 95.25 309 GLN A CA 1
ATOM 2388 C C . GLN A 1 309 ? 22.506 5.441 -23.076 1.00 95.25 309 GLN A C 1
ATOM 2390 O O . GLN A 1 309 ? 22.068 6.485 -22.603 1.00 95.25 309 GLN A O 1
ATOM 2395 N N . CYS A 1 310 ? 23.819 5.184 -23.105 1.00 96.00 310 CYS A N 1
ATOM 2396 C CA . CYS A 1 310 ? 24.811 6.190 -22.704 1.00 96.00 310 CYS A CA 1
ATOM 2397 C C . CYS A 1 310 ? 24.773 7.413 -23.635 1.00 96.00 310 CYS A C 1
ATOM 2399 O O . CYS A 1 310 ? 24.817 8.552 -23.168 1.00 96.00 310 CYS A O 1
ATOM 2401 N N . ALA A 1 311 ? 24.619 7.189 -24.943 1.00 95.69 311 ALA A N 1
ATOM 2402 C CA . ALA A 1 311 ? 24.594 8.251 -25.942 1.00 95.69 311 ALA A CA 1
ATOM 2403 C C . ALA A 1 311 ? 23.402 9.213 -25.792 1.00 95.69 311 ALA A C 1
ATOM 2405 O O . ALA A 1 311 ? 23.518 10.379 -26.165 1.00 95.69 311 ALA A O 1
ATOM 2406 N N . GLU A 1 312 ? 22.294 8.790 -25.170 1.00 95.50 312 GLU A N 1
ATOM 2407 C CA . GLU A 1 312 ? 21.179 9.680 -24.800 1.00 95.50 312 GLU A CA 1
ATOM 2408 C C . GLU A 1 312 ? 21.601 10.816 -23.849 1.00 95.50 312 GLU A C 1
ATOM 2410 O O . GLU A 1 312 ? 20.874 11.804 -23.702 1.00 95.50 312 GLU A O 1
ATOM 2415 N N . TYR A 1 313 ? 22.759 10.700 -23.194 1.00 94.62 313 TYR A N 1
ATOM 2416 C CA . TYR A 1 313 ? 23.331 11.725 -22.322 1.00 94.62 313 TYR A CA 1
ATOM 2417 C C . TYR A 1 313 ? 24.414 12.572 -23.001 1.00 94.62 313 TYR A C 1
ATOM 2419 O O . TYR A 1 313 ? 24.875 13.552 -22.408 1.00 94.62 313 TYR A O 1
ATOM 2427 N N . ASN A 1 314 ? 24.799 12.253 -24.239 1.00 94.19 314 ASN A N 1
ATOM 2428 C CA . ASN A 1 314 ? 25.806 13.017 -24.974 1.00 94.19 314 ASN A CA 1
ATOM 2429 C C . ASN A 1 314 ? 25.345 14.461 -25.184 1.00 94.19 314 ASN A C 1
ATOM 2431 O O . ASN A 1 314 ? 24.188 14.733 -25.506 1.00 94.19 314 ASN A O 1
ATOM 2435 N N . GLY A 1 315 ? 26.254 15.411 -24.962 1.00 87.56 315 GLY A N 1
ATOM 2436 C CA . GLY A 1 315 ? 25.970 16.842 -25.115 1.00 87.56 315 GLY A CA 1
ATOM 2437 C C . GLY A 1 315 ? 25.079 17.456 -24.024 1.00 87.56 315 GLY A C 1
ATOM 2438 O O . GLY A 1 315 ? 24.959 18.686 -23.966 1.00 87.56 315 GLY A O 1
ATOM 2439 N N . LYS A 1 316 ? 24.507 16.653 -23.113 1.00 92.50 316 LYS A N 1
ATOM 2440 C CA . LYS A 1 316 ? 23.838 17.160 -21.907 1.00 92.50 316 LYS A CA 1
ATOM 2441 C C . LYS A 1 316 ? 24.887 17.654 -20.909 1.00 92.50 316 LYS A C 1
ATOM 2443 O O . LYS A 1 316 ? 25.981 17.100 -20.807 1.00 92.50 316 LYS A O 1
ATOM 2448 N N . ARG A 1 317 ? 24.560 18.722 -20.172 1.00 91.38 317 ARG A N 1
ATOM 2449 C CA . ARG A 1 317 ? 25.436 19.235 -19.109 1.00 91.38 317 ARG A CA 1
ATOM 2450 C C . ARG A 1 317 ? 25.446 18.254 -17.934 1.00 91.38 317 ARG A C 1
ATOM 2452 O O . ARG A 1 317 ? 24.402 18.002 -17.344 1.00 91.38 317 ARG A O 1
ATOM 2459 N N . PHE A 1 318 ? 26.623 17.769 -17.564 1.00 88.94 318 PHE A N 1
ATOM 2460 C CA . PHE A 1 318 ? 26.884 16.986 -16.362 1.00 88.94 318 PHE A CA 1
ATOM 2461 C C . PHE A 1 318 ? 27.939 17.727 -15.541 1.00 88.94 318 PHE A C 1
ATOM 2463 O O . PHE A 1 318 ? 29.037 17.984 -16.025 1.00 88.94 318 PHE A O 1
ATOM 2470 N N . ARG A 1 319 ? 27.581 18.150 -14.322 1.00 87.62 319 ARG A N 1
ATOM 2471 C CA . ARG A 1 319 ? 28.455 18.953 -13.440 1.00 87.62 319 ARG A CA 1
ATOM 2472 C C . ARG A 1 319 ? 29.095 20.169 -14.141 1.00 87.62 319 ARG A C 1
ATOM 2474 O O . ARG A 1 319 ? 30.261 20.475 -13.939 1.00 87.62 319 ARG A O 1
ATOM 2481 N N . GLY A 1 320 ? 28.321 20.853 -14.986 1.00 88.69 320 GLY A N 1
ATOM 2482 C CA . GLY A 1 320 ? 28.753 22.059 -15.705 1.00 88.69 320 GLY A CA 1
ATOM 2483 C C . GLY A 1 320 ? 29.426 21.817 -17.062 1.00 88.69 320 GLY A C 1
ATOM 2484 O O . GLY A 1 320 ? 29.496 22.748 -17.861 1.00 88.69 320 GLY A O 1
ATOM 2485 N N . TRP A 1 321 ? 29.814 20.581 -17.380 1.00 89.06 321 TRP A N 1
ATOM 2486 C CA . TRP A 1 321 ? 30.541 20.228 -18.605 1.00 89.06 321 TRP A CA 1
ATOM 2487 C C . TRP A 1 321 ? 29.714 19.336 -19.529 1.00 89.06 321 TRP A C 1
ATOM 2489 O O . TRP A 1 321 ? 28.699 18.774 -19.124 1.00 89.06 321 TRP A O 1
ATOM 2499 N N . ARG A 1 322 ? 30.121 19.226 -20.795 1.00 93.75 322 ARG A N 1
ATOM 2500 C CA . ARG A 1 322 ? 29.517 18.307 -21.769 1.00 93.75 322 ARG A CA 1
ATOM 2501 C C . ARG A 1 322 ? 30.507 17.194 -22.063 1.00 93.75 322 ARG A C 1
ATOM 2503 O O . ARG A 1 322 ? 31.678 17.474 -22.291 1.00 93.75 322 ARG A O 1
ATOM 2510 N N . TYR A 1 323 ? 30.005 15.968 -22.095 1.00 93.94 323 TYR A N 1
ATOM 2511 C CA . TYR A 1 323 ? 30.806 14.778 -22.352 1.00 93.94 323 TYR A CA 1
ATOM 2512 C C . TYR A 1 323 ? 30.185 13.945 -23.468 1.00 93.94 323 TYR A C 1
ATOM 2514 O O . TYR A 1 323 ? 28.981 14.042 -23.744 1.00 93.94 323 TYR A O 1
ATOM 2522 N N . THR A 1 324 ? 31.028 13.113 -24.068 1.00 95.81 324 THR A N 1
ATOM 2523 C CA . THR A 1 324 ? 30.616 11.956 -24.858 1.00 95.81 324 THR A CA 1
ATOM 2524 C C . THR A 1 324 ? 30.757 10.730 -23.966 1.00 95.81 324 THR A C 1
ATOM 2526 O O . THR A 1 324 ? 31.812 10.503 -23.381 1.00 95.81 324 THR A O 1
ATOM 2529 N N . TRP A 1 325 ? 29.683 9.969 -23.815 1.00 96.00 325 TRP A N 1
ATOM 2530 C CA . TRP A 1 325 ? 29.586 8.841 -22.902 1.00 96.00 325 TRP A CA 1
ATOM 2531 C C . TRP A 1 325 ? 29.641 7.522 -23.665 1.00 96.00 325 TRP A C 1
ATOM 2533 O O . TRP A 1 325 ? 28.943 7.338 -24.664 1.00 96.00 325 TRP A O 1
ATOM 2543 N N . LYS A 1 326 ? 30.430 6.579 -23.151 1.00 95.25 326 LYS A N 1
ATOM 2544 C CA . LYS A 1 326 ? 30.515 5.195 -23.638 1.00 95.25 326 LYS A CA 1
ATOM 2545 C C . LYS A 1 326 ? 30.130 4.217 -22.524 1.00 95.25 326 LYS A C 1
ATOM 2547 O O . LYS A 1 326 ? 30.299 4.564 -21.358 1.00 95.25 326 LYS A O 1
ATOM 2552 N N . PRO A 1 327 ? 29.614 3.014 -22.829 1.00 94.88 327 PRO A N 1
ATOM 2553 C CA . PRO A 1 327 ? 29.311 2.014 -21.808 1.00 94.88 327 PRO A CA 1
ATOM 2554 C C . PRO A 1 327 ? 30.522 1.651 -20.962 1.00 94.88 327 PRO A C 1
ATOM 2556 O O . PRO A 1 327 ? 31.621 1.487 -21.485 1.00 94.88 327 PRO A O 1
ATOM 2559 N N . TYR A 1 328 ? 30.287 1.454 -19.671 1.00 93.50 328 TYR A N 1
ATOM 2560 C CA . TYR A 1 328 ? 31.260 0.894 -18.747 1.00 93.50 328 TYR A CA 1
ATOM 2561 C C . TYR A 1 328 ? 30.670 -0.368 -18.108 1.00 93.50 328 TYR A C 1
ATOM 2563 O O . TYR A 1 328 ? 29.666 -0.295 -17.403 1.00 93.50 328 TYR A O 1
ATOM 2571 N N . THR A 1 329 ? 31.256 -1.533 -18.394 1.00 88.31 329 THR A N 1
ATOM 2572 C CA . THR A 1 329 ? 30.754 -2.852 -17.952 1.00 88.31 329 THR A CA 1
ATOM 2573 C C . THR A 1 329 ? 31.690 -3.570 -16.983 1.00 88.31 329 THR A C 1
ATOM 2575 O O . THR A 1 329 ? 31.358 -4.657 -16.532 1.00 88.31 329 THR A O 1
ATOM 2578 N N . GLN A 1 330 ? 32.830 -2.969 -16.629 1.00 88.69 330 GLN A N 1
ATOM 2579 C CA . GLN A 1 330 ? 33.781 -3.507 -15.647 1.00 88.69 330 GLN A CA 1
ATOM 2580 C C . GLN A 1 330 ? 33.282 -3.225 -14.219 1.00 88.69 330 GLN A C 1
ATOM 2582 O O . GLN A 1 330 ? 33.855 -2.426 -13.476 1.00 88.69 330 GLN A O 1
ATOM 2587 N N . VAL A 1 331 ? 32.137 -3.818 -13.883 1.00 86.19 331 VAL A N 1
ATOM 2588 C CA . VAL A 1 331 ? 31.448 -3.730 -12.590 1.00 86.19 331 VAL A CA 1
ATOM 2589 C C . VAL A 1 331 ? 31.040 -5.132 -12.147 1.00 86.19 331 VAL A C 1
ATOM 2591 O O . VAL A 1 331 ? 30.927 -6.032 -12.972 1.00 86.19 331 VAL A O 1
ATOM 2594 N N . GLU A 1 332 ? 30.794 -5.313 -10.853 1.00 81.62 332 GLU A N 1
ATOM 2595 C CA . GLU A 1 332 ? 30.268 -6.573 -10.317 1.00 81.62 332 GLU A CA 1
ATOM 2596 C C . GLU A 1 332 ? 28.923 -6.950 -10.967 1.00 81.62 332 GLU A C 1
ATOM 2598 O O . GLU A 1 332 ? 28.127 -6.072 -11.316 1.00 81.62 332 GLU A O 1
ATOM 2603 N N . ASP A 1 333 ? 28.628 -8.250 -11.068 1.00 77.88 333 ASP A N 1
ATOM 2604 C CA . ASP A 1 333 ? 27.439 -8.777 -11.760 1.00 77.88 333 ASP A CA 1
ATOM 2605 C C . ASP A 1 333 ? 26.123 -8.149 -11.272 1.00 77.88 333 ASP A C 1
ATOM 2607 O O . ASP A 1 333 ? 25.259 -7.762 -12.063 1.00 77.88 333 ASP A O 1
ATOM 2611 N N . GLN A 1 334 ? 26.012 -7.932 -9.958 1.00 75.62 334 GLN A N 1
ATOM 2612 C CA . GLN A 1 334 ? 24.881 -7.266 -9.296 1.00 75.62 334 GLN A CA 1
ATOM 2613 C C . GLN A 1 334 ? 24.656 -5.803 -9.726 1.00 75.62 334 GLN A C 1
ATOM 2615 O O . GLN A 1 334 ? 23.662 -5.167 -9.367 1.00 75.62 334 GLN A O 1
ATOM 2620 N N . HIS A 1 335 ? 25.597 -5.222 -10.462 1.00 84.88 335 HIS A N 1
ATOM 2621 C CA . HIS A 1 335 ? 25.583 -3.839 -10.920 1.00 84.88 335 HIS A CA 1
ATOM 2622 C C . HIS A 1 335 ? 25.540 -3.713 -12.445 1.00 84.88 335 HIS A C 1
ATOM 2624 O O . HIS A 1 335 ? 25.304 -2.612 -12.947 1.00 84.88 335 HIS A O 1
ATOM 2630 N N . LEU A 1 336 ? 25.651 -4.823 -13.184 1.00 88.62 336 LEU A N 1
ATOM 2631 C CA . LEU A 1 336 ? 25.604 -4.833 -14.648 1.00 88.62 336 LEU A CA 1
ATOM 2632 C C . LEU A 1 336 ? 24.291 -4.287 -15.212 1.00 88.62 336 LEU A C 1
ATOM 2634 O O . LEU A 1 336 ? 24.281 -3.754 -16.318 1.00 88.62 336 LEU A O 1
ATOM 2638 N N . CYS A 1 337 ? 23.183 -4.361 -14.478 1.00 91.88 337 CYS A N 1
ATOM 2639 C CA . CYS A 1 337 ? 21.900 -3.827 -14.938 1.00 91.88 337 CYS A CA 1
ATOM 2640 C C . CYS A 1 337 ? 21.638 -2.361 -14.569 1.00 91.88 337 CYS A C 1
ATOM 2642 O O . CYS A 1 337 ? 20.571 -1.835 -14.891 1.00 91.88 337 CYS A O 1
ATOM 2644 N N . LYS A 1 338 ? 22.623 -1.664 -13.993 1.00 92.69 338 LYS A N 1
ATOM 2645 C CA . LYS A 1 338 ? 22.661 -0.195 -13.931 1.00 92.69 338 LYS A CA 1
ATOM 2646 C C . LYS A 1 338 ? 23.346 0.368 -15.179 1.00 92.69 338 LYS A C 1
ATOM 2648 O O . LYS A 1 338 ? 24.166 -0.299 -15.813 1.00 92.69 338 LYS A O 1
ATOM 2653 N N . LEU A 1 339 ? 23.025 1.611 -15.537 1.00 95.06 339 LEU A N 1
ATOM 2654 C CA . LEU A 1 339 ? 23.631 2.274 -16.692 1.00 95.06 339 LEU A CA 1
ATOM 2655 C C . LEU A 1 339 ? 24.902 3.018 -16.266 1.00 95.06 339 LEU A C 1
ATOM 2657 O O . LEU A 1 339 ? 24.875 4.225 -16.012 1.00 95.06 339 LEU A O 1
ATOM 2661 N N . TYR A 1 340 ? 26.012 2.289 -16.190 1.00 95.25 340 TYR A N 1
ATOM 2662 C CA . TYR A 1 340 ? 27.335 2.882 -16.023 1.00 95.25 340 TYR A CA 1
ATOM 2663 C C . TYR A 1 340 ? 27.900 3.331 -17.368 1.00 95.25 340 TYR A C 1
ATOM 2665 O O . TYR A 1 340 ? 27.938 2.561 -18.332 1.00 95.25 340 TYR A O 1
ATOM 2673 N N . CYS A 1 341 ? 28.360 4.579 -17.412 1.00 95.75 341 CYS A N 1
ATOM 2674 C CA . CYS A 1 341 ? 28.992 5.161 -18.585 1.00 95.75 341 CYS A CA 1
ATOM 2675 C C . CYS A 1 341 ? 30.304 5.853 -18.200 1.00 95.75 341 CYS A C 1
ATOM 2677 O O . CYS A 1 341 ? 30.364 6.564 -17.195 1.00 95.75 341 CYS A O 1
ATOM 2679 N N . ILE A 1 342 ? 31.341 5.657 -19.008 1.00 95.88 342 ILE A N 1
ATOM 2680 C CA . ILE A 1 342 ? 32.639 6.328 -18.907 1.00 95.88 342 ILE A CA 1
ATOM 2681 C C . ILE A 1 342 ? 32.659 7.554 -19.823 1.00 95.88 342 ILE A C 1
ATOM 2683 O O . ILE A 1 342 ? 32.115 7.512 -20.933 1.00 95.88 342 ILE A O 1
ATOM 2687 N N . ALA A 1 343 ? 33.236 8.657 -19.347 1.00 95.19 343 ALA A N 1
ATOM 2688 C CA . ALA A 1 343 ? 33.412 9.857 -20.155 1.00 95.19 343 ALA A CA 1
ATOM 2689 C C . ALA A 1 343 ? 34.599 9.662 -21.110 1.00 95.19 343 ALA A C 1
ATOM 2691 O O . ALA A 1 343 ? 35.724 9.418 -20.687 1.00 95.19 343 ALA A O 1
ATOM 2692 N N . GLU A 1 344 ? 34.353 9.749 -22.415 1.00 93.75 344 GLU A N 1
ATOM 2693 C CA . GLU A 1 344 ? 35.382 9.544 -23.431 1.00 93.75 344 GLU A CA 1
ATOM 2694 C C . GLU A 1 344 ? 36.504 10.581 -23.305 1.00 93.75 344 GLU A C 1
ATOM 2696 O O . GLU A 1 344 ? 36.250 11.785 -23.309 1.00 93.75 344 GLU A O 1
ATOM 2701 N N . GLY A 1 345 ? 37.746 10.098 -23.201 1.00 91.31 345 GLY A N 1
ATOM 2702 C CA . GLY A 1 345 ? 38.928 10.935 -22.982 1.00 91.31 345 GLY A CA 1
ATOM 2703 C C . GLY A 1 345 ? 39.186 11.304 -21.516 1.00 91.31 345 GLY A C 1
ATOM 2704 O O . GLY A 1 345 ? 40.080 12.105 -21.258 1.00 91.31 345 GLY A O 1
ATOM 2705 N N . PHE A 1 346 ? 38.434 10.738 -20.566 1.00 89.88 346 PHE A N 1
ATOM 2706 C CA . PHE A 1 346 ? 38.602 10.972 -19.132 1.00 89.88 346 PHE A CA 1
ATOM 2707 C C . PHE A 1 346 ? 38.610 9.656 -18.341 1.00 89.88 346 PHE A C 1
ATOM 2709 O O . PHE A 1 346 ? 37.894 8.713 -18.671 1.00 89.88 346 PHE A O 1
ATOM 2716 N N . ASP A 1 347 ? 39.336 9.633 -17.222 1.00 88.38 347 ASP A N 1
ATOM 2717 C CA . ASP A 1 347 ? 39.461 8.457 -16.346 1.00 88.38 347 ASP A CA 1
ATOM 2718 C C . ASP A 1 347 ? 38.381 8.408 -15.251 1.00 88.38 347 ASP A C 1
ATOM 2720 O O . ASP A 1 347 ? 38.650 8.115 -14.086 1.00 88.38 347 ASP A O 1
ATOM 2724 N N . PHE A 1 348 ? 37.131 8.728 -15.595 1.00 91.75 348 PHE A N 1
ATOM 2725 C CA . PHE A 1 348 ? 36.017 8.567 -14.661 1.00 91.75 348 PHE A CA 1
ATOM 2726 C C . PHE A 1 348 ? 34.757 8.037 -15.339 1.00 91.75 348 PHE A C 1
ATOM 2728 O O . PHE A 1 348 ? 34.410 8.397 -16.467 1.00 91.75 348 PHE A O 1
ATOM 2735 N N . PHE A 1 349 ? 34.028 7.207 -14.597 1.00 93.19 349 PHE A N 1
ATOM 2736 C CA . PHE A 1 349 ? 32.726 6.681 -14.981 1.00 93.19 349 PHE A CA 1
ATOM 2737 C C . PHE A 1 349 ? 31.670 7.036 -13.934 1.00 93.19 349 PHE A C 1
ATOM 2739 O O . PHE A 1 349 ? 31.977 7.330 -12.777 1.00 93.19 349 PHE A O 1
ATOM 2746 N N . PHE A 1 350 ? 30.405 7.038 -14.345 1.00 92.50 350 PHE A N 1
ATOM 2747 C CA . PHE A 1 350 ? 29.283 7.347 -13.466 1.00 92.50 350 PHE A CA 1
ATOM 2748 C C . PHE A 1 350 ? 28.053 6.508 -13.821 1.00 92.50 350 PHE A C 1
ATOM 2750 O O . PHE A 1 350 ? 27.845 6.149 -14.979 1.00 92.50 350 PHE A O 1
ATOM 2757 N N . SER A 1 351 ? 27.216 6.214 -12.822 1.00 92.50 351 SER A N 1
ATOM 2758 C CA . SER A 1 351 ? 25.901 5.598 -13.032 1.00 92.50 351 SER A CA 1
ATOM 2759 C C . SER A 1 351 ? 24.905 6.676 -13.460 1.00 92.50 351 SER A C 1
ATOM 2761 O O . SER A 1 351 ? 24.364 7.391 -12.618 1.00 92.50 351 SER A O 1
ATOM 2763 N N . LEU A 1 352 ? 24.670 6.820 -14.766 1.00 92.12 352 LEU A N 1
ATOM 2764 C CA . LEU A 1 352 ? 23.754 7.833 -15.312 1.00 92.12 352 LEU A CA 1
ATOM 2765 C C . LEU A 1 352 ? 22.274 7.468 -15.115 1.00 92.12 352 LEU A C 1
ATOM 2767 O O . LEU A 1 352 ? 21.411 8.346 -15.134 1.00 92.12 352 LEU A O 1
ATOM 2771 N N . SER A 1 353 ? 21.982 6.182 -14.901 1.00 91.50 353 SER A N 1
ATOM 2772 C CA . SER A 1 353 ? 20.659 5.675 -14.530 1.00 91.50 353 SER A CA 1
ATOM 2773 C C . SER A 1 353 ? 20.787 4.443 -13.634 1.00 91.50 353 SER A C 1
ATOM 2775 O O . SER A 1 353 ? 21.659 3.598 -13.837 1.00 91.50 353 SER A O 1
ATOM 2777 N N . ASN A 1 354 ? 19.870 4.306 -12.673 1.00 84.69 354 ASN A N 1
ATOM 2778 C CA . ASN A 1 354 ? 19.797 3.151 -11.770 1.00 84.69 354 ASN A CA 1
ATOM 2779 C C . ASN A 1 354 ? 19.337 1.860 -12.463 1.00 84.69 354 ASN A C 1
ATOM 2781 O O . ASN A 1 354 ? 19.390 0.799 -11.851 1.00 84.69 354 ASN A O 1
ATOM 2785 N N . LYS A 1 355 ? 18.881 1.941 -13.719 1.00 90.50 355 LYS A N 1
ATOM 2786 C CA . LYS A 1 355 ? 18.580 0.775 -14.547 1.00 90.50 355 LYS A CA 1
ATOM 2787 C C . LYS A 1 355 ? 18.831 1.039 -16.026 1.00 90.50 355 LYS A C 1
ATOM 2789 O O . LYS A 1 355 ? 18.571 2.143 -16.513 1.00 90.50 355 LYS A O 1
ATOM 2794 N N . VAL A 1 356 ? 19.308 0.018 -16.729 1.00 92.38 356 VAL A N 1
ATOM 2795 C CA . VAL A 1 356 ? 19.275 -0.041 -18.196 1.00 92.38 356 VAL A CA 1
ATOM 2796 C C . VAL A 1 356 ? 17.867 -0.401 -18.683 1.00 92.38 356 VAL A C 1
ATOM 2798 O O . VAL A 1 356 ? 17.031 -0.872 -17.912 1.00 92.38 356 VAL A O 1
ATOM 2801 N N . LYS A 1 357 ? 17.585 -0.171 -19.966 1.00 91.12 357 LYS A N 1
ATOM 2802 C CA . LYS A 1 357 ? 16.317 -0.556 -20.601 1.00 91.12 357 LYS A CA 1
ATOM 2803 C C . LYS A 1 357 ? 16.157 -2.078 -20.616 1.00 91.12 357 LYS A C 1
ATOM 2805 O O . LYS A 1 357 ? 17.122 -2.797 -20.889 1.00 91.12 357 LYS A O 1
ATOM 2810 N N . ASP A 1 358 ? 14.933 -2.548 -20.384 1.00 88.25 358 ASP A N 1
ATOM 2811 C CA . ASP A 1 358 ? 14.630 -3.979 -20.362 1.00 88.25 358 ASP A CA 1
ATOM 2812 C C . ASP A 1 358 ? 15.027 -4.658 -21.685 1.00 88.25 358 ASP A C 1
ATOM 2814 O O . ASP A 1 358 ? 14.754 -4.155 -22.783 1.00 88.25 358 ASP A O 1
ATOM 2818 N N . GLY A 1 359 ? 15.692 -5.809 -21.577 1.00 87.31 359 GLY A N 1
ATOM 2819 C CA . GLY A 1 359 ? 16.264 -6.529 -22.718 1.00 87.31 359 GLY A CA 1
ATOM 2820 C C . GLY A 1 359 ? 17.709 -6.152 -23.058 1.00 87.31 359 GLY A C 1
ATOM 2821 O O . GLY A 1 359 ? 18.251 -6.674 -24.030 1.00 87.31 359 GLY A O 1
ATOM 2822 N N . THR A 1 360 ? 18.348 -5.261 -22.290 1.00 90.31 360 THR A N 1
ATOM 2823 C CA . THR A 1 360 ? 19.795 -5.015 -22.420 1.00 90.31 360 THR A CA 1
ATOM 2824 C C . THR A 1 360 ? 20.567 -6.251 -21.952 1.00 90.31 360 THR A C 1
ATOM 2826 O O . THR A 1 360 ? 20.317 -6.694 -20.832 1.00 90.31 360 THR A O 1
ATOM 2829 N N . PRO A 1 361 ? 21.513 -6.791 -22.740 1.00 88.50 361 PRO A N 1
ATOM 2830 C CA . PRO A 1 361 ? 22.332 -7.921 -22.309 1.00 88.50 361 PRO A CA 1
ATOM 2831 C C . PRO A 1 361 ? 23.114 -7.625 -21.021 1.00 88.50 361 PRO A C 1
ATOM 2833 O O . PRO A 1 361 ? 23.624 -6.511 -20.823 1.00 88.50 361 PRO A O 1
ATOM 2836 N N . CYS A 1 362 ? 23.194 -8.627 -20.147 1.00 87.88 362 CYS A N 1
ATOM 2837 C CA . CYS A 1 362 ? 23.951 -8.569 -18.892 1.00 87.88 362 CYS A CA 1
ATOM 2838 C C . CYS A 1 362 ? 24.947 -9.714 -18.708 1.00 87.88 362 CYS A C 1
ATOM 2840 O O . CYS A 1 362 ? 25.645 -9.737 -17.705 1.00 87.88 362 CYS A O 1
ATOM 2842 N N . SER A 1 363 ? 25.065 -10.627 -19.667 1.00 80.25 363 SER A N 1
ATOM 2843 C CA . SER A 1 363 ? 26.201 -11.541 -19.762 1.00 80.25 363 SER A CA 1
ATOM 2844 C C . SER A 1 363 ? 26.560 -11.760 -21.233 1.00 80.25 363 SER A C 1
ATOM 2846 O O . SER A 1 363 ? 25.872 -11.263 -22.129 1.00 80.25 363 SER A O 1
ATOM 2848 N N . GLU A 1 364 ? 27.641 -12.499 -21.487 1.00 70.38 364 GLU A N 1
ATOM 2849 C CA . GLU A 1 364 ? 27.982 -12.961 -22.838 1.00 70.38 364 GLU A CA 1
ATOM 2850 C C . GLU A 1 364 ? 26.947 -13.956 -23.396 1.00 70.38 364 GLU A C 1
ATOM 2852 O O . GLU A 1 364 ? 26.849 -14.132 -24.612 1.00 70.38 364 GLU A O 1
ATOM 2857 N N . ASP A 1 365 ? 26.125 -14.569 -22.533 1.00 65.88 365 ASP A N 1
ATOM 2858 C CA . ASP A 1 365 ? 24.981 -15.364 -22.967 1.00 65.88 365 ASP A CA 1
ATOM 2859 C C . ASP A 1 365 ? 23.838 -14.442 -23.408 1.00 65.88 365 ASP A C 1
ATOM 2861 O O . ASP A 1 365 ? 23.234 -13.715 -22.617 1.00 65.88 365 ASP A O 1
ATOM 2865 N N . SER A 1 366 ? 23.479 -14.546 -24.687 1.00 65.06 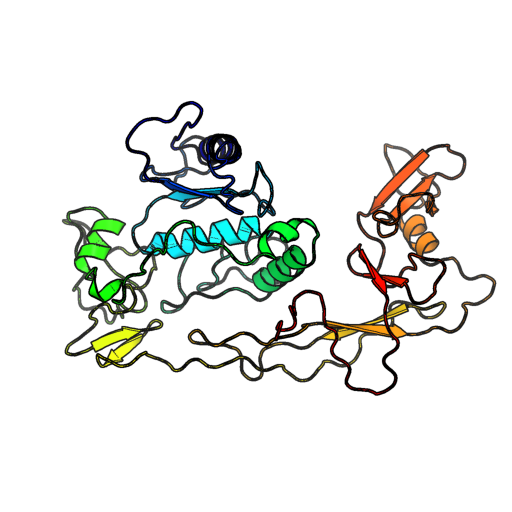366 SER A N 1
ATOM 2866 C CA . SER A 1 366 ? 22.332 -13.871 -25.308 1.00 65.06 366 SER A CA 1
ATOM 2867 C C . SER A 1 366 ? 20.982 -14.068 -24.594 1.00 65.06 366 SER A C 1
ATOM 2869 O O . SER A 1 366 ? 20.028 -13.347 -24.895 1.00 65.06 366 SER A O 1
ATOM 2871 N N . ARG A 1 367 ? 20.871 -15.040 -23.676 1.00 71.56 367 ARG A N 1
ATOM 2872 C CA . ARG A 1 367 ? 19.659 -15.317 -22.886 1.00 71.56 367 ARG A CA 1
ATOM 2873 C C . ARG A 1 367 ? 19.539 -14.466 -21.625 1.00 71.56 367 ARG A C 1
ATOM 2875 O O . ARG A 1 367 ? 18.427 -14.339 -21.106 1.00 71.56 367 ARG A O 1
ATOM 2882 N N . ASN A 1 368 ? 20.644 -13.894 -21.148 1.00 84.38 368 ASN A N 1
ATOM 2883 C CA . ASN A 1 368 ? 20.667 -13.119 -19.915 1.00 84.38 368 ASN A CA 1
ATOM 2884 C C . ASN A 1 368 ? 20.495 -11.642 -20.237 1.00 84.38 368 ASN A C 1
ATOM 2886 O O . ASN A 1 368 ? 21.363 -10.993 -20.833 1.00 84.38 368 ASN A O 1
ATOM 2890 N N . VAL A 1 369 ? 19.361 -11.097 -19.821 1.00 88.00 369 VAL A N 1
ATOM 2891 C CA . VAL A 1 369 ? 19.009 -9.706 -20.076 1.00 88.00 369 VAL A CA 1
ATOM 2892 C C . VAL A 1 369 ? 18.533 -9.024 -18.808 1.00 88.00 369 VAL A C 1
ATOM 2894 O O . VAL A 1 369 ? 17.943 -9.633 -17.922 1.00 88.00 369 VAL A O 1
ATOM 2897 N N . CYS A 1 370 ? 18.768 -7.723 -18.732 1.00 88.81 370 CYS A N 1
ATOM 2898 C CA . CYS A 1 370 ? 18.279 -6.903 -17.641 1.00 88.81 370 CYS A CA 1
ATOM 2899 C C . CYS A 1 370 ? 16.766 -6.733 -17.730 1.00 88.81 370 CYS A C 1
ATOM 2901 O O . CYS A 1 370 ? 16.283 -6.253 -18.757 1.00 88.81 370 CYS A O 1
ATOM 2903 N N . ILE A 1 371 ? 16.049 -7.063 -16.657 1.00 84.69 371 ILE A N 1
ATOM 2904 C CA . ILE A 1 371 ? 14.615 -6.823 -16.468 1.00 84.69 371 ILE A CA 1
ATOM 2905 C C . ILE A 1 371 ? 14.415 -6.098 -15.132 1.00 84.69 371 ILE A C 1
ATOM 2907 O O . ILE A 1 371 ? 14.832 -6.582 -14.085 1.00 84.69 371 ILE A O 1
ATOM 2911 N N . ASP A 1 372 ? 13.836 -4.896 -15.175 1.00 79.38 372 ASP A N 1
ATOM 2912 C CA . ASP A 1 372 ? 13.665 -3.983 -14.028 1.00 79.38 372 ASP A CA 1
ATOM 2913 C C . ASP A 1 372 ? 14.929 -3.797 -13.158 1.00 79.38 372 ASP A C 1
ATOM 2915 O O . ASP A 1 372 ? 14.857 -3.591 -11.948 1.00 79.38 372 ASP A O 1
ATOM 2919 N N . GLY A 1 373 ? 16.104 -3.820 -13.795 1.00 82.50 373 GLY A N 1
ATOM 2920 C CA . GLY A 1 373 ? 17.396 -3.612 -13.134 1.00 82.50 373 GLY A CA 1
ATOM 2921 C C . GLY A 1 373 ? 18.043 -4.872 -12.548 1.00 82.50 373 GLY A C 1
ATOM 2922 O O . GLY A 1 373 ? 19.091 -4.746 -11.919 1.00 82.50 373 GLY A O 1
ATOM 2923 N N . ILE A 1 374 ? 17.474 -6.059 -12.776 1.00 83.19 374 ILE A N 1
ATOM 2924 C CA . ILE A 1 374 ? 18.028 -7.359 -12.362 1.00 83.19 374 ILE A CA 1
ATOM 2925 C C . ILE A 1 374 ? 18.417 -8.157 -13.612 1.00 83.19 374 ILE A C 1
ATOM 2927 O O . ILE A 1 374 ? 17.710 -8.114 -14.616 1.00 83.19 374 ILE A O 1
ATOM 2931 N N . CYS A 1 375 ? 19.559 -8.848 -13.575 1.00 84.94 375 CYS A N 1
ATOM 2932 C CA . CYS A 1 375 ? 19.992 -9.719 -14.668 1.00 84.94 375 CYS A CA 1
ATOM 2933 C C . CYS A 1 375 ? 19.232 -11.048 -14.594 1.00 84.94 375 CYS A C 1
ATOM 2935 O O . CYS A 1 375 ? 19.424 -11.812 -13.653 1.00 84.94 375 CYS A O 1
ATOM 2937 N N . GLU A 1 376 ? 18.366 -11.300 -15.572 1.00 82.06 376 GLU A N 1
ATOM 2938 C CA . GLU A 1 376 ? 17.441 -12.434 -15.588 1.00 82.06 376 GLU A CA 1
ATOM 2939 C C . GLU A 1 376 ? 17.701 -13.338 -16.796 1.00 82.06 376 GLU A C 1
ATOM 2941 O O . GLU A 1 376 ? 17.985 -12.863 -17.900 1.00 82.06 376 GLU A O 1
ATOM 2946 N N . VAL A 1 377 ? 17.548 -14.650 -16.606 1.00 81.94 377 VAL A N 1
ATOM 2947 C CA . VAL A 1 377 ? 17.639 -15.642 -17.687 1.00 81.94 377 VAL A CA 1
ATOM 2948 C C . VAL A 1 377 ? 16.262 -15.807 -18.331 1.00 81.94 377 VAL A C 1
ATOM 2950 O O . VAL A 1 377 ? 15.348 -16.365 -17.720 1.00 81.94 377 VAL A O 1
ATOM 2953 N N . ILE A 1 378 ? 16.086 -15.374 -19.583 1.00 73.50 378 ILE A N 1
ATOM 2954 C CA . ILE A 1 378 ? 14.816 -15.570 -20.299 1.00 73.50 378 ILE A CA 1
ATOM 2955 C C . ILE A 1 378 ? 14.876 -16.858 -21.123 1.00 73.50 378 ILE A C 1
ATOM 2957 O O . ILE A 1 378 ? 15.514 -16.926 -22.173 1.00 73.50 378 ILE A O 1
ATOM 2961 N N . MET A 1 379 ? 14.153 -17.886 -20.676 1.00 58.53 379 MET A N 1
ATOM 2962 C CA . MET A 1 379 ? 13.964 -19.110 -21.457 1.00 58.53 379 MET A CA 1
ATOM 2963 C C . MET A 1 379 ? 13.051 -18.848 -22.669 1.00 58.53 379 MET A C 1
ATOM 2965 O O . MET A 1 379 ? 11.955 -18.300 -22.536 1.00 58.53 379 MET A O 1
ATOM 2969 N N . ILE A 1 380 ? 13.489 -19.255 -23.867 1.00 52.66 380 ILE A N 1
ATOM 2970 C CA . ILE A 1 380 ? 12.671 -19.208 -25.089 1.00 52.66 380 ILE A CA 1
ATOM 2971 C C . ILE A 1 380 ? 11.563 -20.256 -24.950 1.00 52.66 380 ILE A C 1
ATOM 2973 O O . ILE A 1 380 ? 11.817 -21.456 -25.030 1.00 52.66 380 ILE A O 1
ATOM 2977 N N . VAL A 1 381 ? 10.325 -19.809 -24.735 1.00 42.91 381 VAL A N 1
ATOM 2978 C CA . VAL A 1 381 ? 9.160 -20.699 -24.633 1.00 42.91 381 VAL A CA 1
ATOM 2979 C C . VAL A 1 381 ? 8.796 -21.220 -26.031 1.00 42.91 381 VAL A C 1
ATOM 2981 O O . VAL A 1 381 ? 7.938 -20.666 -26.716 1.00 42.91 381 VAL A O 1
ATOM 2984 N N . HIS A 1 382 ? 9.459 -22.286 -26.482 1.00 32.19 382 HIS A N 1
ATOM 2985 C CA . HIS A 1 382 ? 8.927 -23.142 -27.542 1.00 32.19 382 HIS A CA 1
ATOM 2986 C C . HIS A 1 382 ? 7.788 -23.964 -26.939 1.00 32.19 382 HIS A C 1
ATOM 2988 O O . HIS A 1 382 ? 8.033 -24.957 -26.267 1.00 32.19 382 HIS A O 1
ATOM 2994 N N . SER A 1 383 ? 6.553 -23.500 -27.139 1.00 31.78 383 SER A N 1
ATOM 2995 C CA . SER A 1 383 ? 5.307 -24.276 -27.072 1.00 31.78 383 SER A CA 1
ATOM 2996 C C . SER A 1 383 ? 5.257 -25.436 -26.069 1.00 31.78 383 SER A C 1
ATOM 2998 O O . SER A 1 383 ? 4.861 -26.528 -26.445 1.00 31.78 383 SER A O 1
ATOM 3000 N N . PHE A 1 384 ? 5.593 -25.223 -24.797 1.00 27.95 384 PHE A N 1
ATOM 3001 C CA . PHE A 1 384 ? 5.207 -26.141 -23.731 1.00 27.95 384 PHE A CA 1
ATOM 3002 C C . PHE A 1 384 ? 4.882 -25.364 -22.462 1.00 27.95 384 PHE A C 1
ATOM 3004 O O . PHE A 1 384 ? 5.522 -24.378 -22.105 1.00 27.95 384 PHE A O 1
ATOM 3011 N N . ASN A 1 385 ? 3.802 -25.807 -21.835 1.00 32.81 385 ASN A N 1
ATOM 3012 C CA . ASN A 1 385 ? 3.204 -25.290 -20.622 1.00 32.81 385 ASN A CA 1
ATOM 3013 C C . ASN A 1 385 ? 4.148 -25.538 -19.433 1.00 32.81 385 ASN A C 1
ATOM 3015 O O . ASN A 1 385 ? 3.965 -26.494 -18.684 1.00 32.81 385 ASN A O 1
ATOM 3019 N N . THR A 1 386 ? 5.193 -24.727 -19.278 1.00 28.12 386 THR A N 1
ATOM 3020 C CA . THR A 1 386 ? 6.083 -24.783 -18.115 1.00 28.12 386 THR A CA 1
ATOM 3021 C C . THR A 1 386 ? 5.943 -23.518 -17.285 1.00 28.12 386 THR A C 1
ATOM 3023 O O . THR A 1 386 ? 6.037 -22.386 -17.758 1.00 28.12 386 THR A O 1
ATOM 3026 N N . ARG A 1 387 ? 5.621 -23.755 -16.012 1.00 31.78 387 ARG A N 1
ATOM 3027 C CA . ARG A 1 387 ? 5.395 -22.761 -14.970 1.00 31.78 387 ARG A CA 1
ATOM 3028 C C . ARG A 1 387 ? 6.601 -21.830 -14.904 1.00 31.78 387 ARG A C 1
ATOM 3030 O O . ARG A 1 387 ? 7.691 -22.260 -14.543 1.00 31.78 387 ARG A O 1
ATOM 3037 N N . VAL A 1 388 ? 6.390 -20.548 -15.193 1.00 34.94 388 VAL A N 1
ATOM 3038 C CA . VAL A 1 388 ? 7.280 -19.500 -14.693 1.00 34.94 388 VAL A CA 1
ATOM 3039 C C . VAL A 1 388 ? 7.057 -19.451 -13.189 1.00 34.94 388 VAL A C 1
ATOM 3041 O O . VAL A 1 388 ? 6.142 -18.797 -12.690 1.00 34.94 388 VAL A O 1
ATOM 3044 N N . GLN A 1 389 ? 7.865 -20.228 -12.481 1.00 31.45 389 GLN A N 1
ATOM 3045 C CA . GLN A 1 389 ? 8.040 -20.131 -11.048 1.00 31.45 389 GLN A CA 1
ATOM 3046 C C . GLN A 1 389 ? 8.990 -18.951 -10.820 1.00 31.45 389 GLN A C 1
ATOM 3048 O O . GLN A 1 389 ? 10.180 -19.112 -10.583 1.00 31.45 389 GLN A O 1
ATOM 3053 N N . THR A 1 390 ? 8.468 -17.728 -10.943 1.00 32.41 390 THR A N 1
ATOM 3054 C CA . THR A 1 390 ? 9.040 -16.622 -10.169 1.00 32.41 390 THR A CA 1
ATOM 3055 C C . THR A 1 390 ? 9.030 -17.067 -8.709 1.00 32.41 390 THR A C 1
ATOM 3057 O O . THR A 1 390 ? 8.050 -17.679 -8.273 1.00 32.41 390 THR A O 1
ATOM 3060 N N . VAL A 1 391 ? 10.111 -16.771 -7.988 1.00 33.88 391 VAL A N 1
ATOM 3061 C CA . VAL A 1 391 ? 10.494 -17.205 -6.625 1.00 33.88 391 VAL A CA 1
ATOM 3062 C C . VAL A 1 391 ? 9.381 -17.119 -5.552 1.00 33.88 391 VAL A C 1
ATOM 3064 O O . VAL A 1 391 ? 9.518 -17.652 -4.462 1.00 33.88 391 VAL A O 1
ATOM 3067 N N . CYS A 1 392 ? 8.210 -16.571 -5.864 1.00 32.31 392 CYS A N 1
ATOM 3068 C CA . CYS A 1 392 ? 7.006 -16.607 -5.035 1.00 32.31 392 CYS A CA 1
ATOM 3069 C C . CYS A 1 392 ? 6.252 -17.953 -5.008 1.00 32.31 392 CYS A C 1
ATOM 3071 O O . CYS A 1 392 ? 5.136 -17.993 -4.499 1.00 32.31 392 CYS A O 1
ATOM 3073 N N . SER A 1 393 ? 6.794 -19.045 -5.557 1.00 28.81 393 SER A N 1
ATOM 3074 C CA . SER A 1 393 ? 6.187 -20.374 -5.386 1.00 28.81 393 SER A CA 1
ATOM 3075 C C . SER A 1 393 ? 7.168 -21.274 -4.649 1.00 28.81 393 SER A C 1
ATOM 3077 O O . SER A 1 393 ? 7.956 -21.974 -5.283 1.00 28.81 393 SER A O 1
ATOM 3079 N N . VAL A 1 394 ? 7.114 -21.250 -3.315 1.00 26.25 394 VAL A N 1
ATOM 3080 C CA . VAL A 1 394 ? 7.658 -22.333 -2.489 1.00 26.25 394 VAL A CA 1
ATOM 3081 C C . VAL A 1 394 ? 6.931 -23.612 -2.931 1.00 26.25 394 VAL A C 1
ATOM 3083 O O . VAL A 1 394 ? 5.709 -23.690 -2.777 1.00 26.25 394 VAL A O 1
ATOM 3086 N N . PRO A 1 395 ? 7.607 -24.591 -3.556 1.00 27.34 395 PRO A N 1
ATOM 3087 C CA . PRO A 1 395 ? 7.012 -25.894 -3.793 1.00 27.34 395 PRO A CA 1
ATOM 3088 C C . PRO A 1 395 ? 6.883 -26.592 -2.440 1.00 27.34 395 PRO A C 1
ATOM 3090 O O . PRO A 1 395 ? 7.824 -26.575 -1.648 1.00 27.34 395 PRO A O 1
ATOM 3093 N N . GLY A 1 396 ? 5.725 -27.199 -2.184 1.00 25.94 396 GLY A N 1
ATOM 3094 C CA . GLY A 1 396 ? 5.525 -28.053 -1.020 1.00 25.94 396 GLY A CA 1
ATOM 3095 C C . GLY A 1 396 ? 6.655 -29.073 -0.888 1.00 25.94 396 GLY A C 1
ATOM 3096 O O . GLY A 1 396 ? 6.985 -29.779 -1.843 1.00 25.94 396 GLY A O 1
ATOM 3097 N N . ILE A 1 397 ? 7.239 -29.114 0.304 1.00 25.69 397 ILE A N 1
ATOM 3098 C CA . ILE A 1 397 ? 8.014 -30.249 0.785 1.00 25.69 397 ILE A CA 1
ATOM 3099 C C . ILE A 1 397 ? 6.977 -31.310 1.175 1.00 25.69 397 ILE A C 1
ATOM 3101 O O . ILE A 1 397 ? 6.071 -31.022 1.959 1.00 25.69 397 ILE A O 1
ATOM 3105 N N . LEU A 1 398 ? 7.075 -32.472 0.526 1.00 26.88 398 LEU A N 1
ATOM 3106 C CA . LEU A 1 398 ? 6.403 -33.721 0.894 1.00 26.88 398 LEU A CA 1
ATOM 3107 C C . LEU A 1 398 ? 6.796 -34.169 2.303 1.00 26.88 398 LEU A C 1
ATOM 3109 O O . LEU A 1 398 ? 7.991 -34.002 2.642 1.00 26.88 398 LEU A O 1
#

Sequence (398 aa):
ILLEEEQPGLVISHHADHTLSSFCQWQSGLMGRDGTRHDHAILLTGLDICSWKNEPCDTLGFAPISGMCSKYRSCTVNEDTGLGLAFTIAHESGHNFGMVHDGEGNVCKKSEGNIMSPTLAGRNGVFSWSPCSRQYLQKFLSTAQALCLADQPKPAKEYKYPEKLPGELYDANTQCKWQFGEKAKLCMLDFKKDICKALWCHRIGRKCETKFMPAAEGTICGHDMWCRGGQCVKYGDEGPKPTHGHWSDWSSWSPCSRTCGGGVSHRDRLCTNPKPSHGGKFCEGSTRTLRLCNSQQCPHNSVDFRALQCAEYNGKRFRGWRYTWKPYTQVEDQHLCKLYCIAEGFDFFFSLSNKVKDGTPCSEDSRNVCIDGICEVIMIVHSFNTRVQTVCSVPGIL

Mean predicted aligned error: 10.68 Å

Nearest PDB structures (foldseek):
  3q2h-assembly1_A  TM=8.527E-01  e=1.027E-18  Homo sapiens
  3vn4-assembly1_A  TM=5.549E-01  e=2.873E-19  Homo sapiens
  3ghn-assembly1_A  TM=5.266E-01  e=7.138E-19  Homo sapiens
  3ghm-assembly1_A  TM=5.341E-01  e=7.156E-18  Homo sapiens
  1lsl-assembly1_A  TM=9.084E-01  e=9.358E-08  Homo sapiens

pLDDT: mean 85.7, std 14.35, range [25.69, 98.06]

Radius of gyration: 26.27 Å; Cα contacts (8 Å, |Δi|>4): 777; chains: 1; bounding box: 72×56×72 Å

Solvent-accessible surface area (backbone atoms only — not comparable to full-atom values): 22308 Å² total; per-residue (Å²): 134,89,78,93,62,91,50,91,75,50,54,84,59,35,26,35,65,59,23,38,56,26,44,20,54,42,58,54,66,63,63,39,98,85,71,50,77,77,55,66,46,78,45,78,38,87,55,71,24,4,77,42,66,78,48,63,56,88,38,52,54,42,49,41,69,53,9,47,52,35,69,65,33,20,34,31,35,31,35,64,44,44,85,60,30,60,57,45,52,50,31,27,51,38,18,17,39,46,29,64,44,35,49,58,97,52,92,43,64,69,43,68,15,25,49,47,19,90,59,76,33,39,45,63,27,34,73,43,77,45,76,57,46,50,50,28,40,55,58,38,64,74,36,81,60,40,56,69,71,70,65,80,88,78,71,94,61,89,79,83,75,77,89,66,46,63,9,68,77,40,43,63,41,57,52,22,17,53,60,67,37,86,76,18,28,58,48,79,69,92,60,97,67,56,42,20,24,32,35,44,25,26,38,90,98,53,73,72,45,64,75,40,42,36,43,46,48,44,17,75,67,52,89,70,20,18,13,21,88,30,35,74,34,53,62,91,58,84,43,68,73,56,33,55,21,26,63,38,73,68,47,73,70,45,76,51,70,32,90,36,59,36,12,30,22,40,30,42,40,47,55,53,56,44,51,48,37,63,87,23,52,71,50,87,74,76,50,62,49,74,37,75,31,42,68,50,76,52,63,95,86,60,77,53,74,60,36,54,60,30,43,75,50,40,71,42,76,56,97,88,40,67,46,51,38,36,63,48,74,97,59,61,79,92,48,47,20,32,31,33,23,27,36,69,98,52,100,53,68,46,71,82,33,86,43,46,64,60,34,38,70,56,52,96,51,91,46,26,22,14,49,97,36,40,73,38,78,57,70,78,79,74,91,63,100,68,83,76,72,60,87,87,60,81,74,83,81,129

InterPro domains:
  IPR000884 Thrombospondin type-1 (TSP1) repeat [PF00090] (248-298)
  IPR000884 Thrombospondin type-1 (TSP1) repeat [PS50092] (244-299)
  IPR000884 Thrombospondin type-1 (TSP1) repeat [SM00209] (247-299)
  IPR001590 Peptidase M12B, ADAM/reprolysin [PF01421] (11-153)
  IPR001590 Peptidase M12B, ADAM/reprolysin [PS50215] (1-153)
  IPR013273 ADAMTS/ADAMTS-like [PR01857] (253-271)
  IPR013273 ADAMTS/ADAMTS-like [PR01857] (364-383)
  IPR024079 Metallopeptidase, catalytic domain superfamily [G3DSA:3.40.390.10] (1-153)
  IPR036383 Thrombospondin type-1 repeat superfamily [G3DSA:2.20.100.10] (245-298)
  IPR036383 Thrombospondin type-1 repeat superfamily [SSF82895] (241-298)
  IPR041645 ADAMTS, cysteine-rich domain 2 [PF17771] (166-233)
  IPR050439 ADAMTS and ADAMTS-like [PTHR13723] (12-378)